Protein AF-A0AB35Q7F8-F1 (afdb_monomer)

InterPro domains:
  IPR011050 Pectin lyase fold/virulence factor [SSF51126] (166-430)
  IPR012334 Pectin lyase fold [G3DSA:2.160.20.10] (144-439)
  IPR040775 Tail spike TSP1/Gp66, N-terminal domain [PF18668] (60-116)

pLDDT: mean 92.56, std 7.73, range [49.47, 98.94]

Secondary structure (DSSP, 8-state):
-PPPP--S---S--PPPPTTS----STT-GGGHHHHHHHHHHHHHHHHHHHHHHHHHHHHH---BTTT-EEE-STT-EEEETTEEEEE-SSSSEEE-TT--TGGGT-BSTTSEEESSSHHHHHHHH--STTSGGGSSEE-SSTTSPPEEHHHHHTSSEEGGGG--GGGTT--HHHHHHHHHH-SEEEE-SEEEE-SSPBPP-TT-EEEESSTTEEEEPPPP-STT-TT---SEEEES-EEEEEES-EEE----TT--S-----SEEEES-EEEEEES-EEES-SS-SEEEES-EEEEEEEEEEEPPSSS--TT--SEEEES-EEEEEEEEEEEESS-SEEEE-SSS-EEEEEEEEEEEEESSS-SEEES--TT----EEEEEEEEEEEPTT--EEEEEEEE--STT--EEEEEEEEEES-EEEEEEEEE-SSEEEEEEE-

Nearest PDB structures (foldseek):
  4oj6-assembly1_C  TM=5.619E-01  e=1.190E-07  Kuttervirus CBA120
  5w6f-assembly1_C  TM=3.553E-01  e=5.410E-10  Kuttervirus CBA120
  5w6h-assembly1_C  TM=2.709E-01  e=2.920E-08  Kuttervirus CBA120
  5w6p-assembly1_A  TM=4.249E-01  e=8.128E-05  Kuttervirus CBA120
  4qnl-assembly1_A  TM=3.389E-01  e=1.756E-04  Escherichia phage vB_EcoP_G7C

Mean predicted aligned error: 9.93 Å

Structure (mmCIF, N/CA/C/O backbone):
data_AF-A0AB35Q7F8-F1
#
_entry.id   AF-A0AB35Q7F8-F1
#
loop_
_atom_site.group_PDB
_atom_site.id
_atom_site.type_symbol
_atom_site.label_atom_id
_atom_site.label_alt_id
_atom_site.label_comp_id
_atom_site.label_asym_id
_atom_site.label_entity_id
_atom_site.label_seq_id
_atom_site.pdbx_PDB_ins_code
_atom_site.Cartn_x
_atom_site.Cartn_y
_atom_site.Cartn_z
_atom_site.occupancy
_atom_site.B_iso_or_equiv
_atom_site.auth_seq_id
_atom_site.auth_comp_id
_atom_site.auth_asym_id
_atom_site.auth_atom_id
_atom_site.pdbx_PDB_model_num
ATOM 1 N N . MET A 1 1 ? -47.088 29.902 85.836 1.00 52.34 1 MET A N 1
ATOM 2 C CA . MET A 1 1 ? -47.839 29.568 84.608 1.00 52.34 1 MET A CA 1
ATOM 3 C C . MET A 1 1 ? -48.102 28.075 84.600 1.00 52.34 1 MET A C 1
ATOM 5 O O . MET A 1 1 ? -47.148 27.317 84.715 1.00 52.34 1 MET A O 1
ATOM 9 N N . THR A 1 2 ? -49.364 27.661 84.511 1.00 67.19 2 THR A N 1
ATOM 10 C CA . THR A 1 2 ? -49.747 26.247 84.367 1.00 67.19 2 THR A CA 1
ATOM 11 C C . THR A 1 2 ? -49.546 25.835 82.907 1.00 67.19 2 THR A C 1
ATOM 13 O O . THR A 1 2 ? -49.981 26.563 82.018 1.00 67.19 2 THR A O 1
ATOM 16 N N . ARG A 1 3 ? -48.850 24.722 82.649 1.00 77.00 3 ARG A N 1
ATOM 17 C CA . ARG A 1 3 ? -48.647 24.178 81.294 1.00 77.00 3 ARG A CA 1
ATOM 18 C C . ARG A 1 3 ? -49.769 23.195 80.959 1.00 77.00 3 ARG A C 1
ATOM 20 O O . ARG A 1 3 ? -50.246 22.498 81.851 1.00 77.00 3 ARG A O 1
ATOM 27 N N . LEU A 1 4 ? -50.173 23.147 79.693 1.00 81.44 4 LEU A N 1
ATOM 28 C CA . LEU A 1 4 ? -51.103 22.138 79.195 1.00 81.44 4 LEU A CA 1
ATOM 29 C C . LEU A 1 4 ? -50.350 20.794 79.100 1.00 81.44 4 LEU A C 1
ATOM 31 O O . LEU A 1 4 ? -49.285 20.765 78.484 1.00 81.44 4 LEU A O 1
ATOM 35 N N . PRO A 1 5 ? -50.823 19.709 79.732 1.00 84.12 5 PRO A N 1
ATOM 36 C CA . PRO A 1 5 ? -50.215 18.398 79.577 1.00 84.12 5 PRO A CA 1
ATOM 37 C C . PRO A 1 5 ? -50.556 17.840 78.196 1.00 84.12 5 PRO A C 1
ATOM 39 O O . PRO A 1 5 ? -51.712 17.872 77.778 1.00 84.12 5 PRO A O 1
ATOM 42 N N . GLU A 1 6 ? -49.542 17.316 77.520 1.00 88.56 6 GLU A N 1
ATOM 43 C CA . GLU A 1 6 ? -49.661 16.653 76.224 1.00 88.56 6 GLU A CA 1
ATOM 44 C C . GLU A 1 6 ? -49.435 15.153 76.410 1.00 88.56 6 GLU A C 1
ATOM 46 O O . GLU A 1 6 ? -48.602 14.734 77.216 1.00 88.56 6 GLU A O 1
ATOM 51 N N . SER A 1 7 ? -50.168 14.331 75.672 1.00 90.12 7 SER A N 1
ATOM 52 C CA . SER A 1 7 ? -49.992 12.879 75.627 1.00 90.12 7 SER A CA 1
ATOM 53 C C . SER A 1 7 ? -50.060 12.404 74.182 1.00 90.12 7 SER A C 1
ATOM 55 O O . SER A 1 7 ? -50.789 12.976 73.376 1.00 90.12 7 SER A O 1
ATOM 57 N N . SER A 1 8 ? -49.282 11.375 73.845 1.00 92.56 8 SER A N 1
ATOM 58 C CA . SER A 1 8 ? -49.269 10.793 72.502 1.00 92.56 8 SER A CA 1
ATOM 59 C C . SER A 1 8 ? -50.540 9.981 72.274 1.00 92.56 8 SER A C 1
ATOM 61 O O . SER A 1 8 ? -50.612 8.796 72.593 1.00 92.56 8 SER A O 1
ATOM 63 N N . LEU A 1 9 ? -51.589 10.662 71.822 1.00 91.38 9 LEU A N 1
ATOM 64 C CA . LEU A 1 9 ? -52.906 10.083 71.605 1.00 91.38 9 LEU A CA 1
ATOM 65 C C . LEU A 1 9 ? -53.560 10.753 70.400 1.00 91.38 9 LEU A C 1
ATOM 67 O O . LEU A 1 9 ? -53.649 11.981 70.326 1.00 91.38 9 LEU A O 1
ATOM 71 N N . TRP A 1 10 ? -54.053 9.938 69.471 1.00 92.75 10 TRP A N 1
ATOM 72 C CA . TRP A 1 10 ? -54.926 10.421 68.414 1.00 92.75 10 TRP A CA 1
ATOM 73 C C . TRP A 1 10 ? -56.357 10.526 68.943 1.00 92.75 10 TRP A C 1
ATOM 75 O O . TRP A 1 10 ? -57.061 9.530 69.077 1.00 92.75 10 TRP A O 1
ATOM 85 N N . GLU A 1 11 ? -56.778 11.740 69.282 1.00 90.44 11 GLU A N 1
ATOM 86 C CA . GLU A 1 11 ? -58.186 12.019 69.581 1.00 90.44 11 GLU A CA 1
ATOM 87 C C . GLU A 1 11 ? -58.996 11.861 68.289 1.00 90.44 11 GLU A C 1
ATOM 89 O O . GLU A 1 11 ? -58.608 12.447 67.285 1.00 90.44 11 GLU A O 1
ATOM 94 N N . GLU A 1 12 ? -60.112 11.135 68.256 1.00 89.94 12 GLU A N 1
ATOM 95 C CA . GLU A 1 12 ? -60.901 10.968 67.014 1.00 89.94 12 GLU A CA 1
ATOM 96 C C . GLU A 1 12 ? -61.709 12.224 66.649 1.00 89.94 12 GLU A C 1
ATOM 98 O O . GLU A 1 12 ? -61.852 12.579 65.477 1.00 89.94 12 GLU A O 1
ATOM 103 N N . GLU A 1 13 ? -62.122 12.998 67.653 1.00 88.00 13 GLU A N 1
ATOM 104 C CA . GLU A 1 13 ? -62.887 14.235 67.486 1.00 88.00 13 GLU A CA 1
ATOM 105 C C . GLU A 1 13 ? -62.293 15.367 68.336 1.00 88.00 13 GLU A C 1
ATOM 107 O O . GLU A 1 13 ? -61.734 15.136 69.406 1.00 88.00 13 GLU A O 1
ATOM 112 N N . ILE A 1 14 ? -62.400 16.610 67.856 1.00 86.62 14 ILE A N 1
ATOM 113 C CA . ILE A 1 14 ? -62.039 17.802 68.634 1.00 86.62 14 ILE A CA 1
ATOM 114 C C . ILE A 1 14 ? -63.333 18.480 69.054 1.00 86.62 14 ILE A C 1
ATOM 116 O O . ILE A 1 14 ? -64.025 19.079 68.229 1.00 86.62 14 ILE A O 1
ATOM 120 N N . GLU A 1 15 ? -63.657 18.379 70.340 1.00 82.69 15 GLU A N 1
ATOM 121 C CA . GLU A 1 15 ? -64.845 19.017 70.897 1.00 82.69 15 GLU A CA 1
ATOM 122 C C . GLU A 1 15 ? -64.782 20.539 70.723 1.00 82.69 15 GLU A C 1
ATOM 124 O O . GLU A 1 15 ? -63.737 21.163 70.912 1.00 82.69 15 GLU A O 1
ATOM 129 N N . LEU A 1 16 ? -65.922 21.147 70.401 1.00 81.62 16 LEU A N 1
ATOM 130 C CA . LEU A 1 16 ? -66.103 22.594 70.447 1.00 81.62 16 LEU A CA 1
ATOM 131 C C . LEU A 1 16 ? -66.788 22.978 71.755 1.00 81.62 16 LEU A C 1
ATOM 133 O O . LEU A 1 16 ? -67.636 22.250 72.265 1.00 81.62 16 LEU A O 1
ATOM 137 N N . ILE A 1 17 ? -66.464 24.165 72.263 1.00 84.06 17 ILE A N 1
ATOM 138 C CA . ILE A 1 17 ? -67.150 24.731 73.426 1.00 84.06 17 ILE A CA 1
ATOM 139 C C . ILE A 1 17 ? -68.630 24.915 73.073 1.00 84.06 17 ILE A C 1
ATOM 141 O O . ILE A 1 17 ? -68.962 25.622 72.114 1.00 84.06 17 ILE A O 1
ATOM 145 N N . SER A 1 18 ? -69.523 24.301 73.847 1.00 81.38 18 SER A N 1
ATOM 146 C CA . SER A 1 18 ? -70.962 24.433 73.624 1.00 81.38 18 SER A CA 1
ATOM 147 C C . SER A 1 18 ? -71.482 25.782 74.128 1.00 81.38 18 SER A C 1
ATOM 149 O O . SER A 1 18 ? -71.013 26.335 75.122 1.00 81.38 18 SER A O 1
ATOM 151 N N . ARG A 1 19 ? -72.538 26.299 73.485 1.00 80.69 19 ARG A N 1
ATOM 152 C CA . ARG A 1 19 ? -73.235 27.525 73.922 1.00 80.69 19 ARG A CA 1
ATOM 153 C C . ARG A 1 19 ? -73.911 27.386 75.291 1.00 80.69 19 ARG A C 1
ATOM 155 O O . ARG A 1 19 ? -74.234 28.400 75.901 1.00 80.69 19 ARG A O 1
ATOM 162 N N . SER A 1 20 ? -74.152 26.158 75.752 1.00 80.25 20 SER A N 1
ATOM 163 C CA . SER A 1 20 ? -74.749 25.866 77.062 1.00 80.25 20 SER A CA 1
ATOM 164 C C . SER A 1 20 ? -73.721 25.761 78.193 1.00 80.25 20 SER A C 1
ATOM 166 O O . SER A 1 20 ? -74.106 25.574 79.345 1.00 80.25 20 SER A O 1
ATOM 168 N N . GLU A 1 21 ? -72.423 25.845 77.892 1.00 80.50 21 GLU A N 1
ATOM 169 C CA . GLU A 1 21 ? -71.356 25.659 78.871 1.00 80.50 21 GLU A CA 1
ATOM 170 C C . GLU A 1 21 ? -70.805 26.995 79.376 1.00 80.50 21 GLU A C 1
ATOM 172 O O . GLU A 1 21 ? -70.596 27.950 78.626 1.00 80.50 21 GLU A O 1
ATOM 177 N N . ARG A 1 22 ? -70.529 27.070 80.682 1.00 80.31 22 ARG A N 1
ATOM 178 C CA . ARG A 1 22 ? -69.882 28.241 81.277 1.00 80.31 22 ARG A CA 1
ATOM 179 C C . ARG A 1 22 ? -68.396 28.226 80.924 1.00 80.31 22 ARG A C 1
ATOM 181 O O . ARG A 1 22 ? -67.696 27.276 81.266 1.00 80.31 22 ARG A O 1
ATOM 188 N N . VAL A 1 23 ? -67.907 29.302 80.309 1.00 81.31 23 VAL A N 1
ATOM 189 C CA . VAL A 1 23 ? -66.478 29.472 80.010 1.00 81.31 23 VAL A CA 1
ATOM 190 C C . VAL A 1 23 ? -65.690 29.485 81.320 1.00 81.31 23 VAL A C 1
ATOM 192 O O . VAL A 1 23 ? -65.812 30.406 82.129 1.00 81.31 23 VAL A O 1
ATOM 195 N N . SER A 1 24 ? -64.892 28.443 81.532 1.00 81.44 24 SER A N 1
ATOM 196 C CA . SER A 1 24 ? -63.991 28.302 82.670 1.00 81.44 24 SER A CA 1
ATOM 197 C C . SER A 1 24 ? -62.565 28.066 82.180 1.00 81.44 24 SER A C 1
ATOM 199 O O . SER A 1 24 ? -62.335 27.340 81.211 1.00 81.44 24 SER A O 1
ATOM 201 N N . GLY A 1 25 ? -61.611 28.730 82.838 1.00 77.56 25 GLY A N 1
ATOM 202 C CA . GLY A 1 25 ? -60.181 28.479 82.670 1.00 77.56 25 GLY A CA 1
ATOM 203 C C . GLY A 1 25 ? -59.683 27.390 83.623 1.00 77.56 25 GLY A C 1
ATOM 204 O O . GLY A 1 25 ? -60.464 26.765 84.336 1.00 77.56 25 GLY A O 1
ATOM 205 N N . GLY A 1 26 ? -58.366 27.193 83.669 1.00 78.19 26 GLY A N 1
ATOM 206 C CA . GLY A 1 26 ? -57.745 26.110 84.440 1.00 78.19 26 GLY A CA 1
ATOM 207 C C . GLY A 1 26 ? -57.553 24.836 83.615 1.00 78.19 26 GLY A C 1
ATOM 208 O O . GLY A 1 26 ? -57.990 24.762 82.468 1.00 78.19 26 GLY A O 1
ATOM 209 N N . LEU A 1 27 ? -56.851 23.856 84.187 1.00 74.00 27 LEU A N 1
ATOM 210 C CA . LEU A 1 27 ? -56.417 22.637 83.492 1.00 74.00 27 LEU A CA 1
ATOM 211 C C . LEU A 1 27 ? -57.580 21.869 82.841 1.00 74.00 27 LEU A C 1
ATOM 213 O O . LEU A 1 27 ? -57.469 21.456 81.691 1.00 74.00 27 LEU A O 1
ATOM 217 N N . ASP A 1 28 ? -58.699 21.771 83.559 1.00 75.50 28 ASP A N 1
ATOM 218 C CA . ASP A 1 28 ? -59.911 21.056 83.134 1.00 75.50 28 ASP A CA 1
ATOM 219 C C . ASP A 1 28 ? -61.050 22.015 82.740 1.00 75.50 28 ASP A C 1
ATOM 221 O O . ASP A 1 28 ? -62.221 21.638 82.667 1.00 75.50 28 ASP A O 1
ATOM 225 N N . GLY A 1 29 ? -60.721 23.291 82.514 1.00 82.81 29 GLY A N 1
ATOM 226 C CA . GLY A 1 29 ? -61.682 24.303 82.095 1.00 82.81 29 GLY A CA 1
ATOM 227 C C . GLY A 1 29 ? -62.241 24.017 80.701 1.00 82.81 29 GLY A C 1
ATOM 228 O O . GLY A 1 29 ? -61.519 23.555 79.816 1.00 82.81 29 GLY A O 1
ATOM 229 N N . VAL A 1 30 ? -63.521 24.341 80.478 1.00 82.19 30 VAL A N 1
ATOM 230 C CA . VAL A 1 30 ? -64.210 24.100 79.193 1.00 82.19 30 VAL A CA 1
ATOM 231 C C . VAL A 1 30 ? -63.458 24.744 78.024 1.00 82.19 30 VAL A C 1
ATOM 233 O O . VAL A 1 30 ? -63.369 24.168 76.945 1.00 82.19 30 VAL A O 1
ATOM 236 N N . ALA A 1 31 ? -62.832 25.901 78.263 1.00 83.94 31 ALA A N 1
ATOM 237 C CA . ALA A 1 31 ? -62.071 26.624 77.250 1.00 83.94 31 ALA A CA 1
ATOM 238 C C . ALA A 1 31 ? -60.832 25.867 76.733 1.00 83.94 31 ALA A C 1
ATOM 240 O O . ALA A 1 31 ? -60.382 26.126 75.620 1.00 83.94 31 ALA A O 1
ATOM 241 N N . ASN A 1 32 ? -60.287 24.933 77.520 1.00 86.31 32 ASN A N 1
ATOM 242 C CA . ASN A 1 32 ? -59.038 24.237 77.212 1.00 86.31 32 ASN A CA 1
ATOM 243 C C . ASN A 1 32 ? -59.239 22.822 76.651 1.00 86.31 32 ASN A C 1
ATOM 245 O O . ASN A 1 32 ? -58.258 22.231 76.204 1.00 86.31 32 ASN A O 1
ATOM 249 N N . ARG A 1 33 ? -60.468 22.278 76.611 1.00 85.88 33 ARG A N 1
ATOM 250 C CA . ARG A 1 33 ? -60.722 20.940 76.034 1.00 85.88 33 ARG A CA 1
ATOM 251 C C . ARG A 1 33 ? -60.317 20.827 74.554 1.00 85.88 33 ARG A C 1
ATOM 253 O O . ARG A 1 33 ? -59.566 19.902 74.245 1.00 85.88 33 ARG A O 1
ATOM 260 N N . PRO A 1 34 ? -60.683 21.774 73.659 1.00 86.62 34 PRO A N 1
ATOM 261 C CA . PRO A 1 34 ? -60.274 21.697 72.253 1.00 86.62 34 PRO A CA 1
ATOM 262 C C . PRO A 1 34 ? -58.750 21.812 72.101 1.00 86.62 34 PRO A C 1
ATOM 264 O O . PRO A 1 34 ? -58.135 21.108 71.304 1.00 86.62 34 PRO A O 1
ATOM 267 N N . LEU A 1 35 ? -58.129 22.680 72.912 1.00 87.62 35 LEU A N 1
ATOM 268 C CA . LEU A 1 35 ? -56.680 22.885 72.929 1.00 87.62 35 LEU A CA 1
ATOM 269 C C . LEU A 1 35 ? -55.939 21.628 73.394 1.00 87.62 35 LEU A C 1
ATOM 271 O O . LEU A 1 35 ? -54.924 21.279 72.801 1.00 87.62 35 LEU A O 1
ATOM 275 N N . LYS A 1 36 ? -56.459 20.922 74.405 1.00 87.19 36 LYS A N 1
ATOM 276 C CA . LYS A 1 36 ? -55.912 19.646 74.885 1.00 87.19 36 LYS A CA 1
ATOM 277 C C . LYS A 1 36 ? -55.981 18.569 73.808 1.00 87.19 36 LYS A C 1
ATOM 279 O O . LYS A 1 36 ? -54.975 17.911 73.563 1.00 87.19 36 LYS A O 1
ATOM 284 N N . GLY A 1 37 ? -57.114 18.456 73.111 1.00 88.94 37 GLY A N 1
ATOM 285 C CA . GLY A 1 37 ? -57.255 17.475 72.038 1.00 88.94 37 GLY A CA 1
ATOM 286 C C . GLY A 1 37 ? -56.316 17.740 70.853 1.00 88.94 37 GLY A C 1
ATOM 287 O O . GLY A 1 37 ? -55.658 16.830 70.350 1.00 88.94 37 GLY A O 1
ATOM 288 N N . LEU A 1 38 ? -56.168 19.008 70.453 1.00 90.94 38 LEU A N 1
ATOM 289 C CA . LEU A 1 38 ? -55.210 19.402 69.414 1.00 90.94 38 LEU A CA 1
ATOM 290 C C . LEU A 1 38 ? -53.756 19.181 69.848 1.00 90.94 38 LEU A C 1
ATOM 292 O O . LEU A 1 38 ? -52.936 18.746 69.038 1.00 90.94 38 LEU A O 1
ATOM 296 N N . ALA A 1 39 ? -53.431 19.453 71.112 1.00 90.75 39 ALA A N 1
ATOM 297 C CA . ALA A 1 39 ? -52.089 19.248 71.641 1.00 90.75 39 ALA A CA 1
ATOM 298 C C . ALA A 1 39 ? -51.718 17.752 71.699 1.00 90.75 39 ALA A C 1
ATOM 300 O O . ALA A 1 39 ? -50.609 17.392 71.309 1.00 90.75 39 ALA A O 1
ATOM 301 N N . ASN A 1 40 ? -52.661 16.872 72.060 1.00 92.50 40 ASN A N 1
ATOM 302 C CA . ASN A 1 40 ? -52.479 15.416 72.012 1.00 92.50 40 ASN A CA 1
ATOM 303 C C . ASN A 1 40 ? -52.257 14.900 70.581 1.00 92.50 40 ASN A C 1
ATOM 305 O O . ASN A 1 40 ? -51.273 14.205 70.327 1.00 92.50 40 ASN A O 1
ATOM 309 N N . ARG A 1 41 ? -53.094 15.315 69.614 1.00 94.56 41 ARG A N 1
ATOM 310 C CA . ARG A 1 41 ? -52.895 14.963 68.194 1.00 94.56 41 ARG A CA 1
ATOM 311 C C . ARG A 1 41 ? -51.551 15.452 67.660 1.00 94.56 41 ARG A C 1
ATOM 313 O O . ARG A 1 41 ? -50.886 14.731 66.924 1.00 94.56 41 ARG A O 1
ATOM 320 N N . THR A 1 42 ? -51.141 16.665 68.033 1.00 93.75 42 THR A N 1
ATOM 321 C CA . THR A 1 42 ? -49.844 17.231 67.627 1.00 93.75 42 THR A CA 1
ATOM 322 C C . THR A 1 42 ? -48.689 16.412 68.200 1.00 93.75 42 THR A C 1
ATOM 324 O O . THR A 1 42 ? -47.736 16.124 67.479 1.00 93.75 42 THR A O 1
ATOM 327 N N . ARG A 1 43 ? -48.787 15.981 69.466 1.00 93.94 43 ARG A N 1
ATOM 328 C CA . ARG A 1 43 ? -47.810 15.083 70.092 1.00 93.94 43 ARG A CA 1
ATOM 329 C C . ARG A 1 43 ? -47.757 13.722 69.393 1.00 93.94 43 ARG A C 1
ATOM 331 O O . ARG A 1 43 ? -46.666 13.274 69.073 1.00 93.94 43 ARG A O 1
ATOM 338 N N . TYR A 1 44 ? -48.908 13.122 69.090 1.00 94.31 44 TYR A N 1
ATOM 339 C CA . TYR A 1 44 ? -48.993 11.859 68.350 1.00 94.31 44 TYR A CA 1
ATOM 340 C C . TYR A 1 44 ? -48.356 11.953 66.958 1.00 94.31 44 TYR A C 1
ATOM 342 O O . TYR A 1 44 ? -47.529 11.125 66.594 1.00 94.31 44 TYR A O 1
ATOM 350 N N . LEU A 1 45 ? -48.690 12.993 66.187 1.00 94.00 45 LEU A N 1
ATOM 351 C CA . LEU A 1 45 ? -48.094 13.214 64.866 1.00 94.00 45 LEU A CA 1
ATOM 352 C C . LEU A 1 45 ? -46.589 13.455 64.951 1.00 94.00 45 LEU A C 1
ATOM 354 O O . LEU A 1 45 ? -45.858 12.999 64.076 1.00 94.00 45 LEU A O 1
ATOM 358 N N . LYS A 1 46 ? -46.127 14.155 65.993 1.00 93.88 46 LYS A N 1
ATOM 359 C CA . LYS A 1 46 ? -44.700 14.329 66.244 1.00 93.88 46 LYS A CA 1
ATOM 360 C C . LYS A 1 46 ? -44.017 12.989 66.502 1.00 93.88 46 LYS A C 1
ATOM 362 O O . LYS A 1 46 ? -42.993 12.738 65.885 1.00 93.88 46 LYS A O 1
ATOM 367 N N . ASP A 1 47 ? -44.581 12.140 67.352 1.00 94.00 47 ASP A N 1
ATOM 368 C CA . ASP A 1 47 ? -43.987 10.838 67.658 1.00 94.00 47 ASP A CA 1
ATOM 369 C C . ASP A 1 47 ? -43.982 9.921 66.420 1.00 94.00 47 ASP A C 1
ATOM 371 O O . ASP A 1 47 ? -42.971 9.287 66.140 1.00 94.00 47 ASP A O 1
ATOM 375 N N . MET A 1 48 ? -45.055 9.923 65.617 1.00 92.62 48 MET A N 1
ATOM 376 C CA . MET A 1 48 ? -45.114 9.200 64.336 1.00 92.62 48 MET A CA 1
ATOM 377 C C . MET A 1 48 ? -44.097 9.728 63.314 1.00 92.62 48 MET A C 1
ATOM 379 O O . MET A 1 48 ? -43.508 8.949 62.563 1.00 92.62 48 MET A O 1
ATOM 383 N N . ALA A 1 49 ? -43.895 11.047 63.258 1.00 91.00 49 ALA A N 1
ATOM 384 C CA . ALA A 1 49 ? -42.884 11.658 62.402 1.00 91.00 49 ALA A CA 1
ATOM 385 C C . ALA A 1 49 ? -41.469 11.308 62.881 1.00 91.00 49 ALA A C 1
ATOM 387 O O . ALA A 1 49 ? -40.656 10.888 62.068 1.00 91.00 49 ALA A O 1
ATOM 388 N N . ASP A 1 50 ? -41.205 11.392 64.188 1.00 90.94 50 ASP A N 1
ATOM 389 C CA . ASP A 1 50 ? -39.922 11.025 64.793 1.00 90.94 50 ASP A CA 1
ATOM 390 C C . ASP A 1 50 ? -39.629 9.514 64.584 1.00 90.94 50 ASP A C 1
ATOM 392 O O . ASP A 1 50 ? -38.492 9.135 64.295 1.00 90.94 50 ASP A O 1
ATOM 396 N N . GLU A 1 51 ? -40.644 8.640 64.653 1.00 90.50 51 GLU A N 1
ATOM 397 C CA . GLU A 1 51 ? -40.529 7.206 64.337 1.00 90.50 51 GLU A CA 1
ATOM 398 C C . GLU A 1 51 ? -40.249 6.968 62.846 1.00 90.50 51 GLU A C 1
ATOM 400 O O . GLU A 1 51 ? -39.353 6.198 62.490 1.00 90.50 51 GLU A O 1
ATOM 405 N N . SER A 1 52 ? -40.972 7.658 61.959 1.00 86.75 52 SER A N 1
ATOM 406 C CA . SER A 1 52 ? -40.724 7.607 60.517 1.00 86.75 52 SER A CA 1
ATOM 407 C C . SER A 1 52 ? -39.308 8.083 60.180 1.00 86.75 52 SER A C 1
ATOM 409 O O . SER A 1 52 ? -38.607 7.421 59.413 1.00 86.75 52 SER A O 1
ATOM 411 N N . ASP A 1 53 ? -38.856 9.185 60.778 1.00 83.50 53 ASP A N 1
ATOM 412 C CA . ASP A 1 53 ? -37.508 9.724 60.600 1.00 83.50 53 ASP A CA 1
ATOM 413 C C . ASP A 1 53 ? -36.448 8.734 61.097 1.00 83.50 53 ASP A C 1
ATOM 415 O O . ASP A 1 53 ? -35.451 8.506 60.408 1.00 83.50 53 ASP A O 1
ATOM 419 N N . ALA A 1 54 ? -36.677 8.069 62.234 1.00 78.06 54 ALA A N 1
ATOM 420 C CA . ALA A 1 54 ? -35.786 7.027 62.741 1.00 78.06 54 ALA A CA 1
ATOM 421 C C . ALA A 1 54 ? -35.713 5.811 61.799 1.00 78.06 54 ALA A C 1
ATOM 423 O O . ALA A 1 54 ? -34.621 5.304 61.520 1.00 78.06 54 ALA A O 1
ATOM 424 N N . LEU A 1 55 ? -36.851 5.361 61.261 1.00 76.19 55 LEU A N 1
ATOM 425 C CA . LEU A 1 55 ? -36.917 4.256 60.299 1.00 76.19 55 LEU A CA 1
ATOM 426 C C . LEU A 1 55 ? -36.225 4.604 58.972 1.00 76.19 55 LEU A C 1
ATOM 428 O O . LEU A 1 55 ? -35.510 3.770 58.406 1.00 76.19 55 LEU A O 1
ATOM 432 N N . VAL A 1 56 ? -36.400 5.831 58.477 1.00 73.88 56 VAL A N 1
ATOM 433 C CA . VAL A 1 56 ? -35.714 6.329 57.275 1.00 73.88 56 VAL A CA 1
ATOM 434 C C . VAL A 1 56 ? -34.211 6.444 57.530 1.00 73.88 56 VAL A C 1
ATOM 436 O O . VAL A 1 56 ? -33.422 5.943 56.731 1.00 73.88 56 VAL A O 1
ATOM 439 N N . ALA A 1 57 ? -33.793 7.015 58.662 1.00 65.25 57 ALA A N 1
ATOM 440 C CA . ALA A 1 57 ? -32.384 7.154 59.027 1.00 65.25 57 ALA A CA 1
ATOM 441 C C . ALA A 1 57 ? -31.667 5.798 59.162 1.00 65.25 57 ALA A C 1
ATOM 443 O O . ALA A 1 57 ? -30.523 5.656 58.725 1.00 65.25 57 ALA A O 1
ATOM 444 N N . GLN A 1 58 ? -32.332 4.770 59.700 1.00 60.81 58 GLN A N 1
ATOM 445 C CA . GLN A 1 58 ? -31.784 3.407 59.746 1.00 60.81 58 GLN A CA 1
ATOM 446 C C . GLN A 1 58 ? -31.621 2.797 58.349 1.00 60.81 58 GLN A C 1
ATOM 448 O O . GLN A 1 58 ? -30.593 2.185 58.062 1.00 60.81 58 GLN A O 1
ATOM 453 N N . LYS A 1 59 ? -32.599 2.991 57.455 1.00 59.28 59 LYS A N 1
ATOM 454 C CA . LYS A 1 59 ? -32.532 2.469 56.081 1.00 59.28 59 LYS A CA 1
ATOM 455 C C . LYS A 1 59 ? -31.526 3.201 55.194 1.00 59.28 59 LYS A C 1
ATOM 457 O O . LYS A 1 59 ? -31.022 2.605 54.249 1.00 59.28 59 LYS A O 1
ATOM 462 N N . VAL A 1 60 ? -31.242 4.469 55.484 1.00 54.31 60 VAL A N 1
ATOM 463 C CA . VAL A 1 60 ? -30.303 5.298 54.714 1.00 54.31 60 VAL A CA 1
ATOM 464 C C . VAL A 1 60 ? -28.867 5.200 55.252 1.00 54.31 60 VAL A C 1
ATOM 466 O O . VAL A 1 60 ? -27.931 5.361 54.473 1.00 54.31 60 VAL A O 1
ATOM 469 N N . SER A 1 61 ? -28.661 4.909 56.545 1.00 49.47 61 SER A N 1
ATOM 470 C CA . SER A 1 61 ? -27.316 4.903 57.155 1.00 49.47 61 SER A CA 1
ATOM 471 C C . SER A 1 61 ? -26.558 3.572 57.069 1.00 49.47 61 SER A C 1
ATOM 473 O O . SER A 1 61 ? -25.329 3.587 57.074 1.00 49.47 61 SER A O 1
ATOM 475 N N . ALA A 1 62 ? -27.236 2.428 56.933 1.00 59.69 62 ALA A N 1
ATOM 476 C CA . ALA A 1 62 ? -26.571 1.130 56.799 1.00 59.69 62 ALA A CA 1
ATOM 477 C C . ALA A 1 62 ? -26.167 0.863 55.340 1.00 59.69 62 ALA A C 1
ATOM 479 O O . ALA A 1 62 ? -26.759 0.028 54.653 1.00 59.69 62 ALA A O 1
ATOM 480 N N . VAL A 1 63 ? -25.168 1.597 54.847 1.00 76.44 63 VAL A N 1
ATOM 481 C CA . VAL A 1 63 ? -24.547 1.311 53.550 1.00 76.44 63 VAL A CA 1
ATOM 482 C C . VAL A 1 63 ? -23.884 -0.064 53.637 1.00 76.44 63 VAL A C 1
ATOM 484 O O . VAL A 1 63 ? -22.803 -0.207 54.192 1.00 76.44 63 VAL A O 1
ATOM 487 N N . LYS A 1 64 ? -24.547 -1.093 53.106 1.00 88.94 64 LYS A N 1
ATOM 488 C CA . LYS A 1 64 ? -23.973 -2.437 52.996 1.00 88.94 64 LYS A CA 1
ATOM 489 C C . LYS A 1 64 ? -22.816 -2.387 52.003 1.00 88.94 64 LYS A C 1
ATOM 491 O O . LYS A 1 64 ? -22.967 -1.833 50.912 1.00 88.94 64 LYS A O 1
ATOM 496 N N . THR A 1 65 ? -21.688 -3.003 52.337 1.00 92.75 65 THR A N 1
ATOM 497 C CA . THR A 1 65 ? -20.521 -3.090 51.448 1.00 92.75 65 THR A CA 1
ATOM 498 C C . THR A 1 65 ? -20.060 -4.536 51.307 1.00 92.75 65 THR A C 1
ATOM 500 O O . THR A 1 65 ? -20.268 -5.364 52.193 1.00 92.75 65 THR A O 1
ATOM 503 N N . PHE A 1 66 ? -19.433 -4.862 50.179 1.00 95.00 66 PHE A N 1
ATOM 504 C CA . PHE A 1 66 ? -18.773 -6.158 50.003 1.00 95.00 66 PHE A CA 1
ATOM 505 C C . PHE A 1 66 ? -17.587 -6.347 50.964 1.00 95.00 66 PHE A C 1
ATOM 507 O O . PHE A 1 66 ? -17.313 -7.476 51.370 1.00 95.00 66 PHE A O 1
ATOM 514 N N . ASP A 1 67 ? -16.917 -5.257 51.353 1.00 94.00 67 ASP A N 1
ATOM 515 C CA . ASP A 1 67 ? -15.751 -5.288 52.242 1.00 94.00 67 ASP A CA 1
ATOM 516 C C . ASP A 1 67 ? -16.131 -5.738 53.657 1.00 94.00 67 ASP A C 1
ATOM 518 O O . ASP A 1 67 ? -15.478 -6.615 54.219 1.00 94.00 67 ASP A O 1
ATOM 522 N N . GLU A 1 68 ? -17.228 -5.212 54.203 1.00 93.50 68 GLU A N 1
ATOM 523 C CA . GLU A 1 68 ? -17.737 -5.587 55.531 1.00 93.50 68 GLU A CA 1
ATOM 524 C C . GLU A 1 68 ? -18.604 -6.854 55.498 1.00 93.50 68 GLU A C 1
ATOM 526 O O . GLU A 1 68 ? -18.779 -7.527 56.516 1.00 93.50 68 GLU A O 1
ATOM 531 N N . GLY A 1 69 ? -19.114 -7.211 54.318 1.00 93.44 69 GLY A N 1
ATOM 532 C CA . GLY A 1 69 ? -20.077 -8.287 54.139 1.00 93.44 69 GLY A CA 1
ATOM 533 C C . GLY A 1 69 ? -21.486 -7.876 54.570 1.00 93.44 69 GLY A C 1
ATOM 534 O O . GLY A 1 69 ? -21.700 -6.939 55.336 1.00 93.44 69 GLY A O 1
ATOM 535 N N . ALA A 1 70 ? -22.488 -8.579 54.048 1.00 93.31 70 ALA A N 1
ATOM 536 C CA . ALA A 1 70 ? -23.887 -8.302 54.354 1.00 93.31 70 ALA A CA 1
ATOM 537 C C . ALA A 1 70 ? -24.793 -9.488 54.017 1.00 93.31 70 ALA A C 1
ATOM 539 O O . ALA A 1 70 ? -24.458 -10.321 53.179 1.00 93.31 70 ALA A O 1
ATOM 540 N N . THR A 1 71 ? -25.991 -9.518 54.598 1.00 94.06 71 THR A N 1
ATOM 541 C CA . THR A 1 71 ? -27.098 -10.333 54.080 1.00 94.06 71 THR A CA 1
ATOM 542 C C . THR A 1 71 ? -28.137 -9.403 53.472 1.00 94.06 71 THR A C 1
ATOM 544 O O . THR A 1 71 ? -28.573 -8.451 54.124 1.00 94.06 71 THR A O 1
ATOM 547 N N . LEU A 1 72 ? -28.490 -9.639 52.211 1.00 92.88 72 LEU A N 1
ATOM 548 C CA . LEU A 1 72 ? -29.600 -8.971 51.541 1.00 92.88 72 LEU A CA 1
ATOM 549 C C . LEU A 1 72 ? -30.854 -9.832 51.703 1.00 92.88 72 LEU A C 1
ATOM 551 O O . LEU A 1 72 ? -30.798 -11.025 51.406 1.00 92.88 72 LEU A O 1
ATOM 555 N N . GLU A 1 73 ? -31.965 -9.249 52.148 1.00 92.50 73 GLU A N 1
ATOM 556 C CA . GLU A 1 73 ? -33.221 -9.978 52.420 1.00 92.50 73 GLU A CA 1
ATOM 557 C C . GLU A 1 73 ? -34.279 -9.762 51.328 1.00 92.50 73 GLU A C 1
ATOM 559 O O . GLU A 1 73 ? -35.250 -10.511 51.225 1.00 92.50 73 GLU A O 1
ATOM 564 N N . SER A 1 74 ? -34.110 -8.740 50.482 1.00 89.62 74 SER A N 1
ATOM 565 C CA . SER A 1 74 ? -35.069 -8.426 49.424 1.00 89.62 74 SER A CA 1
ATOM 566 C C . SER A 1 74 ? -34.440 -7.730 48.207 1.00 89.62 74 SER A C 1
ATOM 568 O O . SER A 1 74 ? -33.378 -7.116 48.329 1.00 89.62 74 SER A O 1
ATOM 570 N N . PRO A 1 75 ? -35.128 -7.715 47.044 1.00 86.38 75 PRO A N 1
ATOM 571 C CA . PRO A 1 75 ? -34.664 -7.022 45.834 1.00 86.38 75 PRO A CA 1
ATOM 572 C C . PRO A 1 75 ? -34.493 -5.503 45.970 1.00 86.38 75 PRO A C 1
ATOM 574 O O . PRO A 1 75 ? -33.992 -4.863 45.052 1.00 86.38 75 PRO A O 1
ATOM 577 N N . ARG A 1 76 ? -34.966 -4.902 47.072 1.00 85.69 76 ARG A N 1
ATOM 578 C CA . ARG A 1 76 ? -34.885 -3.453 47.319 1.00 85.69 76 ARG A CA 1
ATOM 579 C C . ARG A 1 76 ? -33.574 -3.031 47.974 1.00 85.69 76 ARG A C 1
ATOM 581 O O . ARG A 1 76 ? -33.360 -1.840 48.173 1.00 85.69 76 ARG A O 1
ATOM 588 N N . GLU A 1 77 ? -32.749 -3.990 48.373 1.00 88.88 77 GLU A N 1
ATOM 589 C CA . GLU A 1 77 ? -31.520 -3.717 49.100 1.00 88.88 77 GLU A CA 1
ATOM 590 C C . GLU A 1 77 ? -30.335 -3.648 48.143 1.00 88.88 77 GLU A C 1
ATOM 592 O O . GLU A 1 77 ? -30.093 -4.566 47.358 1.00 88.88 77 GLU A O 1
ATOM 597 N N . GLU A 1 78 ? -29.594 -2.549 48.241 1.00 90.25 78 GLU A N 1
ATOM 598 C CA . GLU A 1 78 ? -28.357 -2.334 47.503 1.00 90.25 78 GLU A CA 1
ATOM 599 C C . GLU A 1 78 ? -27.143 -2.669 48.375 1.00 90.25 78 GLU A C 1
ATOM 601 O O . GLU A 1 78 ? -27.180 -2.577 49.605 1.00 90.25 78 GLU A O 1
ATOM 606 N N . ILE A 1 79 ? -26.043 -3.018 47.718 1.00 91.69 79 ILE A N 1
ATOM 607 C CA . ILE A 1 79 ? -24.725 -3.197 48.322 1.00 91.69 79 ILE A CA 1
ATOM 608 C C . ILE A 1 79 ? -23.673 -2.490 47.458 1.00 91.69 79 ILE A C 1
ATOM 610 O O . ILE A 1 79 ? -23.785 -2.465 46.230 1.00 91.69 79 ILE A O 1
ATOM 614 N N . LEU A 1 80 ? -22.656 -1.900 48.086 1.00 90.94 80 LEU A N 1
ATOM 615 C CA . LEU A 1 80 ? -21.547 -1.247 47.392 1.00 90.94 80 LEU A CA 1
ATOM 616 C C . LEU A 1 80 ? -20.361 -2.187 47.174 1.00 90.94 80 LEU A C 1
ATOM 618 O O . LEU A 1 80 ? -19.896 -2.839 48.109 1.00 90.94 80 LEU A O 1
ATOM 622 N N . TYR A 1 81 ? -19.823 -2.178 45.955 1.00 90.31 81 TYR A N 1
ATOM 623 C CA . TYR A 1 81 ? -18.497 -2.702 45.629 1.00 90.31 81 TYR A CA 1
ATOM 624 C C . TYR A 1 81 ? -17.626 -1.552 45.110 1.00 90.31 81 TYR A C 1
ATOM 626 O O . TYR A 1 81 ? -17.848 -1.040 44.007 1.00 90.31 81 TYR A O 1
ATOM 634 N N . GLY A 1 82 ? -16.678 -1.091 45.932 1.00 86.81 82 GLY A N 1
ATOM 635 C CA . GLY A 1 82 ? -15.995 0.182 45.698 1.00 86.81 82 GLY A CA 1
ATOM 636 C C . GLY A 1 82 ? -17.000 1.339 45.645 1.00 86.81 82 GLY A C 1
ATOM 637 O O . GLY A 1 82 ? -17.743 1.567 46.595 1.00 86.81 82 GLY A O 1
ATOM 638 N N . ALA A 1 83 ? -17.056 2.051 44.515 1.00 83.44 83 ALA A N 1
ATOM 639 C CA . ALA A 1 83 ? -17.998 3.155 44.292 1.00 83.44 83 ALA A CA 1
ATOM 640 C C . ALA A 1 83 ? -19.317 2.734 43.609 1.00 83.44 83 ALA A C 1
ATOM 642 O O . ALA A 1 83 ? -20.196 3.571 43.392 1.00 83.44 83 ALA A O 1
ATOM 643 N N . TYR A 1 84 ? -19.466 1.459 43.236 1.00 85.69 84 TYR A N 1
ATOM 644 C CA . TYR A 1 84 ? -20.594 0.988 42.434 1.00 85.69 84 TYR A CA 1
ATOM 645 C C . TYR A 1 84 ? -21.675 0.341 43.294 1.00 85.69 84 TYR A C 1
ATOM 647 O O . TYR A 1 84 ? -21.376 -0.475 44.162 1.00 85.69 84 TYR A O 1
ATOM 655 N N . ARG A 1 85 ? -22.939 0.673 43.010 1.00 89.50 85 ARG A N 1
ATOM 656 C CA . ARG A 1 85 ? -24.125 0.083 43.647 1.00 89.50 85 ARG A CA 1
ATOM 657 C C . ARG A 1 85 ? -24.605 -1.133 42.869 1.00 89.50 85 ARG A C 1
ATOM 659 O O . ARG A 1 85 ? -24.741 -1.071 41.644 1.00 89.50 85 ARG A O 1
ATOM 666 N N . LEU A 1 86 ? -24.871 -2.222 43.584 1.00 91.62 86 LEU A N 1
ATOM 667 C CA . LEU A 1 86 ? -25.397 -3.463 43.033 1.00 91.62 86 LEU A CA 1
ATOM 668 C C . LEU A 1 86 ? -26.623 -3.934 43.810 1.00 91.62 86 LEU A C 1
ATOM 670 O O . LEU A 1 86 ? -26.725 -3.729 45.017 1.00 91.62 86 LEU A O 1
ATOM 674 N N . VAL A 1 87 ? -27.506 -4.641 43.115 1.00 93.06 87 VAL A N 1
ATOM 675 C CA . VAL A 1 87 ? -28.610 -5.419 43.687 1.00 93.06 87 VAL A CA 1
ATOM 676 C C . VAL A 1 87 ? -28.450 -6.887 43.325 1.00 93.06 87 VAL A C 1
ATOM 678 O O . VAL A 1 87 ? -27.877 -7.238 42.288 1.00 93.06 87 VAL A O 1
ATOM 681 N N . TRP A 1 88 ? -28.975 -7.759 44.178 1.00 95.31 88 TRP A N 1
ATOM 682 C CA . TRP A 1 88 ? -29.083 -9.181 43.881 1.00 95.31 88 TRP A CA 1
ATOM 683 C C . TRP A 1 88 ? -30.392 -9.465 43.140 1.00 95.31 88 TRP A C 1
ATOM 685 O O . TRP A 1 88 ? -31.460 -9.039 43.569 1.00 95.31 88 TRP A O 1
ATOM 695 N N . THR A 1 89 ? -30.320 -10.195 42.029 1.00 94.62 89 THR A N 1
ATOM 696 C CA . THR A 1 89 ? -31.493 -10.558 41.208 1.00 94.62 89 THR A CA 1
ATOM 697 C C . THR A 1 89 ? -31.853 -12.043 41.299 1.00 94.62 89 THR A C 1
ATOM 699 O O . THR A 1 89 ? -32.739 -12.514 40.589 1.00 94.62 89 THR A O 1
ATOM 702 N N . GLY A 1 90 ? -31.154 -12.794 42.154 1.00 94.56 90 GLY A N 1
ATOM 703 C CA . GLY A 1 90 ? -31.421 -14.205 42.418 1.00 94.56 90 GLY A CA 1
ATOM 704 C C . GLY A 1 90 ? -32.396 -14.427 43.578 1.00 94.56 90 GLY A C 1
ATOM 705 O O . GLY A 1 90 ? -33.192 -13.561 43.934 1.00 94.56 90 GLY A O 1
ATOM 706 N N . GLN A 1 91 ? -32.321 -15.613 44.184 1.00 95.69 91 GLN A N 1
ATOM 707 C CA . GLN A 1 91 ? -33.126 -15.969 45.359 1.00 95.69 91 GLN A CA 1
ATOM 708 C C . GLN A 1 91 ? -32.588 -15.303 46.631 1.00 95.69 91 GLN A C 1
ATOM 710 O O . GLN A 1 91 ? -31.372 -15.170 46.792 1.00 95.69 91 GLN A O 1
ATOM 715 N N . PHE A 1 92 ? -33.499 -14.915 47.522 1.00 94.38 92 PHE A N 1
ATOM 716 C CA . PHE A 1 92 ? -33.209 -14.321 48.828 1.00 94.38 92 PHE A CA 1
ATOM 717 C C . PHE A 1 92 ? -33.451 -15.343 49.960 1.00 94.38 92 PHE A C 1
ATOM 719 O O . PHE A 1 92 ? -34.301 -16.220 49.788 1.00 94.38 92 PHE A O 1
ATOM 726 N N . PRO A 1 93 ? -32.743 -15.245 51.105 1.00 95.38 93 PRO A N 1
ATOM 727 C CA . PRO A 1 93 ? -31.719 -14.248 51.428 1.00 95.38 93 PRO A CA 1
ATOM 728 C C . PRO A 1 93 ? -30.397 -14.487 50.691 1.00 95.38 93 PRO A C 1
ATOM 730 O O . PRO A 1 93 ? -30.020 -15.621 50.391 1.00 95.38 93 PRO A O 1
ATOM 733 N N . LYS A 1 94 ? -29.662 -13.407 50.418 1.00 96.00 94 LYS A N 1
ATOM 734 C CA . LYS A 1 94 ? -28.330 -13.456 49.812 1.00 96.00 94 LYS A CA 1
ATOM 735 C C . LYS A 1 94 ? -27.271 -13.027 50.815 1.00 96.00 94 LYS A C 1
ATOM 737 O O . LYS A 1 94 ? -27.100 -11.840 51.070 1.00 96.00 94 LYS A O 1
ATOM 742 N N . THR A 1 95 ? -26.506 -13.989 51.321 1.00 96.50 95 THR A N 1
ATOM 743 C CA . THR A 1 95 ? -25.316 -13.719 52.138 1.00 96.50 95 THR A CA 1
ATOM 744 C C . THR A 1 95 ? -24.105 -13.399 51.256 1.00 96.50 95 THR A C 1
ATOM 746 O O . THR A 1 95 ? -23.777 -14.136 50.318 1.00 96.50 95 THR A O 1
ATOM 749 N N . VAL A 1 96 ? -23.442 -12.293 51.579 1.00 96.19 96 VAL A N 1
ATOM 750 C CA . VAL A 1 96 ? -22.208 -11.774 50.986 1.00 96.19 96 VAL A CA 1
ATOM 751 C C . VAL A 1 96 ? -21.132 -11.796 52.072 1.00 96.19 96 VAL A C 1
ATOM 753 O O . VAL A 1 96 ? -21.216 -11.010 53.015 1.00 96.19 96 VAL A O 1
ATOM 756 N N . PRO A 1 97 ? -20.144 -12.701 51.993 1.00 96.56 97 PRO A N 1
ATOM 757 C CA . PRO A 1 97 ? -19.031 -12.715 52.938 1.00 96.56 97 PRO A CA 1
ATOM 758 C C . PRO A 1 97 ? -18.212 -11.418 52.876 1.00 96.56 97 PRO A C 1
ATOM 760 O O . PRO A 1 97 ? -18.075 -10.828 51.802 1.00 96.56 97 PRO A O 1
ATOM 763 N N . ALA A 1 98 ? -17.633 -11.013 54.007 1.00 95.88 98 ALA A N 1
ATOM 764 C CA . ALA A 1 98 ? -16.714 -9.878 54.079 1.00 95.88 98 ALA A CA 1
ATOM 765 C C . ALA A 1 98 ? -15.495 -10.078 53.158 1.00 95.88 98 ALA A C 1
ATOM 767 O O . ALA A 1 98 ? -14.963 -11.187 53.057 1.00 95.88 98 ALA A O 1
ATOM 768 N N . GLY A 1 99 ? -15.073 -9.015 52.472 1.00 94.00 99 GLY A N 1
ATOM 769 C CA . GLY A 1 99 ? -13.961 -9.013 51.515 1.00 94.00 99 GLY A CA 1
ATOM 770 C C . GLY A 1 99 ? -14.209 -9.814 50.229 1.00 94.00 99 GLY A C 1
ATOM 771 O O . GLY A 1 99 ? -13.267 -10.090 49.485 1.00 94.00 99 GLY A O 1
ATOM 772 N N . SER A 1 100 ? -15.449 -10.236 49.965 1.00 95.75 100 SER A N 1
ATOM 773 C CA . SER A 1 100 ? -15.789 -10.969 48.741 1.00 95.75 100 SER A CA 1
ATOM 774 C C . SER A 1 100 ? -16.002 -10.032 47.545 1.00 95.75 100 SER A C 1
ATOM 776 O O . SER A 1 100 ? -16.028 -8.813 47.676 1.00 95.75 100 SER A O 1
ATOM 778 N N . THR A 1 101 ? -16.153 -10.595 46.344 1.00 94.94 101 THR A N 1
ATOM 779 C CA . THR A 1 101 ? -16.399 -9.823 45.116 1.00 94.94 101 THR A CA 1
ATOM 780 C C . THR A 1 101 ? -17.712 -10.239 44.452 1.00 94.94 101 THR A C 1
ATOM 782 O O . THR A 1 101 ? -18.186 -11.366 44.667 1.00 94.94 101 THR A O 1
ATOM 785 N N . PRO A 1 102 ? -18.296 -9.393 43.580 1.00 93.38 102 PRO A N 1
ATOM 786 C CA . PRO A 1 102 ? -19.436 -9.795 42.765 1.00 93.38 102 PRO A CA 1
ATOM 787 C C . PRO A 1 102 ? -19.161 -11.068 41.947 1.00 93.38 102 PRO A C 1
ATOM 789 O O . PRO A 1 102 ? -20.019 -11.950 41.885 1.00 93.38 102 PRO A O 1
ATOM 792 N N . SER A 1 103 ? -17.957 -11.222 41.374 1.00 92.94 103 SER A N 1
ATOM 793 C CA . SER A 1 103 ? -17.588 -12.427 40.611 1.00 92.94 103 SER A CA 1
ATOM 794 C C . SER A 1 103 ? -17.569 -13.684 41.488 1.00 92.94 103 SER A C 1
ATOM 796 O O . SER A 1 103 ? -18.155 -14.696 41.108 1.00 92.94 103 SER A O 1
ATOM 798 N N . GLY A 1 104 ? -16.993 -13.602 42.692 1.00 93.75 104 GLY A N 1
ATOM 799 C CA . GLY A 1 104 ? -16.886 -14.722 43.632 1.00 93.75 104 GLY A CA 1
ATOM 800 C C . GLY A 1 104 ? -18.195 -15.108 44.328 1.00 93.75 104 GLY A C 1
ATOM 801 O O . GLY A 1 104 ? -18.268 -16.163 44.950 1.00 93.75 104 GLY A O 1
ATOM 802 N N . THR A 1 105 ? -19.243 -14.285 44.228 1.00 94.94 105 THR A N 1
ATOM 803 C CA . THR A 1 105 ? -20.510 -14.487 44.956 1.00 94.94 105 THR A CA 1
ATOM 804 C C . THR A 1 105 ? -21.734 -14.632 44.053 1.00 94.94 105 THR A C 1
ATOM 806 O O . THR A 1 105 ? -22.861 -14.556 44.542 1.00 94.94 105 THR A O 1
ATOM 809 N N . GLY A 1 106 ? -21.551 -14.889 42.758 1.00 92.94 106 GLY A N 1
ATOM 810 C CA . GLY A 1 106 ? -22.655 -15.194 41.837 1.00 92.94 106 GLY A CA 1
ATOM 811 C C . GLY A 1 106 ? -22.485 -14.630 40.428 1.00 92.94 106 GLY A C 1
ATOM 812 O O . GLY A 1 106 ? -23.188 -15.068 39.517 1.00 92.94 106 GLY A O 1
ATOM 813 N N . GLY A 1 107 ? -21.534 -13.713 40.236 1.00 92.69 107 GLY A N 1
ATOM 814 C CA . GLY A 1 107 ? -21.279 -13.044 38.964 1.00 92.69 107 GLY A CA 1
ATOM 815 C C . GLY A 1 107 ? -22.318 -11.976 38.623 1.00 92.69 107 GLY A C 1
ATOM 816 O O . GLY A 1 107 ? -23.409 -11.939 39.193 1.00 92.69 107 GLY A O 1
ATOM 817 N N . VAL A 1 108 ? -21.969 -11.104 37.675 1.00 90.38 108 VAL A N 1
ATOM 818 C CA . VAL A 1 108 ? -22.875 -10.084 37.128 1.00 90.38 108 VAL A CA 1
ATOM 819 C C . VAL A 1 108 ? -23.605 -10.681 35.925 1.00 90.38 108 VAL A C 1
ATOM 821 O O . VAL A 1 108 ? -23.007 -10.863 34.868 1.00 90.38 108 VAL A O 1
ATOM 824 N N . LYS A 1 109 ? -24.871 -11.070 36.109 1.00 88.00 109 LYS A N 1
ATOM 825 C CA . LYS A 1 109 ? -25.716 -11.740 35.101 1.00 88.00 109 LYS A CA 1
ATOM 826 C C . LYS A 1 109 ? -27.171 -11.808 35.571 1.00 88.00 109 LYS A C 1
ATOM 828 O O . LYS A 1 109 ? -27.462 -11.546 36.736 1.00 88.00 109 LYS A O 1
ATOM 833 N N . ALA A 1 110 ? -28.075 -12.249 34.696 1.00 87.88 110 ALA A N 1
ATOM 834 C CA . ALA A 1 110 ? -29.445 -12.583 35.086 1.00 87.88 110 ALA A CA 1
ATOM 835 C C . ALA A 1 110 ? -29.463 -13.636 36.215 1.00 87.88 110 ALA A C 1
ATOM 837 O O . ALA A 1 110 ? -28.792 -14.667 36.120 1.00 87.88 110 ALA A O 1
ATOM 838 N N . GLY A 1 111 ? -30.205 -13.360 37.291 1.00 92.25 111 GLY A N 1
ATOM 839 C CA . GLY A 1 111 ? -30.240 -14.198 38.497 1.00 92.25 111 GLY A CA 1
ATOM 840 C C . GLY A 1 111 ? -29.007 -14.062 39.403 1.00 92.25 111 GLY A C 1
ATOM 841 O O . GLY A 1 111 ? -28.906 -14.781 40.395 1.00 92.25 111 GLY A O 1
ATOM 842 N N . GLY A 1 112 ? -28.073 -13.170 39.062 1.00 94.75 112 GLY A N 1
ATOM 843 C CA . GLY A 1 112 ? -26.889 -12.818 39.841 1.00 94.75 112 GLY A CA 1
ATOM 844 C C . GLY A 1 112 ? -26.909 -11.350 40.272 1.00 94.75 112 GLY A C 1
ATOM 845 O O . GLY A 1 112 ? -27.970 -10.774 40.530 1.00 94.75 112 GLY A O 1
ATOM 846 N N . TRP A 1 113 ? -25.733 -10.732 40.341 1.00 94.50 113 TRP A N 1
ATOM 847 C CA . TRP A 1 113 ? -25.601 -9.301 40.605 1.00 94.50 113 TRP A CA 1
ATOM 848 C C . TRP A 1 113 ? -26.000 -8.461 39.390 1.00 94.50 113 TRP A C 1
ATOM 850 O O . TRP A 1 113 ? -25.692 -8.817 38.252 1.00 94.50 113 TRP A O 1
ATOM 860 N N . ALA A 1 114 ? -26.629 -7.317 39.641 1.00 90.69 114 ALA A N 1
ATOM 861 C CA . ALA A 1 114 ? -26.897 -6.289 38.644 1.00 90.69 114 ALA A CA 1
ATOM 862 C C . ALA A 1 114 ? -26.503 -4.917 39.199 1.00 90.69 114 ALA A C 1
ATOM 864 O O . ALA A 1 114 ? -26.799 -4.610 40.352 1.00 90.69 114 ALA A O 1
ATOM 865 N N . TYR A 1 115 ? -25.840 -4.094 38.390 1.00 88.94 115 TYR A N 1
ATOM 866 C CA . TYR A 1 115 ? -25.548 -2.708 38.756 1.00 88.94 115 TYR A CA 1
ATOM 867 C C . TYR A 1 115 ? -26.830 -1.870 38.712 1.00 88.94 115 TYR A C 1
ATOM 869 O O . TYR A 1 115 ? -27.619 -2.009 37.779 1.00 88.94 115 TYR A O 1
ATOM 877 N N . THR A 1 116 ? -27.034 -0.993 39.699 1.00 86.19 116 THR A N 1
ATOM 878 C CA . THR A 1 116 ? -28.186 -0.069 39.717 1.00 86.19 116 THR A CA 1
ATOM 879 C C . THR A 1 116 ? -27.891 1.283 39.072 1.00 86.19 116 THR A C 1
ATOM 881 O O . THR A 1 116 ? -28.807 2.074 38.856 1.00 86.19 116 THR A O 1
ATOM 884 N N . SER A 1 117 ? -26.631 1.540 38.707 1.00 82.62 117 SER A N 1
ATOM 885 C CA . SER A 1 117 ? -26.216 2.704 37.923 1.00 82.62 117 SER A CA 1
ATOM 886 C C . SER A 1 117 ? -25.755 2.313 36.518 1.00 82.62 117 SER A C 1
ATOM 888 O O . SER A 1 117 ? -25.328 1.187 36.262 1.00 82.62 117 SER A O 1
ATOM 890 N N . ASP A 1 118 ? -25.791 3.277 35.599 1.00 84.62 118 ASP A N 1
ATOM 891 C CA . ASP A 1 118 ? -25.290 3.129 34.230 1.00 84.62 118 ASP A CA 1
ATOM 892 C C . ASP A 1 118 ? -23.757 3.255 34.128 1.00 84.62 118 ASP A C 1
ATOM 894 O O . ASP A 1 118 ? -23.196 3.069 33.049 1.00 84.62 118 ASP A O 1
ATOM 898 N N . ALA A 1 119 ? -23.065 3.530 35.240 1.00 80.81 119 ALA A N 1
ATOM 899 C CA . ALA A 1 119 ? -21.628 3.800 35.275 1.00 80.81 119 ALA A CA 1
ATOM 900 C C . ALA A 1 119 ? -20.790 2.657 34.679 1.00 80.81 119 ALA A C 1
ATOM 902 O O . ALA A 1 119 ? -19.864 2.915 33.917 1.00 80.81 119 ALA A O 1
ATOM 903 N N . MET A 1 120 ? -21.152 1.400 34.953 1.00 82.31 120 MET A N 1
ATOM 904 C CA . MET A 1 120 ? -20.454 0.234 34.394 1.00 82.31 120 MET A CA 1
ATOM 905 C C . MET A 1 120 ? -20.741 0.020 32.911 1.00 82.31 120 MET A C 1
ATOM 907 O O . MET A 1 120 ? -19.851 -0.371 32.168 1.00 82.31 120 MET A O 1
ATOM 911 N N . ILE A 1 121 ? -21.962 0.313 32.456 1.00 86.50 121 ILE A N 1
ATOM 912 C CA . ILE A 1 121 ? -22.283 0.268 31.026 1.00 86.50 121 ILE A CA 1
ATOM 913 C C . ILE A 1 121 ? -21.475 1.343 30.298 1.00 86.50 121 ILE A C 1
ATOM 915 O O . ILE A 1 121 ? -20.874 1.052 29.270 1.00 86.50 121 ILE A O 1
ATOM 919 N N . ARG A 1 122 ? -21.400 2.563 30.847 1.00 89.25 122 ARG A N 1
ATOM 920 C CA . ARG A 1 122 ? -20.563 3.637 30.294 1.00 89.25 122 ARG A CA 1
ATOM 921 C C . ARG A 1 122 ? -19.090 3.242 30.267 1.00 89.25 122 ARG A C 1
ATOM 923 O O . ARG A 1 122 ? -18.482 3.405 29.220 1.00 89.25 122 ARG A O 1
ATOM 930 N N . ALA A 1 123 ? -18.565 2.681 31.359 1.00 88.19 123 ALA A N 1
ATOM 931 C CA . ALA A 1 123 ? -17.184 2.207 31.442 1.00 88.19 123 ALA A CA 1
ATOM 932 C C . ALA A 1 123 ? -16.882 1.132 30.384 1.00 88.19 123 ALA A C 1
ATOM 934 O O . ALA A 1 123 ? -15.904 1.254 29.651 1.00 88.19 123 ALA A O 1
ATOM 935 N N . 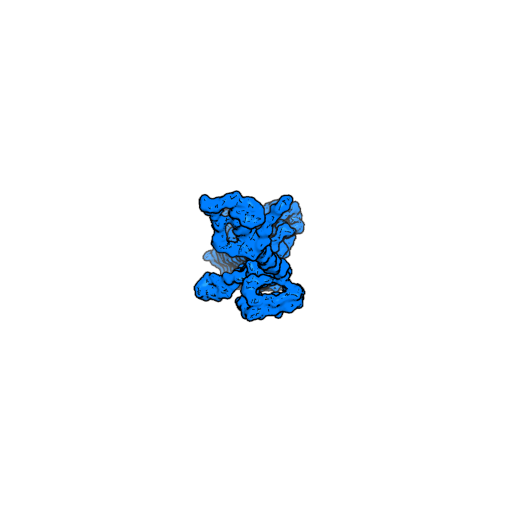ASN A 1 124 ? -17.760 0.134 30.244 1.00 91.69 124 ASN A N 1
ATOM 936 C CA . ASN A 1 124 ? -17.625 -0.923 29.245 1.00 91.69 124 ASN A CA 1
ATOM 937 C C . ASN A 1 124 ? -17.715 -0.377 27.816 1.00 91.69 124 ASN A C 1
ATOM 939 O O . ASN A 1 124 ? -16.939 -0.786 26.965 1.00 91.69 124 ASN A O 1
ATOM 943 N N . LEU A 1 125 ? -18.645 0.542 27.538 1.00 93.25 125 LEU A N 1
ATOM 944 C CA . LEU A 1 125 ? -18.800 1.143 26.209 1.00 93.25 125 LEU A CA 1
ATOM 945 C C . LEU A 1 125 ? -17.645 2.086 25.843 1.00 93.25 125 LEU A C 1
ATOM 947 O O . LEU A 1 125 ? -17.350 2.226 24.660 1.00 93.25 125 LEU A O 1
ATOM 951 N N . SER A 1 126 ? -17.011 2.735 26.826 1.00 94.25 126 SER A N 1
ATOM 952 C CA . SER A 1 126 ? -15.862 3.626 26.614 1.00 94.25 126 SER A CA 1
ATOM 953 C C . SER A 1 126 ? -14.508 2.918 26.606 1.00 94.25 126 SER A C 1
ATOM 955 O O . SER A 1 126 ? -13.509 3.566 26.309 1.00 94.25 126 SER A O 1
ATOM 957 N N . SER A 1 127 ? -14.459 1.640 26.989 1.00 93.94 127 SER A N 1
ATOM 958 C CA . SER A 1 127 ? -13.218 0.865 27.053 1.00 93.94 127 SER A CA 1
ATOM 959 C C . SER A 1 127 ? -12.711 0.511 25.651 1.00 93.94 127 SER A C 1
ATOM 961 O O . SER A 1 127 ? -13.490 0.240 24.732 1.00 93.94 127 SER A O 1
ATOM 963 N N . ASP A 1 128 ? -11.390 0.526 25.509 1.00 91.12 128 ASP A N 1
ATOM 964 C CA . ASP A 1 128 ? -10.619 0.071 24.356 1.00 91.12 128 ASP A CA 1
ATOM 965 C C . ASP A 1 128 ? -10.093 -1.371 24.510 1.00 91.12 128 ASP A C 1
ATOM 967 O O . ASP A 1 128 ? -9.445 -1.887 23.595 1.00 91.12 128 ASP A O 1
ATOM 971 N N . ASP A 1 129 ? -10.414 -2.041 25.622 1.00 92.06 129 ASP A N 1
ATOM 972 C CA . ASP A 1 129 ? -10.044 -3.431 25.881 1.00 92.06 129 ASP A CA 1
ATOM 973 C C . ASP A 1 129 ? -10.771 -4.402 24.934 1.00 92.06 129 ASP A C 1
ATOM 975 O O . ASP A 1 129 ? -11.897 -4.172 24.471 1.00 92.06 129 ASP A O 1
ATOM 979 N N . GLU A 1 130 ? -10.138 -5.547 24.671 1.00 88.69 130 GLU A N 1
ATOM 980 C CA . GLU A 1 130 ? -10.810 -6.652 23.985 1.00 88.69 130 GLU A CA 1
ATOM 981 C C . GLU A 1 130 ? -12.025 -7.134 24.796 1.00 88.69 130 GLU A C 1
ATOM 983 O O . GLU A 1 130 ? -12.052 -7.044 26.019 1.00 88.69 130 GLU A O 1
ATOM 988 N N . GLU A 1 131 ? -13.064 -7.609 24.101 1.00 90.81 131 GLU A N 1
ATOM 989 C CA . GLU A 1 131 ? -14.372 -7.992 24.675 1.00 90.81 131 GLU A CA 1
ATOM 990 C C . GLU A 1 131 ? -15.237 -6.832 25.217 1.00 90.81 131 GLU A C 1
ATOM 992 O O . GLU A 1 131 ? -16.423 -7.043 25.476 1.00 90.81 131 GLU A O 1
ATOM 997 N N . LEU A 1 132 ? -14.713 -5.602 25.294 1.00 93.75 132 LEU A N 1
ATOM 998 C CA . LEU A 1 132 ? -15.446 -4.386 25.665 1.00 93.75 132 LEU A CA 1
ATOM 999 C C . LEU A 1 132 ? -15.596 -3.407 24.479 1.00 93.75 132 LEU A C 1
ATOM 1001 O O . LEU A 1 132 ? -15.240 -3.704 23.336 1.00 93.75 132 LEU A O 1
ATOM 1005 N N . GLY A 1 133 ? -16.235 -2.258 24.702 1.00 95.50 133 GLY A N 1
ATOM 1006 C CA . GLY A 1 133 ? -16.437 -1.226 23.683 1.00 95.50 133 GLY A CA 1
ATOM 1007 C C . GLY A 1 133 ? -17.119 -1.760 22.420 1.00 95.50 133 GLY A C 1
ATOM 1008 O O . GLY A 1 133 ? -18.208 -2.339 22.465 1.00 95.50 133 GLY A O 1
ATOM 1009 N N . ALA A 1 134 ? -16.458 -1.599 21.271 1.00 95.88 134 ALA A N 1
ATOM 1010 C CA . ALA A 1 134 ? -16.952 -2.078 19.978 1.00 95.88 134 ALA A CA 1
ATOM 1011 C C . ALA A 1 134 ? -17.036 -3.616 19.864 1.00 95.88 134 ALA A C 1
ATOM 1013 O O . ALA A 1 134 ? -17.698 -4.122 18.952 1.00 95.88 134 ALA A O 1
ATOM 1014 N N . TRP A 1 135 ? -16.402 -4.375 20.764 1.00 96.12 135 TRP A N 1
ATOM 1015 C CA . TRP A 1 135 ? -16.540 -5.833 20.823 1.00 96.12 135 TRP A CA 1
ATOM 1016 C C . TRP A 1 135 ? -17.889 -6.281 21.389 1.00 96.12 135 TRP A C 1
ATOM 1018 O O . TRP A 1 135 ? -18.365 -7.352 21.025 1.00 96.12 135 TRP A O 1
ATOM 1028 N N . LEU A 1 136 ? -18.547 -5.454 22.207 1.00 94.88 136 LEU A N 1
ATOM 1029 C CA . LEU A 1 136 ? -19.874 -5.759 22.758 1.00 94.88 136 LEU A CA 1
ATOM 1030 C C . LEU A 1 136 ? -21.000 -5.581 21.734 1.00 94.88 136 LEU A C 1
ATOM 1032 O O . LEU A 1 136 ? -22.108 -6.082 21.928 1.00 94.88 136 LEU A O 1
ATOM 1036 N N . VAL A 1 137 ? -20.740 -4.846 20.651 1.00 95.19 137 VAL A N 1
ATOM 1037 C CA . VAL A 1 137 ? -21.757 -4.487 19.664 1.00 95.19 137 VAL A CA 1
ATOM 1038 C C . VAL A 1 137 ? -21.777 -5.527 18.551 1.00 95.19 137 VAL A C 1
ATOM 1040 O O . VAL A 1 137 ? -20.818 -5.661 17.788 1.00 95.19 137 VAL A O 1
ATOM 1043 N N . ALA A 1 138 ? -22.888 -6.254 18.440 1.00 95.38 138 ALA A N 1
ATOM 1044 C CA . ALA A 1 138 ? -23.109 -7.189 17.345 1.00 95.38 138 ALA A CA 1
ATOM 1045 C C . ALA A 1 138 ? -23.216 -6.452 15.998 1.00 95.38 138 ALA A C 1
ATOM 1047 O O . ALA A 1 138 ? -23.818 -5.384 15.890 1.00 95.38 138 ALA A O 1
ATOM 1048 N N . TYR A 1 139 ? -22.658 -7.059 14.958 1.00 96.31 139 TYR A N 1
ATOM 1049 C CA . TYR A 1 139 ? -22.703 -6.613 13.575 1.00 96.31 139 TYR A CA 1
ATOM 1050 C C . TYR A 1 139 ? -23.197 -7.757 12.688 1.00 96.31 139 TYR A C 1
ATOM 1052 O O . TYR A 1 139 ? -22.649 -8.863 12.714 1.00 96.31 139 TYR A O 1
ATOM 1060 N N . LEU A 1 140 ? -24.212 -7.471 11.874 1.00 96.50 140 LEU A N 1
ATOM 1061 C CA . LEU A 1 140 ? -24.757 -8.385 10.879 1.00 96.50 140 LEU A CA 1
ATOM 1062 C C . LEU A 1 140 ? -24.796 -7.662 9.531 1.00 96.50 140 LEU A C 1
ATOM 1064 O O . LEU A 1 140 ? -25.457 -6.637 9.396 1.00 96.50 140 LEU A O 1
ATOM 1068 N N . ALA A 1 141 ? -24.073 -8.182 8.537 1.00 95.12 141 ALA A N 1
ATOM 1069 C CA . ALA A 1 141 ? -23.984 -7.544 7.220 1.00 95.12 141 ALA A CA 1
ATOM 1070 C C . ALA A 1 141 ? -25.287 -7.653 6.398 1.00 95.12 141 ALA A C 1
ATOM 1072 O O . ALA A 1 141 ? -25.482 -6.886 5.460 1.00 95.12 141 ALA A O 1
ATOM 1073 N N . GLY A 1 142 ? -26.163 -8.603 6.739 1.00 94.50 142 GLY A N 1
ATOM 1074 C CA . GLY A 1 142 ? -27.459 -8.840 6.104 1.00 94.50 142 GLY A CA 1
ATOM 1075 C C . GLY A 1 142 ? -28.063 -10.177 6.546 1.00 94.50 142 GLY A C 1
ATOM 1076 O O . GLY A 1 142 ? -27.406 -10.947 7.246 1.00 94.50 142 GLY A O 1
ATOM 1077 N N . ASP A 1 143 ? -29.287 -10.473 6.106 1.00 94.25 143 ASP A N 1
ATOM 1078 C CA . ASP A 1 143 ? -30.120 -11.577 6.624 1.00 94.25 143 ASP A CA 1
ATOM 1079 C C . ASP A 1 143 ? -29.513 -12.988 6.484 1.00 94.25 143 ASP A C 1
ATOM 1081 O O . ASP A 1 143 ? -29.925 -13.912 7.178 1.00 94.25 143 ASP A O 1
ATOM 1085 N N . SER A 1 144 ? -28.531 -13.180 5.595 1.00 94.50 144 SER A N 1
ATOM 1086 C CA . SER A 1 144 ? -27.830 -14.463 5.386 1.00 94.50 144 SER A CA 1
ATOM 1087 C C . SER A 1 144 ? -26.379 -14.471 5.887 1.00 94.50 144 SER A C 1
ATOM 1089 O O . SER A 1 144 ? -25.645 -15.421 5.620 1.00 94.50 144 SER A O 1
ATOM 1091 N N . ALA A 1 145 ? -25.930 -13.413 6.566 1.00 95.81 145 ALA A N 1
ATOM 1092 C CA . ALA A 1 145 ? -24.562 -13.307 7.061 1.00 95.81 145 ALA A CA 1
ATOM 1093 C C . ALA A 1 145 ? -24.393 -13.986 8.430 1.00 95.81 145 ALA A C 1
ATOM 1095 O O . ALA A 1 145 ? -25.325 -14.073 9.225 1.00 95.81 145 ALA A O 1
ATOM 1096 N N . ALA A 1 146 ? -23.172 -14.424 8.738 1.00 96.25 146 ALA A N 1
ATOM 1097 C CA . ALA A 1 146 ? -22.820 -14.795 10.104 1.00 96.25 146 ALA A CA 1
ATOM 1098 C C . ALA A 1 146 ? -22.656 -13.531 10.964 1.00 96.25 146 ALA A C 1
ATOM 1100 O O . ALA A 1 146 ? -21.999 -12.572 10.545 1.00 96.25 146 ALA A O 1
ATOM 1101 N N . THR A 1 147 ? -23.224 -13.538 12.171 1.00 95.88 147 THR A N 1
ATOM 1102 C CA . THR A 1 147 ? -23.051 -12.452 13.145 1.00 95.88 147 THR A CA 1
ATOM 1103 C C . THR A 1 147 ? -21.589 -12.343 13.575 1.00 95.88 147 THR A C 1
ATOM 1105 O O . THR A 1 147 ? -20.941 -13.343 13.880 1.00 95.88 147 THR A O 1
ATOM 1108 N N . ARG A 1 148 ? -21.074 -11.114 13.630 1.00 96.38 148 ARG A N 1
ATOM 1109 C CA . ARG A 1 148 ? -19.739 -10.759 14.139 1.00 96.38 148 ARG A CA 1
ATOM 1110 C C . ARG A 1 148 ? -19.868 -9.615 15.147 1.00 96.38 148 ARG A C 1
ATOM 1112 O O . ARG A 1 148 ? -20.975 -9.167 15.428 1.00 96.38 148 ARG A O 1
ATOM 1119 N N . THR A 1 149 ? -18.757 -9.120 15.679 1.00 96.62 149 THR A N 1
ATOM 1120 C CA . THR A 1 149 ? -18.725 -7.851 16.424 1.00 96.62 149 THR A CA 1
ATOM 1121 C C . THR A 1 149 ? -18.360 -6.697 15.487 1.00 96.62 149 THR A C 1
ATOM 1123 O O . THR A 1 149 ? -17.725 -6.912 14.447 1.00 96.62 149 THR A O 1
ATOM 1126 N N . VAL A 1 150 ? -18.731 -5.465 15.844 1.00 96.50 150 VAL A N 1
ATOM 1127 C CA . VAL A 1 150 ? -18.314 -4.259 15.105 1.00 96.50 150 VAL A CA 1
ATOM 1128 C C . VAL A 1 150 ? -16.787 -4.164 15.059 1.00 96.50 150 VAL A C 1
ATOM 1130 O O . VAL A 1 150 ? -16.227 -3.949 13.985 1.00 9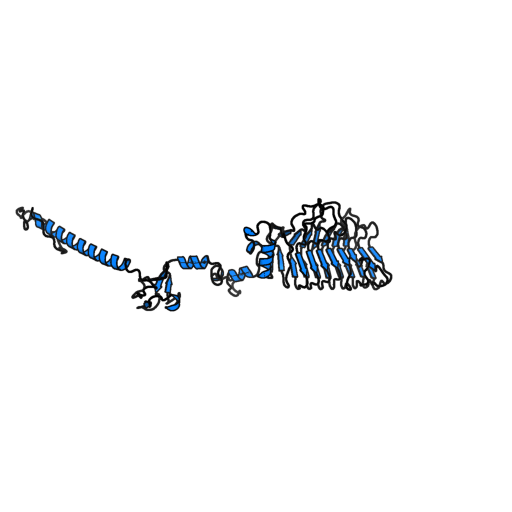6.50 150 VAL A O 1
ATOM 1133 N N . ALA A 1 151 ? -16.103 -4.416 16.182 1.00 94.81 151 ALA A N 1
ATOM 1134 C CA . ALA A 1 151 ? -14.640 -4.435 16.239 1.00 94.81 151 ALA A CA 1
ATOM 1135 C C . ALA A 1 151 ? -14.019 -5.437 15.248 1.00 94.81 151 ALA A C 1
ATOM 1137 O O . ALA A 1 151 ? -13.123 -5.079 14.484 1.00 94.81 151 ALA A O 1
ATOM 1138 N N . ALA A 1 152 ? -14.531 -6.674 15.198 1.00 93.81 152 ALA A N 1
ATOM 1139 C CA . ALA A 1 152 ? -14.031 -7.689 14.274 1.00 93.81 152 ALA A CA 1
ATOM 1140 C C . ALA A 1 152 ? -14.216 -7.271 12.810 1.00 93.81 152 ALA A C 1
ATOM 1142 O O . ALA A 1 152 ? -13.331 -7.502 11.993 1.00 93.81 152 ALA A O 1
ATOM 1143 N N . ARG A 1 153 ? -15.346 -6.636 12.474 1.00 94.38 153 ARG A N 1
ATOM 1144 C CA . ARG A 1 153 ? -15.608 -6.146 11.116 1.00 94.38 153 ARG A CA 1
ATOM 1145 C C . ARG A 1 153 ? -14.670 -5.006 10.719 1.00 94.38 153 ARG A C 1
ATOM 1147 O O . ARG A 1 153 ? -14.226 -4.969 9.572 1.00 94.38 153 ARG A O 1
ATOM 1154 N N . LEU A 1 154 ? -14.397 -4.075 11.631 1.00 92.75 154 LEU A N 1
ATOM 1155 C CA . LEU A 1 154 ? -13.505 -2.940 11.379 1.00 92.75 154 LEU A CA 1
ATOM 1156 C C . LEU A 1 154 ? -12.036 -3.362 11.257 1.00 92.75 154 LEU A C 1
ATOM 1158 O O . LEU A 1 154 ? -11.273 -2.652 10.625 1.00 92.75 154 LEU A O 1
ATOM 1162 N N . ARG A 1 155 ? -11.641 -4.523 11.796 1.00 92.50 155 ARG A N 1
ATOM 1163 C CA . ARG A 1 155 ? -10.272 -5.055 11.676 1.00 92.50 155 ARG A CA 1
ATOM 1164 C C . ARG A 1 155 ? -10.018 -5.902 10.418 1.00 92.50 155 ARG A C 1
ATOM 1166 O O . ARG A 1 155 ? -8.880 -6.302 10.202 1.00 92.50 155 ARG A O 1
ATOM 1173 N N . ASP A 1 156 ? -11.023 -6.151 9.567 1.00 92.75 156 ASP A N 1
ATOM 1174 C CA . ASP A 1 156 ? -10.809 -6.831 8.270 1.00 92.75 156 ASP A CA 1
ATOM 1175 C C . ASP A 1 156 ? -9.828 -6.047 7.372 1.00 92.75 156 ASP A C 1
ATOM 1177 O O . ASP A 1 156 ? -9.012 -6.631 6.654 1.00 92.75 156 ASP A O 1
ATOM 1181 N N . PHE A 1 157 ? -9.913 -4.717 7.445 1.00 94.38 157 PHE A N 1
ATOM 1182 C CA . PHE A 1 157 ? -9.012 -3.754 6.826 1.00 94.38 157 PHE A CA 1
ATOM 1183 C C . PHE A 1 157 ? -8.755 -2.641 7.825 1.00 94.38 157 PHE A C 1
ATOM 1185 O O . PHE A 1 157 ? -9.711 -2.073 8.341 1.00 94.38 157 PHE A O 1
ATOM 1192 N N . VAL A 1 158 ? -7.496 -2.292 8.048 1.00 96.62 158 VAL A N 1
ATOM 1193 C CA . VAL A 1 158 ? -7.151 -1.200 8.960 1.00 96.62 158 VAL A CA 1
ATOM 1194 C C . VAL A 1 158 ? -6.722 0.035 8.180 1.00 96.62 158 VAL A C 1
ATOM 1196 O O . VAL A 1 158 ? -6.130 -0.084 7.110 1.00 96.62 158 VAL A O 1
ATOM 1199 N N . SER A 1 159 ? -7.013 1.227 8.685 1.00 97.25 159 SER A N 1
ATOM 1200 C CA . SER A 1 159 ? -6.587 2.486 8.074 1.00 97.25 159 SER A CA 1
ATOM 1201 C C . SER A 1 159 ? -5.211 2.908 8.585 1.00 97.25 159 SER A C 1
ATOM 1203 O O . SER A 1 159 ? -4.899 2.746 9.762 1.00 97.25 159 SER A O 1
ATOM 1205 N N . LEU A 1 160 ? -4.400 3.543 7.731 1.00 98.06 160 LEU A N 1
ATOM 1206 C CA . LEU A 1 160 ? -3.184 4.247 8.159 1.00 98.06 160 LEU A CA 1
ATOM 1207 C C . LEU A 1 160 ? -3.470 5.219 9.318 1.00 98.06 160 LEU A C 1
ATOM 1209 O O . LEU A 1 160 ? -2.664 5.344 10.239 1.00 98.06 160 LEU A O 1
ATOM 1213 N N . HIS A 1 161 ? -4.615 5.909 9.274 1.00 97.12 161 HIS A N 1
ATOM 1214 C CA . HIS A 1 161 ? -4.991 6.894 10.292 1.00 97.12 161 HIS A CA 1
ATOM 1215 C C . HIS A 1 161 ? -5.367 6.263 11.634 1.00 97.12 161 HIS A C 1
ATOM 1217 O O . HIS A 1 161 ? -5.257 6.952 12.642 1.00 97.12 161 HIS A O 1
ATOM 1223 N N . ASP A 1 162 ? -5.710 4.970 11.680 1.00 96.81 162 ASP A N 1
ATOM 1224 C CA . ASP A 1 162 ? -5.997 4.272 12.944 1.00 96.81 162 ASP A CA 1
ATOM 1225 C C . ASP A 1 162 ? -4.740 4.147 13.827 1.00 96.81 162 ASP A C 1
ATOM 1227 O O . ASP A 1 162 ? -4.842 3.997 15.042 1.00 96.81 162 ASP A O 1
ATOM 1231 N N . TYR A 1 163 ? -3.544 4.227 13.226 1.00 97.38 163 TYR A N 1
ATOM 1232 C CA . TYR A 1 163 ? -2.257 4.050 13.912 1.00 97.38 163 TYR A CA 1
ATOM 1233 C C . TYR A 1 163 ? -1.406 5.319 13.999 1.00 97.38 163 TYR A C 1
ATOM 1235 O O . TYR A 1 163 ? -0.289 5.272 14.531 1.00 97.38 163 TYR A O 1
ATOM 1243 N N . TRP A 1 164 ? -1.909 6.440 13.480 1.00 98.06 164 TRP A N 1
ATOM 1244 C CA . TRP A 1 164 ? -1.243 7.730 13.605 1.00 98.06 164 TRP A CA 1
ATOM 1245 C C . TRP A 1 164 ? -1.550 8.362 14.964 1.00 98.06 164 TRP A C 1
ATOM 1247 O O . TRP A 1 164 ? -2.696 8.422 15.403 1.00 98.06 164 TRP A O 1
ATOM 1257 N N . SER A 1 165 ? -0.513 8.862 15.629 1.00 96.25 165 SER A N 1
ATOM 1258 C CA . SER A 1 165 ? -0.618 9.619 16.875 1.00 96.25 165 SER A CA 1
ATOM 1259 C C . SER A 1 165 ? -0.182 11.070 16.659 1.00 96.25 165 SER A C 1
ATOM 1261 O O . SER A 1 165 ? 0.771 11.303 15.917 1.00 96.25 165 SER A O 1
ATOM 1263 N N . PRO A 1 166 ? -0.741 12.055 17.394 1.00 96.31 166 PRO A N 1
ATOM 1264 C CA . PRO A 1 166 ? -0.221 13.426 17.402 1.00 96.31 166 PRO A CA 1
ATOM 1265 C C . PRO A 1 166 ? 1.284 13.533 17.687 1.00 96.31 166 PRO A C 1
ATOM 1267 O O . PRO A 1 166 ? 1.930 14.482 17.247 1.00 96.31 166 PRO A O 1
ATOM 1270 N N . THR A 1 167 ? 1.853 12.555 18.400 1.00 96.69 167 THR A N 1
ATOM 1271 C CA . THR A 1 167 ? 3.296 12.479 18.682 1.00 96.69 167 THR A CA 1
ATOM 1272 C C . THR A 1 167 ? 4.148 12.100 17.467 1.00 96.69 167 THR A C 1
ATOM 1274 O O . THR A 1 167 ? 5.319 12.472 17.424 1.00 96.69 167 THR A O 1
ATOM 1277 N N . ASP A 1 168 ? 3.570 11.442 16.456 1.00 96.88 168 ASP A N 1
ATOM 1278 C CA . ASP A 1 168 ? 4.240 11.122 15.188 1.00 96.88 168 ASP A CA 1
ATOM 1279 C C . ASP A 1 168 ? 4.424 12.394 14.318 1.00 96.88 168 ASP A C 1
ATOM 1281 O O . ASP A 1 168 ? 5.272 12.467 13.421 1.00 96.88 168 ASP A O 1
ATOM 1285 N N . GLY A 1 169 ? 3.656 13.454 14.607 1.00 96.31 169 GLY A N 1
ATOM 1286 C CA . GLY A 1 169 ? 3.731 14.735 13.915 1.00 96.31 169 GLY A CA 1
ATOM 1287 C C . GLY A 1 169 ? 3.473 14.583 12.414 1.00 96.31 169 GLY A C 1
ATOM 1288 O O . GLY A 1 169 ? 2.443 14.063 11.994 1.00 96.31 169 GLY A O 1
ATOM 1289 N N . ALA A 1 170 ? 4.413 15.056 11.594 1.00 95.69 170 ALA A N 1
ATOM 1290 C CA . ALA A 1 170 ? 4.311 14.966 10.137 1.00 95.69 170 ALA A CA 1
ATOM 1291 C C . ALA A 1 170 ? 4.803 13.627 9.555 1.00 95.69 170 ALA A C 1
ATOM 1293 O O . ALA A 1 170 ? 4.736 13.467 8.342 1.00 95.69 170 ALA A O 1
ATOM 1294 N N . ASP A 1 171 ? 5.352 12.712 10.359 1.00 98.06 171 ASP A N 1
ATOM 1295 C CA . ASP A 1 171 ? 5.859 11.423 9.875 1.00 98.06 171 ASP A CA 1
ATOM 1296 C C . ASP A 1 171 ? 4.810 10.318 10.039 1.00 98.06 171 ASP A C 1
ATOM 1298 O O . ASP A 1 171 ? 4.413 9.976 11.144 1.00 98.06 171 ASP A O 1
ATOM 1302 N N . TYR A 1 172 ? 4.378 9.730 8.931 1.00 98.62 172 TYR A N 1
ATOM 1303 C CA . TYR A 1 172 ? 3.431 8.620 8.891 1.00 98.62 172 TYR A CA 1
ATOM 1304 C C . TYR A 1 172 ? 4.119 7.254 8.805 1.00 98.62 172 TYR A C 1
ATOM 1306 O O . TYR A 1 172 ? 3.435 6.232 8.861 1.00 98.62 172 TYR A O 1
ATOM 1314 N N . ALA A 1 173 ? 5.452 7.191 8.709 1.00 98.38 173 ALA A N 1
ATOM 1315 C CA . ALA A 1 173 ? 6.162 5.913 8.696 1.00 98.38 173 ALA A CA 1
ATOM 1316 C C . ALA A 1 173 ? 5.931 5.079 9.974 1.00 98.38 173 ALA A C 1
ATOM 1318 O O . ALA A 1 173 ? 5.678 3.878 9.842 1.00 98.38 173 ALA A O 1
ATOM 1319 N N . PRO A 1 174 ? 5.920 5.653 11.200 1.00 98.50 174 PRO A N 1
ATOM 1320 C CA . PRO A 1 174 ? 5.567 4.900 12.404 1.00 98.50 174 PRO A CA 1
ATOM 1321 C C . PRO A 1 174 ? 4.151 4.320 12.340 1.00 98.50 174 PRO A C 1
ATOM 1323 O O . PRO A 1 174 ? 3.955 3.155 12.679 1.00 98.50 174 PRO A O 1
ATOM 1326 N N . ALA A 1 175 ? 3.179 5.104 11.867 1.00 98.56 175 ALA A N 1
ATOM 1327 C CA . ALA A 1 175 ? 1.791 4.675 11.720 1.00 98.56 175 ALA A CA 1
ATOM 1328 C C . ALA A 1 175 ? 1.655 3.523 10.713 1.00 98.56 175 ALA A C 1
ATOM 1330 O O . ALA A 1 175 ? 1.024 2.510 11.012 1.00 98.56 175 ALA A O 1
ATOM 1331 N N . LEU A 1 176 ? 2.310 3.629 9.552 1.00 98.44 176 LEU A N 1
ATOM 1332 C CA . LEU A 1 176 ? 2.261 2.587 8.528 1.00 98.44 176 LEU A CA 1
ATOM 1333 C C . LEU A 1 176 ? 2.933 1.289 9.000 1.00 98.44 176 LEU A C 1
ATOM 1335 O O . LEU A 1 176 ? 2.392 0.208 8.780 1.00 98.44 176 LEU A O 1
ATOM 1339 N N . ASN A 1 177 ? 4.064 1.381 9.706 1.00 98.00 177 ASN A N 1
ATOM 1340 C CA . ASN A 1 177 ? 4.721 0.212 10.297 1.00 98.00 177 ASN A CA 1
ATOM 1341 C C . ASN A 1 177 ? 3.836 -0.474 11.353 1.00 98.00 177 ASN A C 1
ATOM 1343 O O . ASN A 1 177 ? 3.728 -1.700 11.355 1.00 98.00 177 ASN A O 1
ATOM 1347 N N . LYS A 1 178 ? 3.162 0.296 12.221 1.00 97.62 178 LYS A N 1
ATOM 1348 C CA . LYS A 1 178 ? 2.198 -0.245 13.197 1.00 97.62 178 LYS A CA 1
ATOM 1349 C C . LYS A 1 178 ? 1.035 -0.943 12.484 1.00 97.62 178 LYS A C 1
ATOM 1351 O O . LYS A 1 178 ? 0.733 -2.083 12.825 1.00 97.62 178 LYS A O 1
ATOM 1356 N N . ALA A 1 179 ? 0.451 -0.320 11.459 1.00 97.62 179 ALA A N 1
ATOM 1357 C CA . ALA A 1 179 ? -0.640 -0.905 10.679 1.00 97.62 179 ALA A CA 1
ATOM 1358 C C . ALA A 1 179 ? -0.239 -2.245 10.036 1.00 97.62 179 ALA A C 1
ATOM 1360 O O . ALA A 1 179 ? -0.928 -3.250 10.209 1.00 97.62 179 ALA A O 1
ATOM 1361 N N . LEU A 1 180 ? 0.922 -2.283 9.372 1.00 96.88 180 LEU A N 1
ATOM 1362 C CA . LEU A 1 180 ? 1.456 -3.492 8.732 1.00 96.88 180 LEU A CA 1
ATOM 1363 C C . LEU A 1 180 ? 1.833 -4.597 9.733 1.00 96.88 180 LEU A C 1
ATOM 1365 O O . LEU A 1 180 ? 1.885 -5.765 9.355 1.00 96.88 180 LEU A O 1
ATOM 1369 N N . SER A 1 181 ? 2.090 -4.255 11.001 1.00 95.94 181 SER A N 1
ATOM 1370 C CA . SER A 1 181 ? 2.416 -5.241 12.044 1.00 95.94 181 SER A CA 1
ATOM 1371 C C . SER A 1 181 ? 1.208 -6.018 12.570 1.00 95.94 181 SER A C 1
ATOM 1373 O O . SER A 1 181 ? 1.374 -7.102 13.126 1.00 95.94 181 SER A O 1
ATOM 1375 N N . VAL A 1 182 ? -0.002 -5.484 12.391 1.00 94.06 182 VAL A N 1
ATOM 1376 C CA . VAL A 1 182 ? -1.239 -6.071 12.931 1.00 94.06 182 VAL A CA 1
ATOM 1377 C C . VAL A 1 182 ? -2.214 -6.521 11.851 1.00 94.06 182 VAL A C 1
ATOM 1379 O O . VAL A 1 182 ? -3.104 -7.320 12.137 1.00 94.06 182 VAL A O 1
ATOM 1382 N N . SER A 1 183 ? -2.056 -6.047 10.613 1.00 94.56 183 SER A N 1
ATOM 1383 C CA . SER A 1 183 ? -2.866 -6.484 9.482 1.00 94.56 183 SER A CA 1
ATOM 1384 C C . SER A 1 183 ? -2.074 -6.437 8.173 1.00 94.56 183 SER A C 1
ATOM 1386 O O . SER A 1 183 ? -1.403 -5.441 7.896 1.00 94.56 183 SER A O 1
ATOM 1388 N N . PRO A 1 184 ? -2.192 -7.461 7.308 1.00 93.75 184 PRO A N 1
ATOM 1389 C CA . PRO A 1 184 ? -1.694 -7.369 5.942 1.00 93.75 184 PRO A CA 1
ATOM 1390 C C . PRO A 1 184 ? -2.548 -6.425 5.081 1.00 93.75 184 PRO A C 1
ATOM 1392 O O . PRO A 1 184 ? -2.075 -5.975 4.045 1.00 93.75 184 PRO A O 1
ATOM 1395 N N . ASN A 1 185 ? -3.784 -6.117 5.487 1.00 96.88 185 ASN A N 1
ATOM 1396 C CA . ASN A 1 185 ? -4.739 -5.319 4.723 1.00 96.88 185 ASN A CA 1
ATOM 1397 C C . ASN A 1 185 ? -4.793 -3.884 5.257 1.00 96.88 185 ASN A C 1
ATOM 1399 O O . ASN A 1 185 ? -5.513 -3.603 6.220 1.00 96.88 185 ASN A O 1
ATOM 1403 N N . VAL A 1 186 ? -4.047 -2.982 4.619 1.00 98.25 186 VAL A N 1
ATOM 1404 C CA . VAL A 1 186 ? -3.908 -1.586 5.045 1.00 98.25 186 VAL A CA 1
ATOM 1405 C C . VAL A 1 186 ? -4.493 -0.641 3.998 1.00 98.25 186 VAL A C 1
ATOM 1407 O O . VAL A 1 186 ? -4.126 -0.660 2.822 1.00 98.25 186 VAL A O 1
ATOM 1410 N N . LEU A 1 187 ? -5.397 0.217 4.453 1.00 98.50 187 LEU A N 1
ATOM 1411 C CA . LEU A 1 187 ? -6.040 1.257 3.670 1.00 98.50 187 LEU A CA 1
ATOM 1412 C C . LEU A 1 187 ? -5.292 2.578 3.843 1.00 98.50 187 LEU A C 1
ATOM 1414 O O . LEU A 1 187 ? -5.009 3.001 4.965 1.00 98.50 187 LEU A O 1
ATOM 1418 N N . ILE A 1 188 ? -5.005 3.250 2.731 1.00 98.56 188 ILE A N 1
ATOM 1419 C CA . ILE A 1 188 ? -4.431 4.594 2.704 1.00 98.56 188 ILE A CA 1
ATOM 1420 C C . ILE A 1 188 ? -5.562 5.588 2.425 1.00 98.56 188 ILE A C 1
ATOM 1422 O O . ILE A 1 188 ? -6.139 5.555 1.335 1.00 98.56 188 ILE A O 1
ATOM 1426 N N . PRO A 1 189 ? -5.914 6.462 3.382 1.00 98.00 189 PRO A N 1
ATOM 1427 C CA . PRO A 1 189 ? -6.901 7.511 3.153 1.00 98.00 189 PRO A CA 1
ATOM 1428 C C . PRO A 1 189 ? -6.422 8.553 2.129 1.00 98.00 189 PRO A C 1
ATOM 1430 O O . PRO A 1 189 ? -5.215 8.695 1.912 1.00 98.00 189 PRO A O 1
ATOM 1433 N N . PRO A 1 190 ? -7.335 9.340 1.532 1.00 97.94 190 PRO A N 1
ATOM 1434 C CA . PRO A 1 190 ? -6.961 10.504 0.738 1.00 97.94 190 PRO A CA 1
ATOM 1435 C C . PRO A 1 190 ? -6.157 11.515 1.564 1.00 97.94 190 PRO A C 1
ATOM 1437 O O . PRO A 1 190 ? -6.508 11.837 2.698 1.00 97.94 190 PRO A O 1
ATOM 1440 N N . GLY A 1 191 ? -5.090 12.045 0.978 1.00 97.62 191 GLY A N 1
ATOM 1441 C CA . GLY A 1 191 ? -4.167 12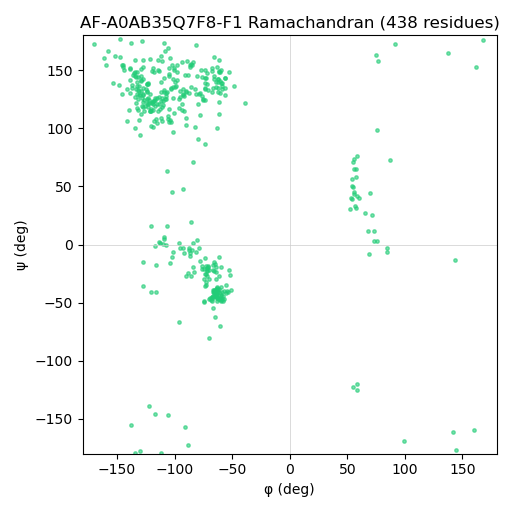.980 1.608 1.00 97.62 191 GLY A CA 1
ATOM 1442 C C . GLY A 1 191 ? -2.709 12.654 1.292 1.00 97.62 191 GLY A C 1
ATOM 1443 O O . GLY A 1 191 ? -2.375 11.560 0.832 1.00 97.62 191 GLY A O 1
ATOM 1444 N N . LYS A 1 192 ? -1.826 13.622 1.559 1.00 97.69 192 LYS A N 1
ATOM 1445 C CA . LYS A 1 192 ? -0.374 13.448 1.459 1.00 97.69 192 LYS A CA 1
ATOM 1446 C C . LYS A 1 192 ? 0.209 13.063 2.813 1.00 97.69 192 LYS A C 1
ATOM 1448 O O . LYS A 1 192 ? 0.166 13.851 3.754 1.00 97.69 192 LYS A O 1
ATOM 1453 N N . HIS A 1 193 ? 0.770 11.860 2.882 1.00 98.31 193 HIS A N 1
ATOM 1454 C CA . HIS A 1 193 ? 1.335 11.264 4.088 1.00 98.31 193 HIS A CA 1
ATOM 1455 C C . HIS A 1 193 ? 2.850 11.163 3.924 1.00 98.31 193 HIS A C 1
ATOM 1457 O O . HIS A 1 193 ? 3.339 10.375 3.110 1.00 98.31 193 HIS A O 1
ATOM 1463 N N . TYR A 1 194 ? 3.603 11.983 4.660 1.00 98.12 194 TYR A N 1
ATOM 1464 C CA . TYR A 1 194 ? 5.059 11.950 4.565 1.00 98.12 194 TYR A CA 1
ATOM 1465 C C . TYR A 1 194 ? 5.624 10.747 5.317 1.00 98.12 194 TYR A C 1
ATOM 1467 O O . TYR A 1 194 ? 5.343 10.583 6.496 1.00 98.12 194 TYR A O 1
ATOM 1475 N N . LEU A 1 195 ? 6.454 9.941 4.664 1.00 98.31 195 LEU A N 1
ATOM 1476 C CA . LEU A 1 195 ? 7.241 8.878 5.275 1.00 98.31 195 LEU A CA 1
ATOM 1477 C C . LEU A 1 195 ? 8.681 9.377 5.407 1.00 98.31 195 LEU A C 1
ATOM 1479 O O . LEU A 1 195 ? 9.398 9.469 4.412 1.00 98.31 195 LEU A O 1
ATOM 1483 N N . LYS A 1 196 ? 9.119 9.723 6.623 1.00 97.25 196 LYS A N 1
ATOM 1484 C CA . LYS A 1 196 ? 10.501 10.188 6.875 1.00 97.25 196 LYS A CA 1
ATOM 1485 C C . LYS A 1 196 ? 11.499 9.044 7.060 1.00 97.25 196 LYS A C 1
ATOM 1487 O O . LYS A 1 196 ? 12.683 9.282 7.287 1.00 97.25 196 LYS A O 1
ATOM 1492 N N . SER A 1 197 ? 11.030 7.807 6.944 1.00 97.81 197 SER A N 1
ATOM 1493 C CA . SER A 1 197 ? 11.848 6.605 6.846 1.00 97.81 197 SER A CA 1
ATOM 1494 C C . SER A 1 197 ? 11.252 5.659 5.806 1.00 97.81 197 SER A C 1
ATOM 1496 O O . SER A 1 197 ? 10.047 5.669 5.553 1.00 97.81 197 SER A O 1
ATOM 1498 N N . THR A 1 198 ? 12.112 4.858 5.177 1.00 98.31 198 THR A N 1
ATOM 1499 C CA . THR A 1 198 ? 11.693 3.806 4.248 1.00 98.31 198 THR A CA 1
ATOM 1500 C C . THR A 1 198 ? 10.838 2.771 4.970 1.00 98.31 198 THR A C 1
ATOM 1502 O O . THR A 1 198 ? 11.251 2.252 6.007 1.00 98.31 198 THR A O 1
ATOM 1505 N N . VAL A 1 199 ? 9.690 2.422 4.389 1.00 98.56 199 VAL A N 1
ATOM 1506 C CA . VAL A 1 199 ? 8.817 1.363 4.907 1.00 98.56 199 VAL A CA 1
ATOM 1507 C C . VAL A 1 199 ? 9.005 0.086 4.094 1.00 98.56 199 VAL A C 1
ATOM 1509 O O . VAL A 1 199 ? 9.066 0.116 2.861 1.00 98.56 199 VAL A O 1
ATOM 1512 N N . SER A 1 200 ? 9.096 -1.046 4.790 1.00 97.81 200 SER A N 1
ATOM 1513 C CA . SER A 1 200 ? 9.161 -2.373 4.178 1.00 97.81 200 SER A CA 1
ATOM 1514 C C . SER A 1 200 ? 7.819 -3.078 4.283 1.00 97.81 200 SER A C 1
ATOM 1516 O O . SER A 1 200 ? 7.194 -3.090 5.339 1.00 97.81 200 SER A O 1
ATOM 1518 N N . LEU A 1 201 ? 7.386 -3.673 3.174 1.00 97.94 201 LEU A N 1
ATOM 1519 C CA . LEU A 1 201 ? 6.166 -4.474 3.120 1.00 97.94 201 LEU A CA 1
ATOM 1520 C C . LEU A 1 201 ? 6.490 -5.916 3.519 1.00 97.94 201 LEU A C 1
ATOM 1522 O O . LEU A 1 201 ? 7.621 -6.376 3.347 1.00 97.94 201 LEU A O 1
ATOM 1526 N N . VAL A 1 202 ? 5.497 -6.634 4.031 1.00 95.50 202 VAL A N 1
ATOM 1527 C CA . VAL A 1 202 ? 5.624 -8.042 4.428 1.00 95.50 202 VAL A CA 1
ATOM 1528 C C . VAL A 1 202 ? 4.864 -8.933 3.449 1.00 95.50 202 VAL A C 1
ATOM 1530 O O . VAL A 1 202 ? 4.088 -8.452 2.622 1.00 95.50 202 VAL A O 1
ATOM 1533 N N . SER A 1 203 ? 5.095 -10.245 3.506 1.00 98.00 203 SER A N 1
ATOM 1534 C CA . SER A 1 203 ? 4.347 -11.164 2.649 1.00 98.00 203 SER A CA 1
ATOM 1535 C C . SER A 1 203 ? 2.843 -11.077 2.924 1.00 98.00 203 SER A C 1
ATOM 1537 O O . SER A 1 203 ? 2.425 -10.984 4.077 1.00 98.00 203 SER A O 1
ATOM 1539 N N . GLY A 1 204 ? 2.032 -11.106 1.868 1.00 98.19 204 GLY A N 1
ATOM 1540 C CA . GLY A 1 204 ? 0.577 -10.972 1.950 1.00 98.19 204 GLY A CA 1
ATOM 1541 C C . GLY A 1 204 ? 0.064 -9.528 1.993 1.00 98.19 204 GLY A C 1
ATOM 1542 O O . GLY A 1 204 ? -1.150 -9.333 1.993 1.00 98.19 204 GLY A O 1
ATOM 1543 N N . THR A 1 205 ? 0.933 -8.505 2.023 1.00 98.50 205 THR A N 1
ATOM 1544 C CA . THR A 1 205 ? 0.488 -7.104 2.118 1.00 98.50 205 THR A CA 1
ATOM 1545 C C . THR A 1 205 ? -0.479 -6.724 0.986 1.00 98.50 205 THR A C 1
ATOM 1547 O O . THR A 1 205 ? -0.240 -6.991 -0.193 1.00 98.50 205 THR A O 1
ATOM 1550 N N . ARG A 1 206 ? -1.567 -6.047 1.355 1.00 98.50 206 ARG A N 1
ATOM 1551 C CA . ARG A 1 206 ? -2.503 -5.314 0.501 1.00 98.50 206 ARG A CA 1
ATOM 1552 C C . ARG A 1 206 ? -2.500 -3.863 0.959 1.00 98.50 206 ARG A C 1
ATOM 1554 O O . ARG A 1 206 ? -3.108 -3.538 1.975 1.00 98.50 206 ARG A O 1
ATOM 1561 N N . LEU A 1 207 ? -1.805 -3.004 0.222 1.00 98.50 207 LEU A N 1
ATOM 1562 C CA . LEU A 1 207 ? -1.778 -1.569 0.474 1.00 98.50 207 LEU A CA 1
ATOM 1563 C C . LEU A 1 207 ? -2.658 -0.876 -0.564 1.00 98.50 207 LEU A C 1
ATOM 1565 O O . LEU A 1 207 ? -2.308 -0.835 -1.745 1.00 98.50 207 LEU A O 1
ATOM 1569 N N . ILE A 1 208 ? -3.820 -0.392 -0.130 1.00 98.62 208 ILE A N 1
ATOM 1570 C CA . ILE A 1 208 ? -4.895 0.040 -1.031 1.00 98.62 208 ILE A CA 1
ATOM 1571 C C . ILE A 1 208 ? -5.279 1.487 -0.728 1.00 98.62 208 ILE A C 1
ATOM 1573 O O . ILE A 1 208 ? -5.623 1.811 0.407 1.00 98.62 208 ILE A O 1
ATOM 1577 N N . GLY A 1 209 ? -5.253 2.359 -1.731 1.00 98.44 209 GLY A N 1
ATOM 1578 C CA . GLY A 1 209 ? -5.792 3.711 -1.616 1.00 98.44 209 GLY A CA 1
ATOM 1579 C C . GLY A 1 209 ? -7.321 3.727 -1.612 1.00 98.44 209 GLY A C 1
ATOM 1580 O O . GLY A 1 209 ? -7.971 3.023 -2.380 1.00 98.44 209 GLY A O 1
ATOM 1581 N N . LEU A 1 210 ? -7.917 4.564 -0.764 1.00 95.94 210 LEU A N 1
ATOM 1582 C CA . LEU A 1 210 ? -9.373 4.727 -0.637 1.00 95.94 210 LEU A CA 1
ATOM 1583 C C . LEU A 1 210 ? -9.987 5.723 -1.635 1.00 95.94 210 LEU A C 1
ATOM 1585 O O . LEU A 1 210 ? -11.093 6.222 -1.422 1.00 95.94 210 LEU A O 1
ATOM 1589 N N . GLY A 1 211 ? -9.282 6.027 -2.723 1.00 89.00 211 GLY A N 1
ATOM 1590 C CA . GLY A 1 211 ? -9.751 6.934 -3.764 1.00 89.00 211 GLY A CA 1
ATOM 1591 C C . GLY A 1 211 ? -8.640 7.818 -4.332 1.00 89.00 211 GLY A C 1
ATOM 1592 O O . GLY A 1 211 ? -7.455 7.514 -4.179 1.00 89.00 211 GLY A O 1
ATOM 1593 N N . PRO A 1 212 ? -8.992 8.927 -5.004 1.00 90.25 212 PRO A N 1
ATOM 1594 C CA . PRO A 1 212 ? -7.992 9.844 -5.533 1.00 90.25 212 PRO A CA 1
ATOM 1595 C C . PRO A 1 212 ? -7.169 10.477 -4.402 1.00 90.25 212 PRO A C 1
ATOM 1597 O O . PRO A 1 212 ? -7.661 10.684 -3.294 1.00 90.25 212 PRO A O 1
ATOM 1600 N N . ASN A 1 213 ? -5.930 10.856 -4.717 1.00 93.38 213 ASN A N 1
ATOM 1601 C CA . ASN A 1 213 ? -5.010 11.552 -3.810 1.00 93.38 213 ASN A CA 1
ATOM 1602 C C . ASN A 1 213 ? -4.565 10.745 -2.576 1.00 93.38 213 ASN A C 1
ATOM 1604 O O . ASN A 1 213 ? -4.216 11.348 -1.567 1.00 93.38 213 ASN A O 1
ATOM 1608 N N . CYS A 1 214 ? -4.535 9.413 -2.634 1.00 98.38 214 CYS A N 1
ATOM 1609 C CA . CYS A 1 214 ? -3.912 8.583 -1.597 1.00 98.38 214 CYS A CA 1
ATOM 1610 C C . CYS A 1 214 ? -2.390 8.558 -1.800 1.00 98.38 214 CYS A C 1
ATOM 1612 O O . CYS A 1 214 ? -1.877 7.744 -2.572 1.00 98.38 214 CYS A O 1
ATOM 1614 N N . ILE A 1 215 ? -1.677 9.498 -1.170 1.00 98.56 215 ILE A N 1
ATOM 1615 C CA . ILE A 1 215 ? -0.264 9.769 -1.459 1.00 98.56 215 ILE A CA 1
ATOM 1616 C C . ILE A 1 215 ? 0.629 9.341 -0.288 1.00 98.56 215 ILE A C 1
ATOM 1618 O O . ILE A 1 215 ? 0.458 9.820 0.838 1.00 98.56 215 ILE A O 1
ATOM 1622 N N . LEU A 1 216 ? 1.628 8.505 -0.578 1.00 98.62 216 LEU A N 1
ATOM 1623 C CA . LEU A 1 216 ? 2.764 8.209 0.299 1.00 98.62 216 LEU A CA 1
ATOM 1624 C C . LEU A 1 216 ? 4.003 8.928 -0.242 1.00 98.62 216 LEU A C 1
ATOM 1626 O O . LEU A 1 216 ? 4.455 8.647 -1.349 1.00 98.62 216 LEU A O 1
ATOM 1630 N N . SER A 1 217 ? 4.560 9.863 0.519 1.00 97.56 217 SER A N 1
ATOM 1631 C CA . SER A 1 217 ? 5.619 10.751 0.026 1.00 97.56 217 SER A CA 1
ATOM 1632 C C . SER A 1 217 ? 6.857 10.679 0.901 1.00 97.56 217 SER A C 1
ATOM 1634 O O . SER A 1 217 ? 6.769 10.878 2.104 1.00 97.56 217 SER A O 1
ATOM 1636 N N . SER A 1 218 ? 8.039 10.526 0.318 1.00 96.38 218 SER A N 1
ATOM 1637 C CA . SER A 1 218 ? 9.255 11.027 0.967 1.00 96.38 218 SER A CA 1
ATOM 1638 C C . SER A 1 218 ? 9.124 12.545 1.169 1.00 96.38 218 SER A C 1
ATOM 1640 O O . SER A 1 218 ? 8.463 13.205 0.360 1.00 96.38 218 SER A O 1
ATOM 1642 N N . PRO A 1 219 ? 9.743 13.139 2.203 1.00 95.31 219 PRO A N 1
ATOM 1643 C CA . PRO A 1 219 ? 9.960 14.578 2.247 1.00 95.31 219 PRO A CA 1
ATOM 1644 C C . PRO A 1 219 ? 10.660 15.073 0.982 1.00 95.31 219 PRO A C 1
ATOM 1646 O O . PRO A 1 219 ? 11.483 14.354 0.404 1.00 95.31 219 PRO A O 1
ATOM 1649 N N . ASP A 1 220 ? 10.348 16.306 0.589 1.00 94.31 220 ASP A N 1
ATOM 1650 C CA . ASP A 1 220 ? 11.030 16.967 -0.516 1.00 94.31 220 ASP A CA 1
ATOM 1651 C C . ASP A 1 220 ? 12.516 17.139 -0.196 1.00 94.31 220 ASP A C 1
ATOM 1653 O O . ASP A 1 220 ? 12.903 17.458 0.932 1.00 94.31 220 ASP A O 1
ATOM 1657 N N . ALA A 1 221 ? 13.348 16.966 -1.216 1.00 93.94 221 ALA A N 1
ATOM 1658 C CA . ALA A 1 221 ? 14.762 17.251 -1.126 1.00 93.94 221 ALA A CA 1
ATOM 1659 C C . ALA A 1 221 ? 14.984 18.737 -0.793 1.00 93.94 221 ALA A C 1
ATOM 1661 O O . ALA A 1 221 ? 14.437 19.631 -1.443 1.00 93.94 221 ALA A O 1
ATOM 1662 N N . VAL A 1 222 ? 15.814 18.998 0.207 1.00 94.56 222 VAL A N 1
ATOM 1663 C CA . VAL A 1 222 ? 16.232 20.329 0.659 1.00 94.56 222 VAL A CA 1
ATOM 1664 C C . VAL A 1 222 ? 17.638 20.685 0.183 1.00 94.56 222 VAL A C 1
ATOM 1666 O O . VAL A 1 222 ? 18.057 21.834 0.314 1.00 94.56 222 VAL A O 1
ATOM 1669 N N . SER A 1 223 ? 18.385 19.719 -0.361 1.00 93.75 223 SER A N 1
ATOM 1670 C CA . SER A 1 223 ? 19.753 19.918 -0.830 1.00 93.75 223 SER A CA 1
ATOM 1671 C C . SER A 1 223 ? 19.907 19.626 -2.320 1.00 93.75 223 SER A C 1
ATOM 1673 O O . SER A 1 223 ? 19.270 18.736 -2.883 1.00 93.75 223 SER A O 1
ATOM 1675 N N . ALA A 1 224 ? 20.841 20.331 -2.964 1.00 93.44 224 ALA A N 1
ATOM 1676 C CA . ALA A 1 224 ? 21.197 20.064 -4.357 1.00 93.44 224 ALA A CA 1
ATOM 1677 C C . ALA A 1 224 ? 21.762 18.651 -4.568 1.00 93.44 224 ALA A C 1
ATOM 1679 O O . ALA A 1 224 ? 21.621 18.060 -5.641 1.00 93.44 224 ALA A O 1
ATOM 1680 N N . SER A 1 225 ? 22.366 18.089 -3.518 1.00 92.81 225 SER A N 1
ATOM 1681 C CA . SER A 1 225 ? 22.857 16.720 -3.502 1.00 92.81 225 SER A CA 1
ATOM 1682 C C . SER A 1 225 ? 21.773 15.684 -3.211 1.00 92.81 225 SER A C 1
ATOM 1684 O O . SER A 1 225 ? 22.105 14.503 -3.255 1.00 92.81 225 SER A O 1
ATOM 1686 N N . GLY A 1 226 ? 20.534 16.074 -2.881 1.00 91.81 226 GLY A N 1
ATOM 1687 C CA . GLY A 1 226 ? 19.436 15.171 -2.516 1.00 91.81 226 GLY A CA 1
ATOM 1688 C C . GLY A 1 226 ? 19.799 14.173 -1.411 1.00 91.81 226 GLY A C 1
ATOM 1689 O O . GLY A 1 226 ? 19.329 13.035 -1.441 1.00 91.81 226 GLY A O 1
ATOM 1690 N N . ALA A 1 227 ? 20.705 14.544 -0.496 1.00 91.25 227 ALA A N 1
ATOM 1691 C CA . ALA A 1 227 ? 21.300 13.666 0.520 1.00 91.25 227 ALA A CA 1
ATOM 1692 C C . ALA A 1 227 ? 20.268 12.919 1.368 1.00 91.25 227 ALA A C 1
ATOM 1694 O O . ALA A 1 227 ? 20.431 11.728 1.622 1.00 91.25 227 ALA A O 1
ATOM 1695 N N . GLU A 1 228 ? 19.218 13.637 1.726 1.00 89.38 228 GLU A N 1
ATOM 1696 C CA . GLU A 1 228 ? 18.085 13.275 2.565 1.00 89.38 228 GLU A CA 1
ATOM 1697 C C . GLU A 1 228 ? 17.018 12.416 1.878 1.00 89.38 228 GLU A C 1
ATOM 1699 O O . GLU A 1 228 ? 16.159 11.864 2.562 1.00 89.38 228 GLU A O 1
ATOM 1704 N N . MET A 1 229 ? 17.048 12.305 0.546 1.00 92.12 229 MET A N 1
ATOM 1705 C CA . MET A 1 229 ? 16.051 11.526 -0.183 1.00 92.12 229 MET A CA 1
ATOM 1706 C C . MET A 1 229 ? 16.141 10.046 0.188 1.00 92.12 229 MET A C 1
ATOM 1708 O O . MET A 1 229 ? 17.234 9.474 0.257 1.00 92.12 229 MET A O 1
ATOM 1712 N N . LEU A 1 230 ? 14.981 9.412 0.328 1.00 95.19 230 LEU A N 1
ATOM 1713 C CA . LEU A 1 230 ? 14.848 8.002 0.674 1.00 95.19 230 LEU A CA 1
ATOM 1714 C C . LEU A 1 230 ? 13.957 7.264 -0.320 1.00 95.19 230 LEU A C 1
ATOM 1716 O O . LEU A 1 230 ? 13.135 7.858 -1.016 1.00 95.19 230 LEU A O 1
ATOM 1720 N N . THR A 1 231 ? 14.119 5.944 -0.374 1.00 97.56 231 THR A N 1
ATOM 1721 C CA . THR A 1 231 ? 13.153 5.090 -1.064 1.00 97.56 231 THR A CA 1
ATOM 1722 C C . THR A 1 231 ? 11.914 4.964 -0.202 1.00 97.56 231 THR A C 1
ATOM 1724 O O . THR A 1 231 ? 12.030 4.581 0.958 1.00 97.56 231 THR A O 1
ATOM 1727 N N . VAL A 1 232 ? 10.743 5.294 -0.744 1.00 98.38 232 VAL A N 1
ATOM 1728 C CA . VAL A 1 232 ? 9.495 5.352 0.029 1.00 98.38 232 VAL A CA 1
ATOM 1729 C C . VAL A 1 232 ? 9.115 3.953 0.499 1.00 98.38 232 VAL A C 1
ATOM 1731 O O . VAL A 1 232 ? 8.993 3.712 1.700 1.00 98.38 232 VAL A O 1
ATOM 1734 N N . LEU A 1 233 ? 9.018 3.016 -0.448 1.00 98.62 233 LEU A N 1
ATOM 1735 C CA . LEU A 1 233 ? 8.725 1.611 -0.180 1.00 98.62 233 LEU A CA 1
ATOM 1736 C C . LEU A 1 233 ? 9.883 0.736 -0.652 1.00 98.62 233 LEU A C 1
ATOM 1738 O O . LEU A 1 233 ? 10.219 0.733 -1.839 1.00 98.62 233 LEU A O 1
ATOM 1742 N N . ARG A 1 234 ? 10.485 -0.025 0.265 1.00 98.50 234 ARG A N 1
ATOM 1743 C CA . ARG A 1 234 ? 11.550 -0.978 -0.067 1.00 98.50 234 ARG A CA 1
ATOM 1744 C C . ARG A 1 234 ? 11.317 -2.315 0.602 1.00 98.50 234 ARG A C 1
ATOM 1746 O O . ARG A 1 234 ? 11.359 -2.411 1.824 1.00 98.50 234 ARG A O 1
ATOM 1753 N N . THR A 1 235 ? 11.221 -3.361 -0.202 1.00 98.56 235 THR A N 1
ATOM 1754 C CA . THR A 1 235 ? 10.928 -4.711 0.283 1.00 98.56 235 THR A CA 1
ATOM 1755 C C . THR A 1 235 ? 11.939 -5.706 -0.261 1.00 98.56 235 THR A C 1
ATOM 1757 O O . THR A 1 235 ? 12.384 -5.599 -1.404 1.00 98.56 235 THR A O 1
ATOM 1760 N N . THR A 1 236 ? 12.354 -6.661 0.571 1.00 98.69 236 THR A N 1
ATOM 1761 C CA . THR A 1 236 ? 13.283 -7.725 0.179 1.00 98.69 236 THR A CA 1
ATOM 1762 C C . THR A 1 236 ? 12.773 -9.078 0.652 1.00 98.69 236 THR A C 1
ATOM 1764 O O . THR A 1 236 ? 12.467 -9.220 1.830 1.00 98.69 236 THR A O 1
ATOM 1767 N N . GLY A 1 237 ? 12.718 -10.072 -0.240 1.00 98.56 237 GLY A N 1
ATOM 1768 C CA . GLY A 1 237 ? 12.423 -11.456 0.149 1.00 98.56 237 GLY A CA 1
ATOM 1769 C C . GLY A 1 237 ? 10.976 -11.733 0.572 1.00 98.56 237 GLY A C 1
ATOM 1770 O O . GLY A 1 237 ? 10.760 -12.654 1.351 1.00 98.56 237 GLY A O 1
ATOM 1771 N N . ALA A 1 238 ? 10.005 -10.948 0.100 1.00 98.44 238 ALA A N 1
ATOM 1772 C CA . ALA A 1 238 ? 8.590 -11.115 0.440 1.00 98.44 238 ALA A CA 1
ATOM 1773 C C . ALA A 1 238 ? 7.759 -11.574 -0.768 1.00 98.44 238 ALA A C 1
ATOM 1775 O O . ALA A 1 238 ? 8.189 -11.449 -1.918 1.00 98.44 238 ALA A O 1
ATOM 1776 N N . SER A 1 239 ? 6.567 -12.107 -0.502 1.00 98.69 239 SER A N 1
ATOM 1777 C CA . SER A 1 239 ? 5.684 -12.659 -1.529 1.00 98.69 239 SER A CA 1
ATOM 1778 C C . SER A 1 239 ? 4.231 -12.222 -1.393 1.00 98.69 239 SER A C 1
ATOM 1780 O O . SER A 1 239 ? 3.799 -11.894 -0.293 1.00 98.69 239 SER A O 1
ATOM 1782 N N . ASP A 1 240 ? 3.462 -12.298 -2.477 1.00 98.69 240 ASP A N 1
ATOM 1783 C CA . ASP A 1 240 ? 2.032 -11.961 -2.503 1.00 98.69 240 ASP A CA 1
ATOM 1784 C C . ASP A 1 240 ? 1.775 -10.528 -2.006 1.00 98.69 240 ASP A C 1
ATOM 1786 O O . ASP A 1 240 ? 1.181 -10.297 -0.952 1.00 98.69 240 ASP A O 1
ATOM 1790 N N . ILE A 1 241 ? 2.276 -9.547 -2.755 1.00 98.88 241 ILE A N 1
ATOM 1791 C CA . ILE A 1 241 ? 2.163 -8.122 -2.429 1.00 98.88 241 ILE A CA 1
ATOM 1792 C C . ILE A 1 241 ? 1.249 -7.442 -3.439 1.00 98.88 241 ILE A C 1
ATOM 1794 O O . ILE A 1 241 ? 1.463 -7.548 -4.644 1.00 98.88 241 ILE A O 1
ATOM 1798 N N . VAL A 1 242 ? 0.280 -6.670 -2.950 1.00 98.88 242 VAL A N 1
ATOM 1799 C CA . VAL A 1 242 ? -0.556 -5.794 -3.776 1.00 98.88 242 VAL A CA 1
ATOM 1800 C C . VAL A 1 242 ? -0.367 -4.347 -3.350 1.00 98.88 242 VAL A C 1
ATOM 1802 O O . VAL A 1 242 ? -0.615 -4.000 -2.195 1.00 98.88 242 VAL A O 1
ATOM 1805 N N . LEU A 1 243 ? 0.018 -3.507 -4.307 1.00 98.81 243 LEU A N 1
ATOM 1806 C CA . LEU A 1 243 ? -0.121 -2.056 -4.235 1.00 98.81 243 LEU A CA 1
ATOM 1807 C C . LEU A 1 243 ? -1.239 -1.650 -5.187 1.00 98.81 243 LEU A C 1
ATOM 1809 O O . LEU A 1 243 ? -1.196 -2.012 -6.365 1.00 98.81 243 LEU A O 1
ATOM 1813 N N . GLN A 1 244 ? -2.237 -0.925 -4.694 1.00 98.75 244 GLN A N 1
ATOM 1814 C CA . GLN A 1 244 ? -3.393 -0.572 -5.505 1.00 98.75 244 GLN A CA 1
ATOM 1815 C C . GLN A 1 244 ? -3.890 0.848 -5.229 1.00 98.75 244 GLN A C 1
ATOM 1817 O O . GLN A 1 244 ? -4.079 1.220 -4.076 1.00 98.75 244 GLN A O 1
ATOM 1822 N N . ASP A 1 245 ? -4.164 1.608 -6.293 1.00 98.62 245 ASP A N 1
ATOM 1823 C CA . ASP A 1 245 ? -4.789 2.939 -6.232 1.00 98.62 245 ASP A CA 1
ATOM 1824 C C . ASP A 1 245 ? -3.976 3.948 -5.381 1.00 98.62 245 ASP A C 1
ATOM 1826 O O . ASP A 1 245 ? -4.520 4.719 -4.590 1.00 98.62 245 ASP A O 1
ATOM 1830 N N . LEU A 1 246 ? -2.644 3.939 -5.533 1.00 98.12 246 LEU A N 1
ATOM 1831 C CA . LEU A 1 246 ? -1.698 4.758 -4.757 1.00 98.12 246 LEU A CA 1
ATOM 1832 C C . LEU A 1 246 ? -0.902 5.728 -5.631 1.00 98.12 246 LEU A C 1
ATOM 1834 O O . LEU A 1 246 ? -0.507 5.395 -6.748 1.00 98.12 246 LEU A O 1
ATOM 1838 N N . VAL A 1 247 ? -0.561 6.880 -5.059 1.00 98.56 247 VAL A N 1
ATOM 1839 C CA . VAL A 1 247 ? 0.490 7.769 -5.568 1.00 98.56 247 VAL A CA 1
ATOM 1840 C C . VAL A 1 247 ? 1.681 7.707 -4.616 1.00 98.56 247 VAL A C 1
ATOM 1842 O O . VAL A 1 247 ? 1.524 7.819 -3.401 1.00 98.56 247 VAL A O 1
ATOM 1845 N N . ILE A 1 248 ? 2.882 7.525 -5.154 1.00 98.62 248 ILE A N 1
ATOM 1846 C CA . ILE A 1 248 ? 4.116 7.419 -4.379 1.00 98.62 248 ILE A CA 1
ATOM 1847 C C . ILE A 1 248 ? 5.104 8.471 -4.876 1.00 98.62 248 ILE A C 1
ATOM 1849 O O . ILE A 1 248 ? 5.469 8.492 -6.049 1.00 98.62 248 ILE A O 1
ATOM 1853 N N . GLU A 1 249 ? 5.547 9.348 -3.980 1.00 97.50 249 GLU A N 1
ATOM 1854 C 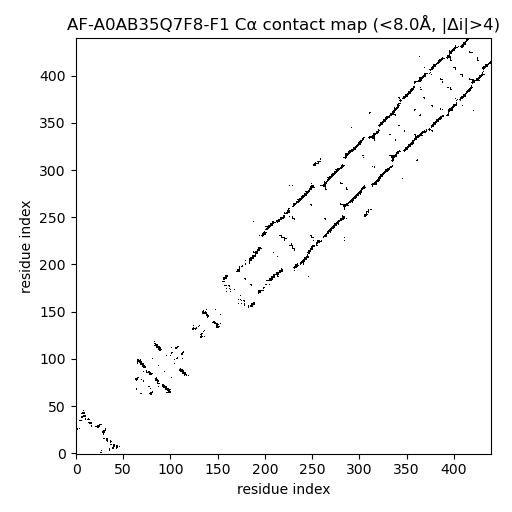CA . GLU A 1 249 ? 6.405 10.482 -4.330 1.00 97.50 249 GLU A CA 1
ATOM 1855 C C . GLU A 1 249 ? 7.788 10.353 -3.689 1.00 97.50 249 GLU A C 1
ATOM 1857 O O . GLU A 1 249 ? 7.919 10.309 -2.468 1.00 97.50 249 GLU A O 1
ATOM 1862 N N . GLY A 1 250 ? 8.846 10.321 -4.501 1.00 95.50 250 GLY A N 1
ATOM 1863 C CA . GLY A 1 250 ? 10.228 10.157 -4.027 1.00 95.50 250 GLY A CA 1
ATOM 1864 C C . GLY A 1 250 ? 10.908 11.428 -3.494 1.00 95.50 250 GLY A C 1
ATOM 1865 O O . GLY A 1 250 ? 12.094 11.381 -3.175 1.00 95.50 250 GLY A O 1
ATOM 1866 N N . GLY A 1 251 ? 10.200 12.563 -3.425 1.00 93.94 251 GLY A N 1
ATOM 1867 C CA . GLY A 1 251 ? 10.714 13.836 -2.897 1.00 93.94 251 GLY A CA 1
ATOM 1868 C C . GLY A 1 251 ? 11.712 14.587 -3.794 1.00 93.94 251 GLY A C 1
ATOM 1869 O O . GLY A 1 251 ? 12.230 15.633 -3.410 1.00 93.94 251 GLY A O 1
ATOM 1870 N N . CYS A 1 252 ? 12.015 14.100 -4.997 1.00 94.50 252 CYS A N 1
ATOM 1871 C CA . CYS A 1 252 ? 12.897 14.790 -5.936 1.00 94.50 252 CYS A CA 1
ATOM 1872 C C . CYS A 1 252 ? 12.220 16.034 -6.520 1.00 94.50 252 CYS A C 1
ATOM 1874 O O . CYS A 1 252 ? 11.119 15.962 -7.064 1.00 94.50 252 CYS A O 1
ATOM 1876 N N . ASN A 1 253 ? 12.936 17.156 -6.527 1.00 93.44 253 ASN A N 1
ATOM 1877 C CA . ASN A 1 253 ? 12.484 18.412 -7.121 1.00 93.44 253 ASN A CA 1
ATOM 1878 C C . ASN A 1 253 ? 13.58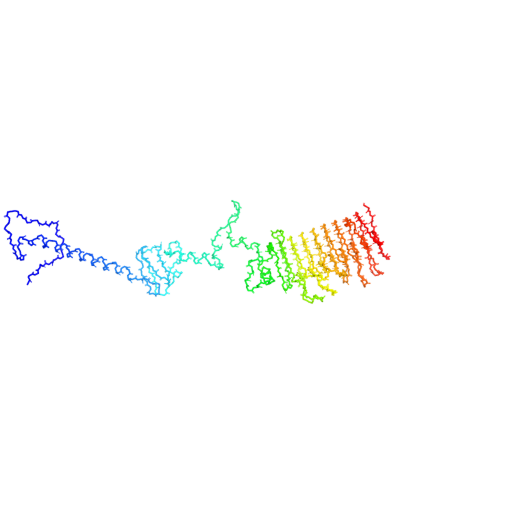8 19.055 -7.982 1.00 93.44 253 ASN A C 1
ATOM 1880 O O . ASN A 1 253 ? 14.686 18.513 -8.113 1.00 93.44 253 ASN A O 1
ATOM 1884 N N . ALA A 1 254 ? 13.292 20.216 -8.575 1.00 93.25 254 ALA A N 1
ATOM 1885 C CA . ALA A 1 254 ? 14.209 20.927 -9.469 1.00 93.25 254 ALA A CA 1
ATOM 1886 C C . ALA A 1 254 ? 15.497 21.430 -8.790 1.00 93.25 254 ALA A C 1
ATOM 1888 O O . ALA A 1 254 ? 16.457 21.748 -9.488 1.00 93.25 254 ALA A O 1
ATOM 1889 N N . GLY A 1 255 ? 15.525 21.497 -7.456 1.00 93.19 255 GLY A N 1
ATOM 1890 C CA . GLY A 1 255 ? 16.717 21.841 -6.690 1.00 93.19 255 GLY A CA 1
ATOM 1891 C C . GLY A 1 255 ? 17.774 20.737 -6.694 1.00 93.19 255 GLY A C 1
ATOM 1892 O O . GLY A 1 255 ? 18.945 21.044 -6.502 1.00 93.19 255 GLY A O 1
ATOM 1893 N N . VAL A 1 256 ? 17.396 19.479 -6.954 1.00 93.38 256 VAL A N 1
ATOM 1894 C CA . VAL A 1 256 ? 18.323 18.338 -6.990 1.00 93.38 256 VAL A CA 1
ATOM 1895 C C . VAL A 1 256 ? 19.094 18.332 -8.310 1.00 93.38 256 VAL A C 1
ATOM 1897 O O . VAL A 1 256 ? 18.531 18.049 -9.370 1.00 93.38 256 VAL A O 1
ATOM 1900 N N . THR A 1 257 ? 20.396 18.606 -8.239 1.00 92.12 257 THR A N 1
ATOM 1901 C CA . THR A 1 257 ? 21.303 18.714 -9.396 1.00 92.12 257 THR A CA 1
ATOM 1902 C C . THR A 1 257 ? 22.416 17.667 -9.411 1.00 92.12 257 THR A C 1
ATOM 1904 O O . THR A 1 257 ? 23.156 17.586 -10.391 1.00 92.12 257 THR A O 1
ATOM 1907 N N . SER A 1 258 ? 22.485 16.794 -8.401 1.00 91.56 258 SER A N 1
ATOM 1908 C CA . SER A 1 258 ? 23.355 15.607 -8.397 1.00 91.56 258 SER A CA 1
ATOM 1909 C C . SER A 1 258 ? 22.577 14.310 -8.638 1.00 91.56 258 SER A C 1
ATOM 1911 O O . SER A 1 258 ? 21.452 14.152 -8.161 1.00 91.56 258 SER A O 1
ATOM 1913 N N . LYS A 1 259 ? 23.189 13.349 -9.349 1.00 88.88 259 LYS A N 1
ATOM 1914 C CA . LYS A 1 259 ? 22.605 12.012 -9.556 1.00 88.88 259 LYS A CA 1
ATOM 1915 C C . LYS A 1 259 ? 22.430 11.292 -8.215 1.00 88.88 259 LYS A C 1
ATOM 1917 O O . LYS A 1 259 ? 23.303 11.363 -7.347 1.00 88.88 259 LYS A O 1
ATOM 1922 N N . ARG A 1 260 ? 21.313 10.580 -8.058 1.00 89.62 260 ARG A N 1
ATOM 1923 C CA . ARG A 1 260 ? 20.981 9.815 -6.854 1.00 89.62 260 ARG A CA 1
ATOM 1924 C C . ARG A 1 260 ? 20.547 8.425 -7.214 1.00 89.62 260 ARG A C 1
ATOM 1926 O O . ARG A 1 260 ? 19.694 8.294 -8.066 1.00 89.62 260 ARG A O 1
ATOM 1933 N N . ASN A 1 261 ? 21.045 7.441 -6.470 1.00 90.31 261 ASN A N 1
ATOM 1934 C CA . ASN A 1 261 ? 20.674 6.041 -6.641 1.00 90.31 261 ASN A CA 1
ATOM 1935 C C . ASN A 1 261 ? 19.506 5.644 -5.726 1.00 90.31 261 ASN A C 1
ATOM 1937 O O . ASN A 1 261 ? 19.567 4.640 -5.019 1.00 90.31 261 ASN A O 1
ATOM 1941 N N . ILE A 1 262 ? 18.447 6.459 -5.709 1.00 91.88 262 ILE A N 1
ATOM 1942 C CA . ILE A 1 262 ? 17.288 6.301 -4.820 1.00 91.88 262 ILE A CA 1
ATOM 1943 C C . ILE A 1 262 ? 16.018 6.155 -5.658 1.00 91.88 262 ILE A C 1
ATOM 1945 O O . ILE A 1 262 ? 15.612 7.085 -6.356 1.00 91.88 262 ILE A O 1
ATOM 1949 N N . ARG A 1 263 ? 15.402 4.972 -5.567 1.00 95.00 263 ARG A N 1
ATOM 1950 C CA . ARG A 1 263 ? 14.128 4.648 -6.223 1.00 95.00 263 ARG A CA 1
ATOM 1951 C C . ARG A 1 263 ? 12.949 5.127 -5.385 1.00 95.00 263 ARG A C 1
ATOM 1953 O O . ARG A 1 263 ? 13.112 5.260 -4.178 1.00 95.00 263 ARG A O 1
ATOM 1960 N N . GLY A 1 264 ? 11.778 5.348 -5.979 1.00 96.75 264 GLY A N 1
ATOM 1961 C CA . GLY A 1 264 ? 10.545 5.609 -5.223 1.00 96.75 264 GLY A CA 1
ATOM 1962 C C . GLY A 1 264 ? 10.005 4.330 -4.581 1.00 96.75 264 GLY A C 1
ATOM 1963 O O . GLY A 1 264 ? 9.785 4.280 -3.370 1.00 96.75 264 GLY A O 1
ATOM 1964 N N . VAL A 1 265 ? 9.893 3.274 -5.389 1.00 98.75 265 VAL A N 1
ATOM 1965 C CA . VAL A 1 265 ? 9.493 1.923 -4.973 1.00 98.75 265 VAL A CA 1
ATOM 1966 C C . VAL A 1 265 ? 10.554 0.920 -5.410 1.00 98.75 265 VAL A C 1
ATOM 1968 O O . VAL A 1 265 ? 11.011 0.961 -6.550 1.00 98.75 265 VAL A O 1
ATOM 1971 N N . ARG A 1 266 ? 10.959 0.017 -4.514 1.00 98.75 266 ARG A N 1
ATOM 1972 C CA . ARG A 1 266 ? 12.012 -0.969 -4.784 1.00 98.75 266 ARG A CA 1
ATOM 1973 C C . ARG A 1 266 ? 11.679 -2.337 -4.204 1.00 98.75 266 ARG A C 1
ATOM 1975 O O . ARG A 1 266 ? 11.671 -2.516 -2.985 1.00 98.75 266 ARG A O 1
ATOM 1982 N N . PHE A 1 267 ? 11.502 -3.320 -5.074 1.00 98.88 267 PHE A N 1
ATOM 1983 C CA . PHE A 1 267 ? 11.353 -4.725 -4.708 1.00 98.88 267 PHE A CA 1
ATOM 1984 C C . PHE A 1 267 ? 12.618 -5.498 -5.057 1.00 98.88 267 PHE A C 1
ATOM 1986 O O . PHE A 1 267 ? 13.122 -5.394 -6.171 1.00 98.88 267 PHE A O 1
ATOM 1993 N N . ILE A 1 268 ? 13.132 -6.280 -4.109 1.00 98.81 268 ILE A N 1
ATOM 1994 C CA . ILE A 1 268 ? 14.338 -7.090 -4.294 1.00 98.81 268 ILE A CA 1
ATOM 1995 C C . ILE A 1 268 ? 14.018 -8.536 -3.930 1.00 98.81 268 ILE A C 1
ATOM 1997 O O . ILE A 1 268 ? 13.594 -8.813 -2.812 1.00 98.81 268 ILE A O 1
ATOM 2001 N N . ASN A 1 269 ? 14.255 -9.481 -4.836 1.00 98.69 269 ASN A N 1
ATOM 2002 C CA . ASN A 1 269 ? 14.072 -10.909 -4.570 1.00 98.69 269 ASN A CA 1
ATOM 2003 C C . ASN A 1 269 ? 12.666 -11.246 -4.024 1.00 98.69 269 ASN A C 1
ATOM 2005 O O . ASN A 1 269 ? 12.536 -12.012 -3.072 1.00 98.69 269 ASN A O 1
ATOM 2009 N N . CYS A 1 270 ? 11.634 -10.593 -4.564 1.00 98.88 270 CYS A N 1
ATOM 2010 C CA . CYS A 1 270 ? 10.236 -10.774 -4.170 1.00 98.88 270 CYS A CA 1
ATOM 2011 C C . CYS A 1 270 ? 9.480 -11.613 -5.216 1.00 98.88 270 CYS A C 1
ATOM 2013 O O . CYS A 1 270 ? 9.937 -11.750 -6.353 1.00 98.88 270 CYS A O 1
ATOM 2015 N N . THR A 1 271 ? 8.343 -12.205 -4.849 1.00 98.88 271 THR A N 1
ATOM 2016 C CA . THR A 1 271 ? 7.536 -13.052 -5.756 1.00 98.88 271 THR A CA 1
ATOM 2017 C C . THR A 1 271 ? 6.052 -12.709 -5.676 1.00 98.88 271 THR A C 1
ATOM 2019 O O . THR A 1 271 ? 5.595 -12.331 -4.608 1.00 98.88 271 THR A O 1
ATOM 2022 N N . ASP A 1 272 ? 5.291 -12.845 -6.762 1.00 98.88 272 ASP A N 1
ATOM 2023 C CA . ASP A 1 272 ? 3.852 -12.524 -6.796 1.00 98.88 272 ASP A CA 1
ATOM 2024 C C . ASP A 1 272 ? 3.580 -11.080 -6.340 1.00 98.88 272 ASP A C 1
ATOM 2026 O O . ASP A 1 272 ? 3.112 -10.805 -5.233 1.00 98.88 272 ASP A O 1
ATOM 2030 N N . ILE A 1 273 ? 3.967 -10.131 -7.193 1.00 98.94 273 ILE A N 1
ATOM 2031 C CA . ILE A 1 273 ? 3.796 -8.700 -6.932 1.00 98.94 273 ILE A CA 1
ATOM 2032 C C . ILE A 1 273 ? 2.802 -8.135 -7.931 1.00 98.94 273 ILE A C 1
ATOM 2034 O O . ILE A 1 273 ? 2.987 -8.254 -9.141 1.00 98.94 273 ILE A O 1
ATOM 2038 N N . ARG A 1 274 ? 1.771 -7.461 -7.427 1.00 98.94 274 ARG A N 1
ATOM 2039 C CA . ARG A 1 274 ? 0.737 -6.806 -8.224 1.00 98.94 274 ARG A CA 1
ATOM 2040 C C . ARG A 1 274 ? 0.714 -5.313 -7.915 1.00 98.94 274 ARG A C 1
ATOM 2042 O O . ARG A 1 274 ? 0.416 -4.915 -6.794 1.00 98.94 274 ARG A O 1
ATOM 2049 N N . MET A 1 275 ? 1.019 -4.482 -8.908 1.00 98.81 275 MET A N 1
ATOM 2050 C CA . MET A 1 275 ? 0.854 -3.026 -8.831 1.00 98.81 275 MET A CA 1
ATOM 2051 C C . MET A 1 275 ? -0.272 -2.603 -9.771 1.00 98.81 275 MET A C 1
ATOM 2053 O O . MET A 1 275 ? -0.180 -2.832 -10.975 1.00 98.81 275 MET A O 1
ATOM 2057 N N . ILE A 1 276 ? -1.342 -2.021 -9.233 1.00 98.81 276 ILE A N 1
ATOM 2058 C CA . ILE A 1 276 ? -2.579 -1.738 -9.969 1.00 98.81 276 ILE A CA 1
ATOM 2059 C C . ILE A 1 276 ? -2.943 -0.266 -9.790 1.00 98.81 276 ILE A C 1
ATOM 2061 O O . ILE A 1 276 ? -3.130 0.192 -8.667 1.00 98.81 276 ILE A O 1
ATOM 2065 N N . ASN A 1 277 ? -3.075 0.476 -10.891 1.00 98.56 277 ASN A N 1
ATOM 2066 C CA . ASN A 1 277 ? -3.441 1.898 -10.875 1.00 98.56 277 ASN A CA 1
ATOM 2067 C C . ASN A 1 277 ? -2.514 2.745 -9.975 1.00 98.56 277 ASN A C 1
ATOM 2069 O O . ASN A 1 277 ? -2.973 3.627 -9.248 1.00 98.56 277 ASN A O 1
ATOM 2073 N N . CYS A 1 278 ? -1.211 2.453 -9.979 1.00 98.62 278 CYS A N 1
ATOM 2074 C CA . CYS A 1 278 ? -0.237 3.181 -9.169 1.00 98.62 278 CYS A CA 1
ATOM 2075 C C . CYS A 1 278 ? 0.477 4.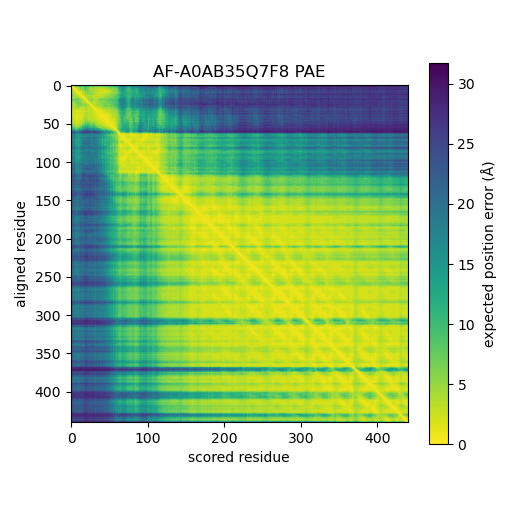263 -9.982 1.00 98.62 278 CYS A C 1
ATOM 2077 O O . CYS A 1 278 ? 0.868 4.036 -11.128 1.00 98.62 278 CYS A O 1
ATOM 2079 N N . GLU A 1 279 ? 0.729 5.406 -9.349 1.00 98.69 279 GLU A N 1
ATOM 2080 C CA . GLU A 1 279 ? 1.652 6.425 -9.839 1.00 98.69 279 GLU A CA 1
ATOM 2081 C C . GLU A 1 279 ? 2.904 6.464 -8.961 1.00 98.69 279 GLU A C 1
ATOM 2083 O O . GLU A 1 279 ? 2.790 6.514 -7.738 1.00 98.69 279 GLU A O 1
ATOM 2088 N N . VAL A 1 280 ? 4.093 6.478 -9.565 1.00 98.56 280 VAL A N 1
ATOM 2089 C CA . VAL A 1 280 ? 5.347 6.720 -8.838 1.00 98.56 280 VAL A CA 1
ATOM 2090 C C . VAL A 1 280 ? 6.098 7.852 -9.518 1.00 98.56 280 VAL A C 1
ATOM 2092 O O . VAL A 1 280 ? 6.518 7.714 -10.662 1.00 98.56 280 VAL A O 1
ATOM 2095 N N . SER A 1 281 ? 6.259 8.975 -8.826 1.00 96.19 281 SER A N 1
ATOM 2096 C CA . SER A 1 281 ? 6.750 10.239 -9.392 1.00 96.19 281 SER A CA 1
ATOM 2097 C C . SER A 1 281 ? 7.744 10.914 -8.441 1.00 96.19 281 SER A C 1
ATOM 2099 O O . SER A 1 281 ? 7.977 10.452 -7.321 1.00 96.19 281 SER A O 1
ATOM 2101 N N . HIS A 1 282 ? 8.367 12.010 -8.885 1.00 94.38 282 HIS A N 1
ATOM 2102 C CA . HIS A 1 282 ? 9.324 12.774 -8.073 1.00 94.38 282 HIS A CA 1
ATOM 2103 C C . HIS A 1 282 ? 10.486 11.910 -7.542 1.00 94.38 282 HIS A C 1
ATOM 2105 O O . HIS A 1 282 ? 10.856 12.002 -6.377 1.00 94.38 282 HIS A O 1
ATOM 2111 N N . THR A 1 283 ? 11.072 11.037 -8.362 1.00 93.62 283 THR A N 1
ATOM 2112 C CA . THR A 1 283 ? 12.158 10.128 -7.954 1.00 93.62 283 THR A CA 1
ATOM 2113 C C . THR A 1 283 ? 13.542 10.618 -8.385 1.00 93.62 283 THR A C 1
ATOM 2115 O O . THR A 1 283 ? 13.695 11.373 -9.350 1.00 93.62 283 THR A O 1
ATOM 2118 N N . GLY A 1 284 ? 14.571 10.240 -7.619 1.00 91.38 284 GLY A N 1
ATOM 2119 C CA . GLY A 1 284 ? 15.963 10.633 -7.880 1.00 91.38 284 GLY A CA 1
ATOM 2120 C C . GLY A 1 284 ? 16.671 9.760 -8.919 1.00 91.38 284 GLY A C 1
ATOM 2121 O O . GLY A 1 284 ? 17.611 10.236 -9.557 1.00 91.38 284 GLY A O 1
ATOM 2122 N N . ASP A 1 285 ? 16.174 8.533 -9.086 1.00 93.31 285 ASP A N 1
ATOM 2123 C CA . ASP A 1 285 ? 16.599 7.489 -10.026 1.00 93.31 285 ASP A CA 1
ATOM 2124 C C . ASP A 1 285 ? 15.352 6.807 -10.642 1.00 93.31 285 ASP A C 1
ATOM 2126 O O . ASP A 1 285 ? 14.268 7.406 -10.633 1.00 93.31 285 ASP A O 1
ATOM 2130 N N . TRP A 1 286 ? 15.480 5.552 -11.101 1.00 96.00 286 TRP A N 1
ATOM 2131 C CA . TRP A 1 286 ? 14.398 4.645 -11.490 1.00 96.00 286 TRP A CA 1
ATOM 2132 C C . TRP A 1 286 ? 13.210 4.783 -10.541 1.00 96.00 286 TRP A C 1
ATOM 2134 O O . TRP A 1 286 ? 13.350 4.609 -9.327 1.00 96.00 286 TRP A O 1
ATOM 2144 N N . ALA A 1 287 ? 12.032 5.116 -11.062 1.00 97.69 287 ALA A N 1
ATOM 2145 C CA . ALA A 1 287 ? 10.919 5.437 -10.180 1.00 97.69 287 ALA A CA 1
ATOM 2146 C C . ALA A 1 287 ? 10.434 4.200 -9.417 1.00 97.69 287 ALA A C 1
ATOM 2148 O O . ALA A 1 287 ? 10.341 4.218 -8.187 1.00 97.69 287 ALA A O 1
ATOM 2149 N N . THR A 1 288 ? 10.237 3.107 -10.150 1.00 98.69 288 THR A N 1
ATOM 2150 C CA . THR A 1 288 ? 9.920 1.784 -9.610 1.00 98.69 288 THR A CA 1
ATOM 2151 C C . THR A 1 288 ? 10.947 0.778 -10.101 1.00 98.69 288 THR A C 1
ATOM 2153 O O . THR A 1 288 ? 11.193 0.715 -11.304 1.00 98.69 288 THR A O 1
ATOM 2156 N N . SER A 1 289 ? 11.519 -0.031 -9.206 1.00 98.62 289 SER A N 1
ATOM 2157 C CA . SER A 1 289 ? 12.377 -1.152 -9.594 1.00 98.62 289 SER A CA 1
ATOM 2158 C C . SER A 1 289 ? 11.911 -2.492 -9.036 1.00 98.62 289 SER A C 1
ATOM 2160 O O . SER A 1 289 ? 11.540 -2.620 -7.865 1.00 98.62 289 SER A O 1
ATOM 2162 N N . PHE A 1 290 ? 11.981 -3.503 -9.897 1.00 98.81 290 PHE A N 1
ATOM 2163 C CA . PHE A 1 290 ? 11.865 -4.913 -9.558 1.00 98.81 290 PHE A CA 1
ATOM 2164 C C . PHE A 1 290 ? 13.206 -5.568 -9.840 1.00 98.81 290 PHE A C 1
ATOM 2166 O O . PHE A 1 290 ? 13.645 -5.619 -10.981 1.00 98.81 290 PHE A O 1
ATOM 2173 N N . GLU A 1 291 ? 13.873 -6.048 -8.801 1.00 98.38 291 GLU A N 1
ATOM 2174 C CA . GLU A 1 291 ? 15.240 -6.549 -8.889 1.00 98.38 291 GLU A CA 1
ATOM 2175 C C . GLU A 1 291 ? 15.247 -8.007 -8.447 1.00 98.38 291 GLU A C 1
ATOM 2177 O O . GLU A 1 291 ? 14.950 -8.317 -7.292 1.00 98.38 291 GLU A O 1
ATOM 2182 N N . LYS A 1 292 ? 15.556 -8.928 -9.360 1.00 98.31 292 LYS A N 1
ATOM 2183 C CA . LYS A 1 292 ? 15.502 -10.379 -9.124 1.00 98.31 292 LYS A CA 1
ATOM 2184 C C . LYS A 1 292 ? 14.123 -10.862 -8.654 1.00 98.31 292 LYS A C 1
ATOM 2186 O O . LYS A 1 292 ? 14.030 -11.800 -7.863 1.00 98.31 292 LYS A O 1
ATOM 2191 N N . CYS A 1 293 ? 13.051 -10.230 -9.123 1.00 98.81 293 CYS A N 1
ATOM 2192 C CA . CYS A 1 293 ? 11.689 -10.628 -8.774 1.00 98.81 293 CYS A CA 1
ATOM 2193 C C . CYS A 1 293 ? 11.137 -11.684 -9.744 1.00 98.81 293 CYS A C 1
ATOM 2195 O O . CYS A 1 293 ? 11.622 -11.819 -10.871 1.00 98.81 293 CYS A O 1
ATOM 2197 N N . THR A 1 294 ? 10.136 -12.434 -9.292 1.00 98.88 294 THR A N 1
ATOM 2198 C CA . THR A 1 294 ? 9.432 -13.440 -10.100 1.00 98.88 294 THR A CA 1
ATOM 2199 C C . THR A 1 294 ? 7.925 -13.214 -10.014 1.00 98.88 294 THR A C 1
ATOM 2201 O O . THR A 1 294 ? 7.439 -12.811 -8.962 1.00 98.88 294 THR A O 1
ATOM 2204 N N . ASP A 1 295 ? 7.183 -13.461 -11.091 1.00 98.88 295 ASP A N 1
ATOM 2205 C CA . ASP A 1 295 ? 5.720 -13.312 -11.135 1.00 98.88 295 ASP A CA 1
ATOM 2206 C C . ASP A 1 295 ? 5.281 -11.883 -10.759 1.00 98.88 295 ASP A C 1
ATOM 2208 O O . ASP A 1 295 ? 4.663 -11.626 -9.727 1.00 98.88 295 ASP A O 1
ATOM 2212 N N . VAL A 1 296 ? 5.657 -10.918 -11.602 1.00 98.94 296 VAL A N 1
ATOM 2213 C CA . VAL A 1 296 ? 5.342 -9.494 -11.412 1.00 98.94 296 VAL A CA 1
ATOM 2214 C C . VAL A 1 296 ? 4.272 -9.051 -12.409 1.00 98.94 296 VAL A C 1
ATOM 2216 O O . VAL A 1 296 ? 4.397 -9.254 -13.614 1.00 98.94 296 VAL A O 1
ATOM 2219 N N . SER A 1 297 ? 3.224 -8.391 -11.929 1.00 98.88 297 SER A N 1
ATOM 2220 C CA . SER A 1 297 ? 2.161 -7.828 -12.760 1.00 98.88 297 SER A CA 1
ATOM 2221 C C . SER A 1 297 ? 1.943 -6.360 -12.433 1.00 98.88 297 SER A C 1
ATOM 2223 O O . SER A 1 297 ? 1.530 -6.009 -11.329 1.00 98.88 297 SER A O 1
ATOM 2225 N N . VAL A 1 298 ? 2.159 -5.497 -13.419 1.00 98.94 298 VAL A N 1
ATOM 2226 C CA . VAL A 1 298 ? 1.935 -4.057 -13.304 1.00 98.94 298 VAL A CA 1
ATOM 2227 C C . VAL A 1 298 ? 0.856 -3.635 -14.295 1.00 98.94 298 VAL A C 1
ATOM 2229 O O . VAL A 1 298 ? 0.982 -3.869 -15.496 1.00 98.94 298 VAL A O 1
ATOM 2232 N N . VAL A 1 299 ? -0.214 -3.017 -13.797 1.00 98.88 299 VAL A N 1
ATOM 2233 C CA . VAL A 1 299 ? -1.386 -2.629 -14.589 1.00 98.88 299 VAL A CA 1
ATOM 2234 C C . VAL A 1 299 ? -1.732 -1.167 -14.338 1.00 98.88 299 VAL A C 1
ATOM 2236 O O . VAL A 1 299 ? -1.837 -0.748 -13.186 1.00 98.88 299 VAL A O 1
ATOM 2239 N N . ASN A 1 300 ? -1.956 -0.403 -15.411 1.00 98.69 300 ASN A N 1
ATOM 2240 C CA . ASN A 1 300 ? -2.325 1.019 -15.364 1.00 98.69 300 ASN A CA 1
ATOM 2241 C C . ASN A 1 300 ? -1.333 1.870 -14.551 1.00 98.69 300 ASN A C 1
ATOM 2243 O O . ASN A 1 300 ? -1.716 2.631 -13.662 1.00 98.69 300 ASN A O 1
ATOM 2247 N N . TYR A 1 301 ? -0.043 1.720 -14.843 1.00 98.88 301 TYR A N 1
ATOM 2248 C CA . TYR A 1 301 ? 1.024 2.449 -14.161 1.00 98.88 301 TYR A CA 1
ATOM 2249 C C . TYR A 1 301 ? 1.182 3.868 -14.700 1.00 98.88 301 TYR A C 1
ATOM 2251 O O . TYR A 1 301 ? 1.068 4.107 -15.904 1.00 98.88 301 TYR A O 1
ATOM 2259 N N . ARG A 1 302 ? 1.520 4.813 -13.827 1.00 98.75 302 ARG A N 1
ATOM 2260 C CA . ARG A 1 302 ? 1.870 6.172 -14.231 1.00 98.75 302 ARG A CA 1
ATOM 2261 C C . ARG A 1 302 ? 3.212 6.598 -13.652 1.00 98.75 302 ARG A C 1
ATOM 2263 O O . ARG A 1 302 ? 3.530 6.314 -12.503 1.00 98.75 302 ARG A O 1
ATOM 2270 N N . HIS A 1 303 ? 3.970 7.339 -14.448 1.00 98.50 303 HIS A N 1
ATOM 2271 C CA . HIS A 1 303 ? 5.156 8.047 -13.988 1.00 98.50 303 HIS A CA 1
ATOM 2272 C C . HIS A 1 303 ? 5.192 9.450 -14.584 1.00 98.50 303 HIS A C 1
ATOM 2274 O O . HIS A 1 303 ? 4.919 9.643 -15.777 1.00 98.50 303 HIS A O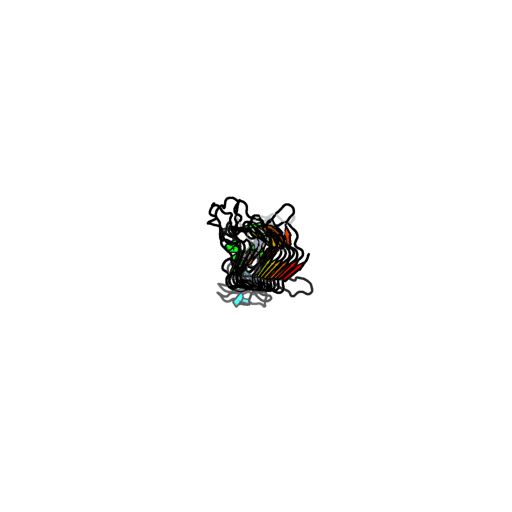 1
ATOM 2280 N N . ARG A 1 304 ? 5.546 10.427 -13.749 1.00 96.19 304 ARG A N 1
ATOM 2281 C CA . ARG A 1 304 ? 5.873 11.789 -14.162 1.00 96.19 304 ARG A CA 1
ATOM 2282 C C . ARG A 1 304 ? 7.284 12.127 -13.712 1.00 96.19 304 ARG A C 1
ATOM 2284 O O . ARG A 1 304 ? 7.640 11.962 -12.542 1.00 96.19 304 ARG A O 1
ATOM 2291 N N . LYS A 1 305 ? 8.073 12.629 -14.659 1.00 90.88 305 LYS A N 1
ATOM 2292 C CA . LYS A 1 305 ? 9.464 13.004 -14.440 1.00 90.88 305 LYS A CA 1
ATOM 2293 C C . LYS A 1 305 ? 9.586 14.020 -13.312 1.00 90.88 305 LYS A C 1
ATOM 2295 O O . LYS A 1 305 ? 8.794 14.955 -13.191 1.00 90.88 305 LYS A O 1
ATOM 2300 N N . SER A 1 306 ? 10.655 13.881 -12.545 1.00 88.44 306 SER A N 1
ATOM 2301 C CA . SER A 1 306 ? 11.060 14.884 -11.567 1.00 88.44 306 SER A CA 1
ATOM 2302 C C . SER A 1 306 ? 11.374 16.221 -12.245 1.00 88.44 306 SER A C 1
ATOM 2304 O O . SER A 1 306 ? 11.841 16.272 -13.388 1.00 88.44 306 SER A O 1
ATOM 2306 N N . GLY A 1 307 ? 11.145 17.320 -11.525 1.00 82.31 307 GLY A N 1
ATOM 2307 C CA . GLY A 1 307 ? 11.562 18.648 -11.972 1.00 82.31 307 GLY A CA 1
ATOM 2308 C C . GLY A 1 307 ? 13.084 18.759 -12.149 1.00 82.31 307 GLY A C 1
ATOM 2309 O O . GLY A 1 307 ? 13.854 17.996 -11.562 1.00 82.31 307 GLY A O 1
ATOM 2310 N N . GLY A 1 308 ? 13.518 19.744 -12.940 1.00 84.25 308 GLY A N 1
ATOM 2311 C CA . GLY A 1 308 ? 14.934 20.045 -13.182 1.00 84.25 308 GLY A CA 1
ATOM 2312 C C . GLY A 1 308 ? 15.484 19.483 -14.497 1.00 84.25 308 GLY A C 1
ATOM 2313 O O . GLY A 1 308 ? 14.733 19.057 -15.372 1.00 84.25 308 GLY A O 1
ATOM 2314 N N . THR A 1 309 ? 16.811 19.534 -14.638 1.00 82.50 309 THR A N 1
ATOM 2315 C CA . THR A 1 309 ? 17.551 19.188 -15.870 1.00 82.50 309 THR A CA 1
ATOM 2316 C C . THR A 1 309 ? 18.321 17.871 -15.778 1.00 82.50 309 THR A C 1
ATOM 2318 O O . THR A 1 309 ? 18.977 17.467 -16.737 1.00 82.50 309 THR A O 1
ATOM 2321 N N . LEU A 1 310 ? 18.255 17.189 -14.633 1.00 85.69 310 LEU A N 1
ATOM 2322 C CA . LEU A 1 310 ? 18.812 15.853 -14.479 1.00 85.69 310 LEU A CA 1
ATOM 2323 C C . LEU A 1 310 ? 17.862 14.810 -15.064 1.00 85.69 310 LEU A C 1
ATOM 2325 O O . LEU A 1 310 ? 16.724 14.675 -14.611 1.00 85.69 310 LEU A O 1
ATOM 2329 N N . TYR A 1 311 ? 18.356 14.052 -16.036 1.00 85.50 311 TYR A N 1
ATOM 2330 C CA . TYR A 1 311 ? 17.572 13.037 -16.738 1.00 85.50 311 TYR A CA 1
ATOM 2331 C C . TYR A 1 311 ? 18.160 11.630 -16.597 1.00 85.50 311 TYR A C 1
ATOM 2333 O O . TYR A 1 311 ? 17.406 10.697 -16.355 1.00 85.50 311 TYR A O 1
ATOM 2341 N N . GLY A 1 312 ? 19.488 11.483 -16.670 1.00 85.81 312 GLY A N 1
ATOM 2342 C CA . GLY A 1 312 ? 20.147 10.173 -16.649 1.00 85.81 312 GLY A CA 1
ATOM 2343 C C . GLY A 1 312 ? 19.920 9.371 -15.359 1.00 85.81 312 GLY A C 1
ATOM 2344 O O . GLY A 1 312 ? 20.069 9.897 -14.253 1.00 85.81 312 GLY A O 1
ATOM 2345 N N . GLY A 1 313 ? 19.616 8.084 -15.513 1.00 85.81 313 GLY A N 1
ATOM 2346 C CA . GLY A 1 313 ? 19.228 7.140 -14.468 1.00 85.81 313 GLY A CA 1
ATOM 2347 C C . GLY A 1 313 ? 17.815 7.339 -13.922 1.00 85.81 313 GLY A C 1
ATOM 2348 O O . GLY A 1 313 ? 17.516 6.798 -12.870 1.00 85.81 313 GLY A O 1
ATOM 2349 N N . ARG A 1 314 ? 16.955 8.149 -14.551 1.00 92.69 314 ARG A N 1
ATOM 2350 C CA . ARG A 1 314 ? 15.573 8.394 -14.096 1.00 92.69 314 ARG A CA 1
ATOM 2351 C C . ARG A 1 314 ? 14.564 7.690 -14.988 1.00 92.69 314 ARG A C 1
ATOM 2353 O O . ARG A 1 314 ? 13.766 8.340 -15.671 1.00 92.69 314 ARG A O 1
ATOM 2360 N N . ASP A 1 315 ? 14.648 6.370 -14.981 1.00 96.19 315 ASP A N 1
ATOM 2361 C CA . ASP A 1 315 ? 13.730 5.495 -15.692 1.00 96.19 315 ASP A CA 1
ATOM 2362 C C . ASP A 1 315 ? 12.334 5.566 -15.069 1.00 96.19 315 ASP A C 1
ATOM 2364 O O . ASP A 1 315 ? 12.186 5.743 -13.854 1.00 96.19 315 ASP A O 1
ATOM 2368 N N . GLY A 1 316 ? 11.294 5.371 -15.877 1.00 97.94 316 GLY A N 1
ATOM 2369 C CA . GLY A 1 316 ? 9.930 5.311 -15.352 1.00 97.94 316 GLY A CA 1
ATOM 2370 C C . GLY A 1 316 ? 9.679 4.056 -14.519 1.00 97.94 316 GLY A C 1
ATOM 2371 O O . GLY A 1 316 ? 9.119 4.124 -13.425 1.00 97.94 316 GLY A O 1
ATOM 2372 N N . ILE A 1 317 ? 10.094 2.901 -15.026 1.00 98.69 317 ILE A N 1
ATOM 2373 C CA . ILE A 1 317 ? 9.981 1.603 -14.357 1.00 98.69 317 ILE A CA 1
ATOM 2374 C C . ILE A 1 317 ? 11.081 0.678 -14.870 1.00 98.69 317 ILE A C 1
ATOM 2376 O O . ILE A 1 317 ? 11.367 0.671 -16.065 1.00 98.69 317 ILE A O 1
ATOM 2380 N N . HIS A 1 318 ? 11.692 -0.094 -13.974 1.00 98.38 318 HIS A N 1
ATOM 2381 C CA . HIS A 1 318 ? 12.846 -0.922 -14.297 1.00 98.38 318 HIS A CA 1
ATOM 2382 C C . HIS A 1 318 ? 12.681 -2.358 -13.785 1.00 98.38 318 HIS A C 1
ATOM 2384 O O . HIS A 1 318 ? 12.469 -2.591 -12.593 1.00 98.38 318 HIS A O 1
ATOM 2390 N N . PHE A 1 319 ? 12.808 -3.326 -14.687 1.00 98.50 319 PHE A N 1
ATOM 2391 C CA . PHE A 1 319 ? 12.863 -4.754 -14.394 1.00 98.50 319 PHE A CA 1
ATOM 2392 C C . PHE A 1 319 ? 14.306 -5.223 -14.559 1.00 98.50 319 PHE A C 1
ATOM 2394 O O . PHE A 1 319 ? 14.833 -5.250 -15.664 1.00 98.50 319 PHE A O 1
ATOM 2401 N N . LEU A 1 320 ? 14.951 -5.559 -13.451 1.00 97.19 320 LEU A N 1
ATOM 2402 C CA . LEU A 1 320 ? 16.310 -6.075 -13.420 1.00 97.19 320 LEU A CA 1
ATOM 2403 C C . LEU A 1 320 ? 16.249 -7.544 -13.013 1.00 97.19 320 LEU A C 1
ATOM 2405 O O . LEU A 1 320 ? 15.711 -7.871 -11.951 1.00 97.19 320 LEU A O 1
ATOM 2409 N N . ASP A 1 321 ? 16.800 -8.436 -13.835 1.00 96.50 321 ASP A N 1
ATOM 2410 C CA . ASP A 1 321 ? 16.892 -9.871 -13.540 1.00 96.50 321 ASP A CA 1
ATOM 2411 C C . ASP A 1 321 ? 15.523 -10.545 -13.275 1.00 96.50 321 ASP A C 1
ATOM 2413 O O . ASP A 1 321 ? 15.414 -11.459 -12.448 1.00 96.50 321 ASP A O 1
ATOM 2417 N N . CYS A 1 322 ? 14.432 -10.088 -13.894 1.00 98.38 322 CYS A N 1
ATOM 2418 C CA . CYS A 1 322 ? 13.086 -10.581 -13.572 1.00 98.38 322 CYS A CA 1
ATOM 2419 C C . CYS A 1 322 ? 12.680 -11.846 -14.355 1.00 98.38 322 CYS A C 1
ATOM 2421 O O . CYS A 1 322 ? 13.138 -12.101 -15.465 1.00 98.38 322 CYS A O 1
ATOM 2423 N N . VAL A 1 323 ? 11.790 -12.660 -13.788 1.00 98.62 323 VAL A N 1
ATOM 2424 C CA . VAL A 1 323 ? 11.208 -13.830 -14.475 1.00 98.62 323 VAL A CA 1
ATOM 2425 C C . VAL A 1 323 ? 9.690 -13.757 -14.386 1.00 98.62 323 VAL A C 1
ATOM 2427 O O . VAL A 1 323 ? 9.167 -13.500 -13.309 1.00 98.62 323 VAL A O 1
ATOM 2430 N N . ASN A 1 324 ? 8.987 -13.997 -15.495 1.00 98.75 324 ASN A N 1
ATOM 2431 C CA . ASN A 1 324 ? 7.524 -13.909 -15.580 1.00 98.75 324 ASN A CA 1
ATOM 2432 C C . ASN A 1 324 ? 7.017 -12.533 -15.132 1.00 98.75 324 ASN A C 1
ATOM 2434 O O . ASN A 1 324 ? 6.472 -12.378 -14.040 1.00 98.75 324 ASN A O 1
ATOM 2438 N N . PHE A 1 325 ? 7.215 -11.512 -15.959 1.00 98.81 325 PHE A N 1
ATOM 2439 C CA . PHE A 1 325 ? 6.792 -10.162 -15.604 1.00 98.81 325 PHE A CA 1
ATOM 2440 C C . PHE A 1 325 ? 6.016 -9.488 -16.721 1.00 98.81 325 PHE A C 1
ATOM 2442 O O . PHE A 1 325 ? 6.285 -9.671 -17.911 1.00 98.81 325 PHE A O 1
ATOM 2449 N N . THR A 1 326 ? 5.028 -8.701 -16.310 1.00 98.88 326 THR A N 1
ATOM 2450 C CA . THR A 1 326 ? 4.117 -8.017 -17.214 1.00 98.88 326 THR A CA 1
ATOM 2451 C C . THR A 1 326 ? 3.948 -6.552 -16.829 1.00 98.88 326 THR A C 1
ATOM 2453 O O . THR A 1 326 ? 3.842 -6.209 -15.650 1.00 98.88 326 THR A O 1
ATOM 2456 N N . LEU A 1 327 ? 3.897 -5.693 -17.843 1.00 98.94 327 LEU A N 1
ATOM 2457 C CA . LEU A 1 327 ? 3.449 -4.310 -17.749 1.00 98.94 327 LEU A CA 1
ATOM 2458 C C . LEU A 1 327 ? 2.340 -4.120 -18.780 1.00 98.94 327 LEU A C 1
ATOM 2460 O O . LEU A 1 327 ? 2.582 -4.305 -19.970 1.00 98.94 327 LEU A O 1
ATOM 2464 N N . HIS A 1 328 ? 1.134 -3.769 -18.345 1.00 98.81 328 HIS A N 1
ATOM 2465 C CA . HIS A 1 328 ? -0.008 -3.568 -19.232 1.00 98.81 328 HIS A CA 1
ATOM 2466 C C . HIS A 1 328 ? -0.730 -2.256 -18.925 1.00 98.81 328 HIS A C 1
ATOM 2468 O O . HIS A 1 328 ? -1.336 -2.100 -17.866 1.00 98.81 328 HIS A O 1
ATOM 2474 N N . GLY A 1 329 ? -0.706 -1.332 -19.885 1.00 98.69 329 GLY A N 1
ATOM 2475 C CA . GLY A 1 329 ? -1.270 -0.000 -19.702 1.00 98.69 329 GLY A CA 1
ATOM 2476 C C . GLY A 1 329 ? -0.339 0.843 -18.841 1.00 98.69 329 GLY A C 1
ATOM 2477 O O . GLY A 1 329 ? -0.348 0.736 -17.617 1.00 98.69 329 GLY A O 1
ATOM 2478 N N . ALA A 1 330 ? 0.478 1.682 -19.469 1.00 98.81 330 ALA A N 1
ATOM 2479 C CA . ALA A 1 330 ? 1.334 2.609 -18.741 1.00 98.81 330 ALA A CA 1
ATOM 2480 C C . ALA A 1 330 ? 1.367 3.983 -19.407 1.00 98.81 330 ALA A C 1
ATOM 2482 O O . ALA A 1 330 ? 1.401 4.074 -20.631 1.00 98.81 330 ALA A O 1
ATOM 2483 N N . ASP A 1 331 ? 1.387 5.040 -18.599 1.00 98.88 331 ASP A N 1
ATOM 2484 C CA . ASP A 1 331 ? 1.603 6.417 -19.040 1.00 98.88 331 ASP A CA 1
ATOM 2485 C C . ASP A 1 331 ? 2.866 6.973 -18.368 1.00 98.88 331 ASP A C 1
ATOM 2487 O O . ASP A 1 331 ? 2.842 7.332 -17.188 1.00 98.88 331 ASP A O 1
ATOM 2491 N N . ILE A 1 332 ? 3.978 7.015 -19.103 1.00 98.81 332 ILE A N 1
ATOM 2492 C CA . ILE A 1 332 ? 5.309 7.276 -18.543 1.00 98.81 332 ILE A CA 1
ATOM 2493 C C . ILE A 1 332 ? 5.961 8.484 -19.213 1.00 98.81 332 ILE A C 1
ATOM 2495 O O . ILE A 1 332 ? 6.226 8.492 -20.410 1.00 98.81 332 ILE A O 1
ATOM 2499 N N . GLU A 1 333 ? 6.285 9.495 -18.418 1.00 97.75 333 GLU A N 1
ATOM 2500 C CA . GLU A 1 333 ? 7.145 10.604 -18.829 1.00 97.75 333 GLU A CA 1
ATOM 2501 C C . GLU A 1 333 ? 8.408 10.537 -17.985 1.00 97.75 333 GLU A C 1
ATOM 2503 O O . GLU A 1 333 ? 8.351 10.858 -16.802 1.00 97.75 333 GLU A O 1
ATOM 2508 N N . SER A 1 334 ? 9.518 10.078 -18.556 1.00 96.44 334 SER A N 1
ATOM 2509 C CA . SER A 1 334 ? 10.745 9.757 -17.818 1.00 96.44 334 SER A CA 1
ATOM 2510 C C . SER A 1 334 ? 11.906 10.675 -18.196 1.00 96.44 334 SER A C 1
ATOM 2512 O O . SER A 1 334 ? 11.916 11.319 -19.248 1.00 96.44 334 SER A O 1
ATOM 2514 N N . GLY A 1 335 ? 12.903 10.763 -17.313 1.00 94.88 335 GLY A N 1
ATOM 2515 C CA . GLY A 1 335 ? 14.169 11.418 -17.646 1.00 94.88 335 GLY A CA 1
ATOM 2516 C C . GLY A 1 335 ? 15.014 10.538 -18.566 1.00 94.88 335 GLY A C 1
ATOM 2517 O O . GLY A 1 335 ? 15.480 10.997 -19.605 1.00 94.88 335 GLY A O 1
ATOM 2518 N N . ASP A 1 336 ? 15.156 9.271 -18.195 1.00 94.75 336 ASP A N 1
ATOM 2519 C CA . ASP A 1 336 ? 15.876 8.243 -18.948 1.00 94.75 336 ASP A CA 1
ATOM 2520 C C . ASP A 1 336 ? 14.860 7.292 -19.607 1.00 94.75 336 ASP A C 1
ATOM 2522 O O . ASP A 1 336 ? 13.789 7.762 -19.998 1.00 94.75 336 ASP A O 1
ATOM 2526 N N . ASP A 1 337 ? 15.125 5.999 -19.771 1.00 97.31 337 ASP A N 1
ATOM 2527 C CA . ASP A 1 337 ? 14.197 5.082 -20.447 1.00 97.31 337 ASP A CA 1
ATOM 2528 C C . ASP A 1 337 ? 12.788 5.061 -19.814 1.00 97.31 337 ASP A C 1
ATOM 2530 O O . ASP A 1 337 ? 12.619 5.164 -18.596 1.00 97.31 337 ASP A O 1
ATOM 2534 N N . MET A 1 338 ? 11.731 4.934 -20.625 1.00 98.56 338 MET A N 1
ATOM 2535 C CA . MET A 1 338 ? 10.381 4.811 -20.053 1.00 98.56 338 MET A CA 1
ATOM 2536 C C . MET A 1 338 ? 10.248 3.477 -19.308 1.00 98.56 338 MET A C 1
ATOM 2538 O O . MET A 1 338 ? 9.801 3.447 -18.160 1.00 98.56 338 MET A O 1
ATOM 2542 N N . VAL A 1 339 ? 10.666 2.387 -19.956 1.00 98.75 339 VAL A N 1
ATOM 2543 C CA . VAL A 1 339 ? 10.683 1.029 -19.402 1.00 98.75 339 VAL A CA 1
ATOM 2544 C C . VAL A 1 339 ? 12.064 0.412 -19.617 1.00 98.75 339 VAL A C 1
ATOM 2546 O O . VAL A 1 339 ? 12.440 0.106 -20.751 1.00 98.75 339 VAL A O 1
ATOM 2549 N N . GLY A 1 340 ? 12.787 0.202 -18.520 1.00 97.44 340 GLY A N 1
ATOM 2550 C CA . GLY A 1 340 ? 14.053 -0.520 -18.480 1.00 97.44 340 GLY A CA 1
ATOM 2551 C C . GLY A 1 340 ? 13.835 -2.009 -18.222 1.00 97.44 340 GLY A C 1
ATOM 2552 O O . GLY A 1 340 ? 13.085 -2.373 -17.318 1.00 97.44 340 GLY A O 1
ATOM 2553 N N . CYS A 1 341 ? 14.451 -2.885 -19.012 1.00 96.75 341 CYS A N 1
ATOM 2554 C CA . CYS A 1 341 ? 14.465 -4.327 -18.758 1.00 96.75 341 CYS A CA 1
ATOM 2555 C C . CYS A 1 341 ? 15.888 -4.859 -18.948 1.00 96.75 341 CYS A C 1
ATOM 2557 O O . CYS A 1 341 ? 16.313 -5.094 -20.079 1.00 96.75 341 CYS A O 1
ATOM 2559 N N . THR A 1 342 ? 16.636 -5.081 -17.874 1.00 94.19 342 THR A N 1
ATOM 2560 C CA . THR A 1 342 ? 18.056 -5.450 -17.948 1.00 94.19 342 THR A CA 1
ATOM 2561 C C . THR A 1 342 ? 18.392 -6.692 -17.125 1.00 94.19 342 THR A C 1
ATOM 2563 O O . THR A 1 342 ? 17.545 -7.285 -16.452 1.00 94.19 342 THR A O 1
ATOM 2566 N N . THR A 1 343 ? 19.641 -7.138 -17.237 1.00 92.12 343 THR A N 1
ATOM 2567 C CA . THR A 1 343 ? 20.168 -8.288 -16.501 1.00 92.12 343 THR A CA 1
ATOM 2568 C C . THR A 1 343 ? 21.557 -7.977 -15.975 1.00 92.12 343 THR A C 1
ATOM 2570 O O . THR A 1 343 ? 22.409 -7.548 -16.749 1.00 92.12 343 THR A O 1
ATOM 2573 N N . GLU A 1 344 ? 21.829 -8.312 -14.721 1.00 91.44 344 GLU A N 1
ATOM 2574 C CA . GLU A 1 344 ? 23.140 -8.186 -14.076 1.00 91.44 344 GLU A CA 1
ATOM 2575 C C . GLU A 1 344 ? 23.607 -9.488 -13.433 1.00 91.44 344 GLU A C 1
ATOM 2577 O O . GLU A 1 344 ? 24.808 -9.756 -13.422 1.00 91.44 344 GLU A O 1
ATOM 2582 N N . THR A 1 345 ? 22.691 -10.286 -12.870 1.00 92.44 345 THR A N 1
ATOM 2583 C CA . THR A 1 345 ? 23.058 -11.436 -12.025 1.00 92.44 345 THR A CA 1
ATOM 2584 C C . THR A 1 345 ? 22.415 -12.758 -12.426 1.00 92.44 345 THR A C 1
ATOM 2586 O O . THR A 1 345 ? 22.860 -13.810 -11.961 1.00 92.44 345 THR A O 1
ATOM 2589 N N . ARG A 1 346 ? 21.378 -12.737 -13.270 1.00 93.19 346 ARG A N 1
ATOM 2590 C CA . ARG A 1 346 ? 20.742 -13.942 -13.821 1.00 93.19 346 ARG A CA 1
ATOM 2591 C C . ARG A 1 346 ? 19.999 -13.628 -15.114 1.00 93.19 346 ARG A C 1
ATOM 2593 O O . ARG A 1 346 ? 19.742 -12.474 -15.433 1.00 93.19 346 ARG A O 1
ATOM 2600 N N . ASP A 1 347 ? 19.616 -14.674 -15.840 1.00 93.44 347 ASP A N 1
ATOM 2601 C CA . ASP A 1 347 ? 18.784 -14.516 -17.032 1.00 93.44 347 ASP A CA 1
ATOM 2602 C C . ASP A 1 347 ? 17.418 -13.907 -16.692 1.00 93.44 347 ASP A C 1
ATOM 2604 O O . ASP A 1 347 ? 16.780 -14.284 -15.704 1.00 93.44 347 ASP A O 1
ATOM 2608 N N . GLN A 1 348 ? 16.940 -13.042 -17.581 1.00 94.88 348 GLN A N 1
ATOM 2609 C CA . GLN A 1 348 ? 15.596 -12.479 -17.558 1.00 94.88 348 GLN A CA 1
ATOM 2610 C C . GLN A 1 348 ? 14.698 -13.225 -18.549 1.00 94.88 348 GLN A C 1
ATOM 2612 O O . GLN A 1 348 ? 15.119 -13.545 -19.663 1.00 94.88 348 GLN A O 1
ATOM 2617 N N . ARG A 1 349 ? 13.466 -13.563 -18.154 1.00 96.19 349 ARG A N 1
ATOM 2618 C CA . ARG A 1 349 ? 12.607 -14.461 -18.951 1.00 96.19 349 ARG A CA 1
ATOM 2619 C C . ARG A 1 349 ? 11.134 -14.078 -18.905 1.00 96.19 349 ARG A C 1
ATOM 2621 O O . ARG A 1 349 ? 10.658 -13.621 -17.867 1.00 96.19 349 ARG A O 1
ATOM 2628 N N . ASN A 1 350 ? 10.413 -14.376 -19.987 1.00 97.88 350 ASN A N 1
ATOM 2629 C CA . ASN A 1 350 ? 8.954 -14.261 -20.088 1.00 97.88 350 ASN A CA 1
ATOM 2630 C C . ASN A 1 350 ? 8.470 -12.834 -19.791 1.00 97.88 350 ASN A C 1
ATOM 2632 O O . ASN A 1 350 ? 7.696 -12.598 -18.859 1.00 97.88 350 ASN A O 1
ATOM 2636 N N . ALA A 1 351 ? 8.984 -11.887 -20.572 1.00 98.25 351 ALA A N 1
ATOM 2637 C CA . ALA A 1 351 ? 8.691 -10.468 -20.450 1.00 98.25 351 ALA A CA 1
ATOM 2638 C C . ALA A 1 351 ? 7.530 -10.077 -21.366 1.00 98.25 351 ALA A C 1
ATOM 2640 O O . ALA A 1 351 ? 7.572 -10.346 -22.568 1.00 98.25 351 ALA A O 1
ATOM 2641 N N . VAL A 1 352 ? 6.517 -9.396 -20.831 1.00 98.75 352 VAL A N 1
ATOM 2642 C CA . VAL A 1 352 ? 5.380 -8.910 -21.624 1.00 98.75 352 VAL A CA 1
ATOM 2643 C C . VAL A 1 352 ? 5.106 -7.440 -21.326 1.00 98.75 352 VAL A C 1
ATOM 2645 O O . VAL A 1 352 ? 4.567 -7.099 -20.277 1.00 98.75 352 VAL A O 1
ATOM 2648 N N . ILE A 1 353 ? 5.433 -6.563 -22.271 1.00 98.81 353 ILE A N 1
ATOM 2649 C CA . ILE A 1 353 ? 5.243 -5.114 -22.166 1.00 98.81 353 ILE A CA 1
ATOM 2650 C C . ILE A 1 353 ? 4.187 -4.686 -23.179 1.00 98.81 353 ILE A C 1
ATOM 2652 O O . ILE A 1 353 ? 4.378 -4.838 -24.386 1.00 98.81 353 ILE A O 1
ATOM 2656 N N . ARG A 1 354 ? 3.057 -4.167 -22.696 1.00 98.69 354 ARG A N 1
ATOM 2657 C CA . ARG A 1 354 ? 1.902 -3.830 -23.525 1.00 98.69 354 ARG A CA 1
ATOM 2658 C C . ARG A 1 354 ? 1.306 -2.467 -23.222 1.00 98.69 354 ARG A C 1
ATOM 2660 O O . ARG A 1 354 ? 1.178 -2.085 -22.060 1.00 98.69 354 ARG A O 1
ATOM 2667 N N . ASN A 1 355 ? 0.818 -1.803 -24.267 1.00 98.69 355 ASN A N 1
ATOM 2668 C CA . ASN A 1 355 ? 0.030 -0.571 -24.164 1.00 98.69 355 ASN A CA 1
ATOM 2669 C C . ASN A 1 355 ? 0.739 0.520 -23.339 1.00 98.69 355 ASN A C 1
ATOM 2671 O O . ASN A 1 355 ? 0.176 1.082 -22.398 1.00 98.69 355 ASN A O 1
ATOM 2675 N N . VAL A 1 356 ? 1.997 0.794 -23.677 1.00 98.81 356 VAL A N 1
ATOM 2676 C CA . VAL A 1 356 ? 2.816 1.831 -23.043 1.00 98.81 356 VAL A CA 1
ATOM 2677 C C . VAL A 1 356 ? 2.740 3.107 -23.876 1.00 98.81 356 VAL A 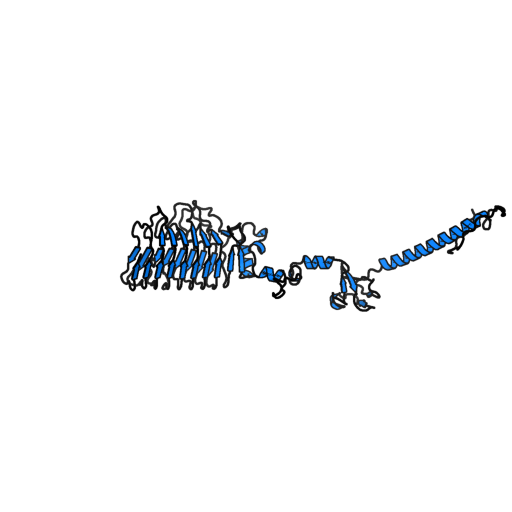C 1
ATOM 2679 O O . VAL A 1 356 ? 3.039 3.099 -25.068 1.00 98.81 356 VAL A O 1
ATOM 2682 N N . ILE A 1 357 ? 2.360 4.218 -23.252 1.00 98.81 357 ILE A N 1
ATOM 2683 C CA . ILE A 1 357 ? 2.253 5.540 -23.874 1.00 98.81 357 ILE A CA 1
ATOM 2684 C C . ILE A 1 357 ? 3.140 6.514 -23.102 1.00 98.81 357 ILE A C 1
ATOM 2686 O O . ILE A 1 357 ? 3.159 6.492 -21.875 1.00 98.81 357 ILE A O 1
ATOM 2690 N N . GLY A 1 358 ? 3.881 7.389 -23.777 1.00 98.50 358 GLY A N 1
ATOM 2691 C CA . GLY A 1 358 ? 4.759 8.305 -23.051 1.00 98.50 358 GLY A CA 1
ATOM 2692 C C . GLY A 1 358 ? 5.885 8.912 -23.860 1.00 98.50 358 GLY A C 1
ATOM 2693 O O . GLY A 1 358 ? 5.801 8.975 -25.081 1.00 98.50 358 GLY A O 1
ATOM 2694 N N . TYR A 1 359 ? 6.917 9.394 -23.180 1.00 98.31 359 TYR A N 1
ATOM 2695 C CA . TYR A 1 359 ? 8.182 9.771 -23.804 1.00 98.31 359 TYR A CA 1
ATOM 2696 C C . TYR A 1 359 ? 9.314 9.797 -22.769 1.00 98.31 359 TYR A C 1
ATOM 2698 O O . TYR A 1 359 ? 9.087 10.013 -21.578 1.00 98.31 359 TYR A O 1
ATOM 2706 N N . SER A 1 360 ? 10.535 9.605 -23.256 1.00 97.19 360 SER A N 1
ATOM 2707 C CA . SER A 1 360 ? 11.776 9.823 -22.515 1.00 97.19 360 SER A CA 1
ATOM 2708 C C . SER A 1 360 ? 12.397 11.161 -22.917 1.00 97.19 360 SER A C 1
ATOM 2710 O O . SER A 1 360 ? 12.350 11.532 -24.091 1.00 97.19 360 SER A O 1
ATOM 2712 N N . MET A 1 361 ? 12.987 11.887 -21.963 1.00 95.06 361 MET A N 1
ATOM 2713 C CA . MET A 1 361 ? 13.719 13.130 -22.246 1.00 95.06 361 MET A CA 1
ATOM 2714 C C . MET A 1 361 ? 15.081 12.885 -22.912 1.00 95.06 361 MET A C 1
ATOM 2716 O O . MET A 1 361 ? 15.518 13.708 -23.716 1.00 95.06 361 MET A O 1
ATOM 2720 N N . LEU A 1 362 ? 15.780 11.810 -22.536 1.00 93.38 362 LEU A N 1
ATOM 2721 C CA . LEU A 1 362 ? 17.171 11.551 -22.931 1.00 93.38 362 LEU A CA 1
ATOM 2722 C C . LEU A 1 362 ? 17.321 10.282 -23.785 1.00 93.38 362 LEU A C 1
ATOM 2724 O O . LEU A 1 362 ? 18.103 10.261 -24.740 1.00 93.38 362 LEU A O 1
ATOM 2728 N N . ALA A 1 363 ? 16.594 9.229 -23.425 1.00 95.12 363 ALA A N 1
ATOM 2729 C CA . ALA A 1 363 ? 16.819 7.867 -23.883 1.00 95.12 363 ALA A CA 1
ATOM 2730 C C . ALA A 1 363 ? 15.573 7.298 -24.567 1.00 95.12 363 ALA A C 1
ATOM 2732 O O . ALA A 1 363 ? 14.981 7.969 -25.410 1.00 95.12 363 ALA A O 1
ATOM 2733 N N . SER A 1 364 ? 15.229 6.041 -24.318 1.00 97.44 364 SER A N 1
ATOM 2734 C CA . SER A 1 364 ? 14.360 5.239 -25.184 1.00 97.44 364 SER A CA 1
ATOM 2735 C C . SER A 1 364 ? 12.961 5.066 -24.596 1.00 97.44 364 SER A C 1
ATOM 2737 O O . SER A 1 364 ? 12.697 5.376 -23.436 1.00 97.44 364 SER A O 1
ATOM 2739 N N . GLY A 1 365 ? 12.039 4.550 -25.408 1.00 98.31 365 GLY A N 1
ATOM 2740 C CA . GLY A 1 365 ? 10.745 4.095 -24.914 1.00 98.31 365 GLY A CA 1
ATOM 2741 C C . GLY A 1 365 ? 10.900 2.825 -24.079 1.00 98.31 365 GLY A C 1
ATOM 2742 O O . GLY A 1 365 ? 10.929 2.871 -22.853 1.00 98.31 365 GLY A O 1
ATOM 2743 N N . VAL A 1 366 ? 11.018 1.681 -24.744 1.00 98.44 366 VAL A N 1
ATOM 2744 C CA . VAL A 1 366 ? 11.193 0.379 -24.080 1.00 98.44 366 VAL A CA 1
ATOM 2745 C C . VAL A 1 366 ? 12.540 -0.210 -24.470 1.00 98.44 366 VAL A C 1
ATOM 2747 O O . VAL A 1 366 ? 12.804 -0.358 -25.665 1.00 98.44 366 VAL A O 1
ATOM 2750 N N . ILE A 1 367 ? 13.365 -0.572 -23.487 1.00 96.38 367 ILE A N 1
ATOM 2751 C CA . ILE A 1 367 ? 14.658 -1.225 -23.720 1.00 96.38 367 ILE A CA 1
ATOM 2752 C C . ILE A 1 367 ? 14.690 -2.651 -23.173 1.00 96.38 367 ILE A C 1
ATOM 2754 O O . ILE A 1 367 ? 14.057 -2.955 -22.166 1.00 96.38 367 ILE A O 1
ATOM 2758 N N . PHE A 1 368 ? 15.486 -3.508 -23.808 1.00 94.44 368 PHE A N 1
ATOM 2759 C CA . PHE A 1 368 ? 15.837 -4.832 -23.309 1.00 94.44 368 PHE A CA 1
ATOM 2760 C C . PHE A 1 368 ? 17.334 -5.100 -23.420 1.00 94.44 368 PHE A C 1
ATOM 2762 O O . PHE A 1 368 ? 17.924 -4.939 -24.494 1.00 94.44 368 PHE A O 1
ATOM 2769 N N . ASN A 1 369 ? 17.886 -5.630 -22.326 1.00 83.69 369 ASN A N 1
ATOM 2770 C CA . ASN A 1 369 ? 19.223 -6.202 -22.222 1.00 83.69 369 ASN A CA 1
ATOM 2771 C C . ASN A 1 369 ? 20.350 -5.200 -22.551 1.00 83.69 369 ASN A C 1
ATOM 2773 O O . ASN A 1 369 ? 21.332 -5.552 -23.196 1.00 83.69 369 ASN A O 1
ATOM 2777 N N . GLU A 1 370 ? 20.209 -3.947 -22.097 1.00 75.62 370 GLU A N 1
ATOM 2778 C CA . GLU A 1 370 ? 21.178 -2.857 -22.310 1.00 75.62 370 GLU A CA 1
ATOM 2779 C C . GLU A 1 370 ? 22.050 -2.563 -21.064 1.00 75.62 370 GLU A C 1
ATOM 2781 O O . GLU A 1 370 ? 22.270 -1.417 -20.690 1.00 75.62 370 GLU A O 1
ATOM 2786 N N . GLU A 1 371 ? 22.577 -3.603 -20.412 1.00 70.06 371 GLU A N 1
ATOM 2787 C CA . GLU A 1 371 ? 23.535 -3.482 -19.300 1.00 70.06 371 GLU A CA 1
ATOM 2788 C C . GLU A 1 371 ? 24.958 -3.843 -19.769 1.00 70.06 371 GLU A C 1
ATOM 2790 O O . GLU A 1 371 ? 25.273 -5.010 -20.002 1.00 70.06 371 GLU A O 1
ATOM 2795 N N . GLY A 1 372 ? 25.832 -2.844 -19.947 1.00 64.81 372 GLY A N 1
ATOM 2796 C CA . GLY A 1 372 ? 27.077 -2.936 -20.736 1.00 64.81 372 GLY A CA 1
ATOM 2797 C C . GLY A 1 372 ? 28.063 -4.075 -20.410 1.00 64.81 372 GLY A C 1
ATOM 2798 O O . GLY A 1 372 ? 28.870 -4.439 -21.265 1.00 64.81 372 GLY A O 1
ATOM 2799 N N . ALA A 1 373 ? 28.009 -4.646 -19.205 1.00 71.00 373 ALA A N 1
ATOM 2800 C CA . ALA A 1 373 ? 28.917 -5.700 -18.740 1.00 71.00 373 ALA A CA 1
ATOM 2801 C C . ALA A 1 373 ? 28.255 -7.083 -18.588 1.00 71.00 373 ALA A C 1
ATOM 2803 O O . ALA A 1 373 ? 28.920 -8.035 -18.176 1.00 71.00 373 ALA A O 1
ATOM 2804 N N . THR A 1 374 ? 26.960 -7.212 -18.884 1.00 78.94 374 THR A N 1
ATOM 2805 C CA . THR A 1 374 ? 26.223 -8.441 -18.580 1.00 78.94 374 THR A CA 1
ATOM 2806 C C . THR A 1 374 ? 26.612 -9.609 -19.479 1.00 78.94 374 THR A C 1
ATOM 2808 O O . THR A 1 374 ? 26.945 -9.430 -20.647 1.00 78.94 374 THR A O 1
ATOM 2811 N N . THR A 1 375 ? 26.563 -10.825 -18.938 1.00 84.75 375 THR A N 1
ATOM 2812 C CA . THR A 1 375 ? 26.696 -12.082 -19.704 1.00 84.75 375 THR A CA 1
ATOM 2813 C C . THR A 1 375 ? 25.404 -12.897 -19.691 1.00 84.75 375 THR A C 1
ATOM 2815 O O . THR A 1 375 ? 25.345 -13.981 -20.270 1.00 84.75 375 THR A O 1
ATOM 2818 N N . PHE A 1 376 ? 24.364 -12.366 -19.050 1.00 90.38 376 PHE A N 1
ATOM 2819 C CA . PHE A 1 376 ? 23.074 -13.016 -18.903 1.00 90.38 376 PHE A CA 1
ATOM 2820 C C . PHE A 1 376 ? 22.178 -12.740 -20.109 1.00 90.38 376 PHE A C 1
ATOM 2822 O O . PHE A 1 376 ? 22.371 -11.794 -20.871 1.00 90.38 376 PHE A O 1
ATOM 2829 N N . SER A 1 377 ? 21.237 -13.646 -20.344 1.00 89.25 377 SER A N 1
ATOM 2830 C CA . SER A 1 377 ? 20.353 -13.613 -21.505 1.00 89.25 377 SER A CA 1
ATOM 2831 C C . SER A 1 377 ? 18.983 -13.055 -21.140 1.00 89.25 377 SER A C 1
ATOM 2833 O O . SER A 1 377 ? 18.491 -13.269 -20.032 1.00 89.25 377 SER A O 1
ATOM 2835 N N . THR A 1 378 ? 18.323 -12.417 -22.108 1.00 90.56 378 THR A N 1
ATOM 2836 C CA . THR A 1 378 ? 16.892 -12.108 -22.011 1.00 90.56 378 THR A CA 1
ATOM 2837 C C . THR A 1 378 ? 16.110 -12.931 -23.030 1.00 90.56 378 THR A C 1
ATOM 2839 O O . THR A 1 378 ? 16.404 -12.905 -24.226 1.00 90.56 378 THR A O 1
ATOM 2842 N N . VAL A 1 379 ? 15.125 -13.699 -22.568 1.00 92.19 379 VAL A N 1
ATOM 2843 C CA . VAL A 1 379 ? 14.444 -14.715 -23.383 1.00 92.19 379 VAL A CA 1
ATOM 2844 C C . VAL A 1 379 ? 12.928 -14.561 -23.312 1.00 92.19 379 VAL A C 1
ATOM 2846 O O . VAL A 1 379 ? 12.385 -14.289 -22.246 1.00 92.19 379 VAL A O 1
ATOM 2849 N N . ASP A 1 380 ? 12.265 -14.783 -24.447 1.00 95.25 380 ASP A N 1
ATOM 2850 C CA . ASP A 1 380 ? 10.811 -14.740 -24.616 1.00 95.25 380 ASP A CA 1
ATOM 2851 C C . ASP A 1 380 ? 10.247 -13.359 -24.230 1.00 95.25 380 ASP A C 1
ATOM 2853 O O . ASP A 1 380 ? 9.695 -13.140 -23.150 1.00 95.25 380 ASP A O 1
ATOM 2857 N N . ILE A 1 381 ? 10.456 -12.407 -25.142 1.00 96.31 381 ILE A N 1
ATOM 2858 C CA . ILE A 1 381 ? 10.079 -10.998 -25.023 1.00 96.31 381 ILE A CA 1
ATOM 2859 C C . ILE A 1 381 ? 8.891 -10.721 -25.940 1.00 96.31 381 ILE A C 1
ATOM 2861 O O . ILE A 1 381 ? 8.963 -10.948 -27.149 1.00 96.31 381 ILE A O 1
ATOM 2865 N N . LEU A 1 382 ? 7.839 -10.126 -25.388 1.00 98.12 382 LEU A N 1
ATOM 2866 C CA . LEU A 1 382 ? 6.761 -9.515 -26.151 1.00 98.12 382 LEU A CA 1
ATOM 2867 C C . LEU A 1 382 ? 6.662 -8.024 -25.827 1.00 98.12 382 LEU A C 1
ATOM 2869 O O . LEU A 1 382 ? 6.421 -7.650 -24.681 1.00 98.12 382 LEU A O 1
ATOM 2873 N N . VAL A 1 383 ? 6.778 -7.192 -26.858 1.00 98.56 383 VAL A N 1
ATOM 2874 C CA . VAL A 1 383 ? 6.462 -5.763 -26.826 1.00 98.56 383 VAL A CA 1
ATOM 2875 C C . VAL A 1 383 ? 5.315 -5.506 -27.794 1.00 98.56 383 VAL A C 1
ATOM 2877 O O . VAL A 1 383 ? 5.445 -5.764 -28.987 1.00 98.56 383 VAL A O 1
ATOM 2880 N N . ASP A 1 384 ? 4.188 -5.015 -27.290 1.00 98.62 384 ASP A N 1
ATOM 2881 C CA . ASP A 1 384 ? 2.964 -4.854 -28.078 1.00 98.62 384 ASP A CA 1
ATOM 2882 C C . ASP A 1 384 ? 2.228 -3.563 -27.705 1.00 98.62 384 ASP A C 1
ATOM 2884 O O . ASP A 1 384 ? 1.629 -3.449 -26.636 1.00 98.62 384 ASP A O 1
ATOM 2888 N N . GLY A 1 385 ? 2.286 -2.563 -28.583 1.00 98.19 385 GLY A N 1
ATOM 2889 C CA . GLY A 1 385 ? 1.623 -1.281 -28.352 1.00 98.19 385 GLY A CA 1
ATOM 2890 C C . GLY A 1 385 ? 2.490 -0.310 -27.557 1.00 98.19 385 GLY A C 1
ATOM 2891 O O . GLY A 1 385 ? 2.205 -0.030 -26.394 1.00 98.19 385 GLY A O 1
ATOM 2892 N N . VAL A 1 386 ? 3.534 0.237 -28.184 1.00 98.69 386 VAL A N 1
ATOM 2893 C CA . VAL A 1 386 ? 4.340 1.337 -27.619 1.00 98.69 386 VAL A CA 1
ATOM 2894 C C . VAL A 1 386 ? 4.067 2.599 -28.422 1.00 98.69 386 VAL A C 1
ATOM 2896 O O . VAL A 1 386 ? 4.289 2.615 -29.628 1.00 98.69 386 VAL A O 1
ATOM 2899 N N . THR A 1 387 ? 3.573 3.653 -27.772 1.00 98.62 387 THR A N 1
ATOM 2900 C CA . THR A 1 387 ? 3.231 4.925 -28.421 1.00 98.62 387 THR A CA 1
ATOM 2901 C C . THR A 1 387 ? 3.977 6.099 -27.794 1.00 98.62 387 THR A C 1
ATOM 2903 O O . THR A 1 387 ? 3.759 6.434 -26.630 1.00 98.62 387 THR A O 1
ATOM 2906 N N . ILE A 1 388 ? 4.804 6.791 -28.579 1.00 98.69 388 ILE A N 1
ATOM 2907 C CA . ILE A 1 388 ? 5.407 8.056 -28.149 1.00 98.69 388 ILE A CA 1
ATOM 2908 C C . ILE A 1 388 ? 4.381 9.183 -28.267 1.00 98.69 388 ILE A C 1
ATOM 2910 O O . ILE A 1 388 ? 3.737 9.344 -29.307 1.00 98.69 388 ILE A O 1
ATOM 2914 N N . LYS A 1 389 ? 4.218 9.976 -27.201 1.00 98.25 389 LYS A N 1
ATOM 2915 C CA . LYS A 1 389 ? 3.299 11.121 -27.177 1.00 98.25 389 LYS A CA 1
ATOM 2916 C C . LYS A 1 389 ? 3.665 12.119 -28.277 1.00 98.25 389 LYS A C 1
ATOM 2918 O O . LYS A 1 389 ? 4.826 12.503 -28.417 1.00 98.25 389 LYS A O 1
ATOM 2923 N N . SER A 1 390 ? 2.651 12.575 -29.013 1.00 96.81 390 SER A N 1
ATOM 2924 C CA . SER A 1 390 ? 2.801 13.498 -30.145 1.00 96.81 390 SER A CA 1
ATOM 2925 C C . SER A 1 390 ? 3.683 14.704 -29.807 1.00 96.81 390 SER A C 1
ATOM 2927 O O . SER A 1 390 ? 3.540 15.304 -28.744 1.00 96.81 390 SER A O 1
ATOM 2929 N N . GLY A 1 391 ? 4.575 15.064 -30.732 1.00 96.06 391 GLY A N 1
ATOM 2930 C CA . GLY A 1 391 ? 5.515 16.179 -30.578 1.00 96.06 391 GLY A CA 1
ATOM 2931 C C . GLY A 1 391 ? 6.807 15.841 -29.828 1.00 96.06 391 GLY A C 1
ATOM 2932 O O . GLY A 1 391 ? 7.701 16.681 -29.797 1.00 96.06 391 GLY A O 1
ATOM 2933 N N . ASN A 1 392 ? 6.938 14.633 -29.270 1.00 97.94 392 ASN A N 1
ATOM 2934 C CA . ASN A 1 392 ? 8.162 14.184 -28.609 1.00 97.94 392 ASN A CA 1
ATOM 2935 C C . ASN A 1 392 ? 8.972 13.242 -29.504 1.00 97.94 392 ASN A C 1
ATOM 2937 O O . ASN A 1 392 ? 8.432 12.560 -30.377 1.00 97.94 392 ASN A O 1
ATOM 2941 N N . VAL A 1 393 ? 10.279 13.202 -29.253 1.00 97.50 393 VAL A N 1
ATOM 2942 C CA . VAL A 1 393 ? 11.229 12.310 -29.918 1.00 97.50 393 VAL A CA 1
ATOM 2943 C C . VAL A 1 393 ? 12.066 11.636 -28.841 1.00 97.50 393 VAL A C 1
ATOM 2945 O O . VAL A 1 393 ? 12.572 12.310 -27.949 1.00 97.50 393 VAL A O 1
ATOM 2948 N N . VAL A 1 394 ? 12.205 10.318 -28.933 1.00 98.06 394 VAL A N 1
ATOM 2949 C CA . VAL A 1 394 ? 13.050 9.509 -28.039 1.00 98.06 394 VAL A CA 1
ATOM 2950 C C . VAL A 1 394 ? 14.281 9.007 -28.795 1.00 98.06 394 VAL A C 1
ATOM 2952 O O . VAL A 1 394 ? 14.374 9.194 -30.005 1.00 98.06 394 VAL A O 1
ATOM 2955 N N . ARG A 1 395 ? 15.239 8.368 -28.122 1.00 97.12 395 ARG A N 1
ATOM 2956 C CA . ARG A 1 395 ? 16.395 7.712 -28.756 1.00 97.12 395 ARG A CA 1
ATOM 2957 C C . ARG A 1 395 ? 15.933 6.619 -29.702 1.00 97.12 395 ARG A C 1
ATOM 2959 O O . ARG A 1 395 ? 15.990 6.782 -30.918 1.00 97.12 395 ARG A O 1
ATOM 2966 N N . ASP A 1 396 ? 15.417 5.546 -29.126 1.00 97.75 396 ASP A N 1
ATOM 2967 C CA . ASP A 1 396 ? 14.779 4.452 -29.837 1.00 97.75 396 ASP A CA 1
ATOM 2968 C C . ASP A 1 396 ? 13.358 4.286 -29.274 1.00 97.75 396 ASP A C 1
ATOM 2970 O O . ASP A 1 396 ? 13.169 4.410 -28.061 1.00 97.75 396 ASP A O 1
ATOM 2974 N N . VAL A 1 397 ? 12.336 4.036 -30.101 1.00 98.31 397 VAL A N 1
ATOM 2975 C CA . VAL A 1 397 ? 10.983 3.790 -29.551 1.00 98.31 397 VAL A CA 1
ATOM 2976 C C . VAL A 1 397 ? 10.955 2.437 -28.841 1.00 98.31 397 VAL A C 1
ATOM 2978 O O . VAL A 1 397 ? 10.521 2.346 -27.692 1.00 98.31 397 VAL A O 1
ATOM 2981 N N . VAL A 1 398 ? 11.492 1.404 -29.491 1.00 98.19 398 VAL A N 1
ATOM 2982 C CA . VAL A 1 398 ? 11.761 0.095 -28.885 1.00 98.19 398 VAL A CA 1
ATOM 2983 C C . VAL A 1 398 ? 13.177 -0.339 -29.228 1.00 98.19 398 VAL A C 1
ATOM 2985 O O . VAL A 1 398 ? 13.582 -0.302 -30.391 1.00 98.19 398 VAL A O 1
ATOM 298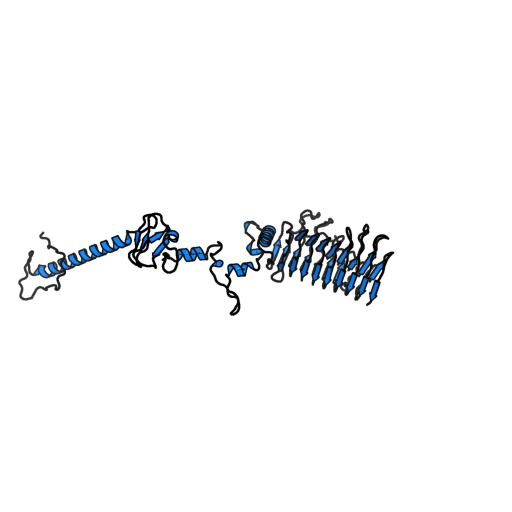8 N N . ARG A 1 399 ? 13.920 -0.794 -28.221 1.00 95.25 399 ARG A N 1
ATOM 2989 C CA . ARG A 1 399 ? 15.297 -1.254 -28.359 1.00 95.25 399 ARG A CA 1
ATOM 2990 C C . ARG A 1 399 ? 15.483 -2.616 -27.705 1.00 95.25 399 ARG A C 1
ATOM 2992 O O . ARG A 1 399 ? 15.157 -2.803 -26.541 1.00 95.25 399 ARG A O 1
ATOM 2999 N N . VAL A 1 400 ? 16.048 -3.565 -28.436 1.00 93.75 400 VAL A N 1
ATOM 3000 C CA . VAL A 1 400 ? 16.394 -4.893 -27.924 1.00 93.75 400 VAL A CA 1
ATOM 3001 C C . VAL A 1 400 ? 17.816 -5.217 -28.362 1.00 93.75 400 VAL A C 1
ATOM 3003 O O . VAL A 1 400 ? 18.097 -5.296 -29.559 1.00 93.75 400 VAL A O 1
ATOM 3006 N N . GLN A 1 401 ? 18.732 -5.389 -27.411 1.00 88.94 401 GLN A N 1
ATOM 3007 C CA . GLN A 1 401 ? 20.150 -5.536 -27.731 1.00 88.94 401 GLN A CA 1
ATOM 3008 C C . GLN A 1 401 ? 20.789 -6.732 -27.025 1.00 88.94 401 GLN A C 1
ATOM 3010 O O . GLN A 1 401 ? 20.728 -6.853 -25.813 1.00 88.94 401 GLN A O 1
ATOM 3015 N N . ALA A 1 402 ? 21.476 -7.600 -27.766 1.00 85.38 402 ALA A N 1
ATOM 3016 C CA . ALA A 1 402 ? 22.488 -8.485 -27.189 1.00 85.38 402 ALA A CA 1
ATOM 3017 C C . ALA A 1 402 ? 23.839 -7.759 -27.236 1.00 85.38 402 ALA A C 1
ATOM 3019 O O . ALA A 1 402 ? 24.381 -7.532 -28.320 1.00 85.38 402 ALA A O 1
ATOM 3020 N N . ILE A 1 403 ? 24.354 -7.338 -26.078 1.00 78.81 403 ILE A N 1
ATOM 3021 C CA . ILE A 1 403 ? 25.516 -6.437 -26.002 1.00 78.81 403 ILE A CA 1
ATOM 3022 C C . ILE A 1 403 ? 26.825 -7.141 -26.369 1.00 78.81 403 ILE A C 1
ATOM 3024 O O . ILE A 1 403 ? 27.724 -6.515 -26.929 1.00 78.81 403 ILE A O 1
ATOM 3028 N N . ASN A 1 404 ? 26.954 -8.434 -26.077 1.00 81.06 404 ASN A N 1
ATOM 3029 C CA . ASN A 1 404 ? 28.173 -9.186 -26.362 1.00 81.06 404 ASN A CA 1
ATOM 3030 C C . ASN A 1 404 ? 27.889 -10.658 -26.700 1.00 81.06 404 ASN A C 1
ATOM 3032 O O . ASN A 1 404 ? 26.753 -11.128 -26.655 1.00 81.06 404 ASN A O 1
ATOM 3036 N N . ASP A 1 405 ? 28.950 -11.389 -27.041 1.00 82.75 405 ASP A N 1
ATOM 3037 C CA . ASP A 1 405 ? 28.897 -12.768 -27.544 1.00 82.75 405 ASP A CA 1
ATOM 3038 C C . ASP A 1 405 ? 28.409 -13.793 -26.507 1.00 82.75 405 ASP A C 1
ATOM 3040 O O . ASP A 1 405 ? 28.027 -14.909 -26.885 1.00 82.75 405 ASP A O 1
ATOM 3044 N N . ALA A 1 406 ? 28.437 -13.425 -25.221 1.00 82.88 406 ALA A N 1
ATOM 3045 C CA . ALA A 1 406 ? 27.951 -14.249 -24.121 1.00 82.88 406 ALA A CA 1
ATOM 3046 C C . ALA A 1 406 ? 26.439 -14.084 -23.890 1.00 82.88 406 ALA A C 1
ATOM 3048 O O . ALA A 1 406 ? 25.790 -15.027 -23.446 1.00 82.88 406 ALA A O 1
ATOM 3049 N N . THR A 1 407 ? 25.865 -12.930 -24.246 1.00 83.75 407 THR A N 1
ATOM 3050 C CA . THR A 1 407 ? 24.432 -12.649 -24.077 1.00 83.75 407 THR A CA 1
ATOM 3051 C C . THR A 1 407 ? 23.613 -13.160 -25.257 1.00 83.75 407 THR A C 1
ATOM 3053 O O . THR A 1 407 ? 23.970 -12.930 -26.415 1.00 83.75 407 THR A O 1
ATOM 3056 N N . ASN A 1 408 ? 22.477 -13.804 -24.983 1.00 83.44 408 ASN A N 1
ATOM 3057 C CA . ASN A 1 408 ? 21.496 -14.143 -26.010 1.00 83.44 408 ASN A CA 1
ATOM 3058 C C . ASN A 1 408 ? 20.216 -13.334 -25.806 1.00 83.44 408 ASN A C 1
ATOM 3060 O O . ASN A 1 408 ? 19.728 -13.194 -24.684 1.00 83.44 408 ASN A O 1
ATOM 3064 N N . VAL A 1 409 ? 19.635 -12.880 -26.915 1.00 85.38 409 VAL A N 1
ATOM 3065 C CA . VAL A 1 409 ? 18.271 -12.352 -26.942 1.00 85.38 409 VAL A CA 1
ATOM 3066 C C . VAL A 1 409 ? 17.462 -13.193 -27.923 1.00 85.38 409 VAL A C 1
ATOM 3068 O O . VAL A 1 409 ? 17.777 -13.255 -29.113 1.00 85.38 409 VAL A O 1
ATOM 3071 N N . THR A 1 410 ? 16.461 -13.919 -27.421 1.00 87.94 410 THR A N 1
ATOM 3072 C CA . THR A 1 410 ? 15.704 -14.891 -28.232 1.00 87.94 410 THR A CA 1
ATOM 3073 C C . THR A 1 410 ? 14.212 -14.845 -27.941 1.00 87.94 410 THR A C 1
ATOM 3075 O O . THR A 1 410 ? 13.820 -14.521 -26.825 1.00 87.94 410 THR A O 1
ATOM 3078 N N . GLY A 1 411 ? 13.383 -15.203 -28.926 1.00 92.50 411 GLY A N 1
ATOM 3079 C CA . GLY A 1 411 ? 11.924 -15.185 -28.769 1.00 92.50 411 GLY A CA 1
ATOM 3080 C C . GLY A 1 411 ? 11.375 -13.763 -28.673 1.00 92.50 411 GLY A C 1
ATOM 3081 O O . GLY A 1 411 ? 10.584 -13.477 -27.786 1.00 92.50 411 GLY A O 1
ATOM 3082 N N . VAL A 1 412 ? 11.846 -12.863 -29.537 1.00 95.00 412 VAL A N 1
ATOM 3083 C CA . VAL A 1 412 ? 11.481 -11.442 -29.519 1.00 95.00 412 VAL A CA 1
ATOM 3084 C C . VAL A 1 412 ? 10.314 -11.207 -30.463 1.00 95.00 412 VAL A C 1
ATOM 3086 O O . VAL A 1 412 ? 10.437 -11.443 -31.660 1.00 95.00 412 VAL A O 1
ATOM 3089 N N . THR A 1 413 ? 9.206 -10.693 -29.946 1.00 97.62 413 THR A N 1
ATOM 3090 C CA . THR A 1 413 ? 8.088 -10.192 -30.748 1.00 97.62 413 THR A CA 1
ATOM 3091 C C . THR A 1 413 ? 7.888 -8.716 -30.440 1.00 97.62 413 THR A C 1
ATOM 3093 O O . THR A 1 413 ? 7.669 -8.361 -29.284 1.00 97.62 413 THR A O 1
ATOM 3096 N N . VAL A 1 414 ? 7.978 -7.862 -31.458 1.00 98.06 414 VAL A N 1
ATOM 3097 C CA . VAL A 1 414 ? 7.700 -6.423 -31.351 1.00 98.06 414 VAL A CA 1
ATOM 3098 C C . VAL A 1 414 ? 6.596 -6.067 -32.334 1.00 98.06 414 VAL A C 1
ATOM 3100 O O . VAL A 1 414 ? 6.733 -6.334 -33.526 1.00 98.06 414 VAL A O 1
ATOM 3103 N N . GLN A 1 415 ? 5.517 -5.464 -31.847 1.00 98.19 415 GLN A N 1
ATOM 3104 C CA . GLN A 1 415 ? 4.389 -5.079 -32.689 1.00 98.19 415 GLN A CA 1
ATOM 3105 C C . GLN A 1 415 ? 3.675 -3.811 -32.217 1.00 98.19 415 GLN A C 1
ATOM 3107 O O . GLN A 1 415 ? 3.818 -3.400 -31.060 1.00 98.19 415 GLN A O 1
ATOM 3112 N N . ASN A 1 416 ? 2.899 -3.186 -33.109 1.00 97.88 416 ASN A N 1
ATOM 3113 C CA . ASN A 1 416 ? 2.101 -1.994 -32.815 1.00 97.88 416 ASN A CA 1
ATOM 3114 C C . ASN A 1 416 ? 2.932 -0.822 -32.240 1.00 97.88 416 ASN A C 1
ATOM 3116 O O . ASN A 1 416 ? 2.541 -0.185 -31.256 1.00 97.88 416 ASN A O 1
ATOM 3120 N N . VAL A 1 417 ? 4.097 -0.526 -32.825 1.00 97.94 417 VAL A N 1
ATOM 3121 C CA . VAL A 1 417 ? 4.980 0.568 -32.377 1.00 97.94 417 VAL A CA 1
ATOM 3122 C C . VAL A 1 417 ? 4.666 1.862 -33.130 1.00 97.94 417 VAL A C 1
ATOM 3124 O O . VAL A 1 417 ? 4.635 1.889 -34.356 1.00 97.94 417 VAL A O 1
ATOM 3127 N N . LYS A 1 418 ? 4.443 2.962 -32.405 1.00 97.69 418 LYS A N 1
ATOM 3128 C CA . LYS A 1 418 ? 4.078 4.273 -32.964 1.00 97.69 418 LYS A CA 1
ATOM 3129 C C . LYS A 1 418 ? 4.904 5.380 -32.322 1.00 97.69 418 LYS A C 1
ATOM 3131 O O . LYS A 1 418 ? 4.910 5.529 -31.106 1.00 97.69 418 LYS A O 1
ATOM 3136 N N . GLY A 1 419 ? 5.564 6.210 -33.119 1.00 96.62 419 GLY A N 1
ATOM 3137 C CA . GLY A 1 419 ? 6.317 7.351 -32.602 1.00 96.62 419 GLY A CA 1
ATOM 3138 C C . GLY A 1 419 ? 7.584 7.642 -33.387 1.00 96.62 419 GLY A C 1
ATOM 3139 O O . GLY A 1 419 ? 7.883 6.972 -34.373 1.00 96.62 419 GLY A O 1
ATOM 3140 N N . THR A 1 420 ? 8.336 8.634 -32.916 1.00 96.81 420 THR A N 1
ATOM 3141 C CA . THR A 1 420 ? 9.578 9.079 -33.551 1.00 96.81 420 THR A CA 1
ATOM 3142 C C . THR A 1 420 ? 10.760 8.777 -32.639 1.00 96.81 420 THR A C 1
ATOM 3144 O O . THR A 1 420 ? 10.825 9.278 -31.515 1.00 96.81 420 THR A O 1
ATOM 3147 N N . GLY A 1 421 ? 11.703 7.981 -33.140 1.00 97.06 421 GLY A N 1
ATOM 3148 C CA . GLY A 1 421 ? 13.035 7.843 -32.560 1.00 97.06 421 GLY A CA 1
ATOM 3149 C C . GLY A 1 421 ? 14.055 8.632 -33.382 1.00 97.06 421 GLY A C 1
ATOM 3150 O O . GLY A 1 421 ? 14.017 8.553 -34.609 1.00 97.06 421 GLY A O 1
ATOM 3151 N N . TYR A 1 422 ? 14.953 9.392 -32.746 1.00 97.31 422 TYR A N 1
ATOM 3152 C CA . TYR A 1 422 ? 16.044 10.080 -33.456 1.00 97.31 422 TYR A CA 1
ATOM 3153 C C . TYR A 1 422 ? 17.155 9.118 -33.896 1.00 97.31 422 TYR A C 1
ATOM 3155 O O . TYR A 1 422 ? 17.926 9.448 -34.794 1.00 97.31 422 TYR A O 1
ATOM 3163 N N . SER A 1 423 ? 17.248 7.951 -33.251 1.00 96.81 423 SER A N 1
ATOM 3164 C CA . SER A 1 423 ? 18.134 6.850 -33.624 1.00 96.81 423 SER A CA 1
ATOM 3165 C C . SER A 1 423 ? 17.343 5.841 -34.464 1.00 96.81 423 SER A C 1
ATOM 3167 O O . SER A 1 423 ? 17.566 5.753 -35.670 1.00 96.81 423 SER A O 1
ATOM 3169 N N . HIS A 1 424 ? 16.350 5.154 -33.881 1.00 96.94 424 HIS A N 1
ATOM 3170 C CA . HIS A 1 424 ? 15.480 4.221 -34.612 1.00 96.94 424 HIS A CA 1
ATOM 3171 C C . HIS A 1 424 ? 14.039 4.218 -34.083 1.00 96.94 424 HIS A C 1
ATOM 3173 O O . HIS A 1 424 ? 13.780 4.462 -32.908 1.00 96.94 424 HIS A O 1
ATOM 3179 N N . GLY A 1 425 ? 13.075 3.850 -34.930 1.00 96.19 425 GLY A N 1
ATOM 3180 C CA . GLY A 1 425 ? 11.754 3.433 -34.446 1.00 96.19 425 GLY A CA 1
ATOM 3181 C C . GLY A 1 425 ? 11.880 2.144 -33.629 1.00 96.19 425 GLY A C 1
ATOM 3182 O O . GLY A 1 425 ? 11.670 2.129 -32.421 1.00 96.19 425 GLY A O 1
ATOM 3183 N N . VAL A 1 426 ? 12.326 1.073 -34.281 1.00 96.81 426 VAL A N 1
ATOM 3184 C CA . VAL A 1 426 ? 12.635 -0.207 -33.637 1.00 96.81 426 VAL A CA 1
ATOM 3185 C C . VAL A 1 426 ? 14.087 -0.566 -33.936 1.00 96.81 426 VAL A C 1
ATOM 3187 O O . VAL A 1 426 ? 14.483 -0.617 -35.099 1.00 96.81 426 VAL A O 1
ATOM 3190 N N . PHE A 1 427 ? 14.876 -0.828 -32.896 1.00 94.56 427 PHE A N 1
ATOM 3191 C CA . PHE A 1 427 ? 16.254 -1.300 -33.012 1.00 94.56 427 PHE A CA 1
ATOM 3192 C C . PHE A 1 427 ? 16.398 -2.668 -32.357 1.00 94.56 427 PHE A C 1
ATOM 3194 O O . PHE A 1 427 ? 16.266 -2.802 -31.143 1.00 94.56 427 PHE A O 1
ATOM 3201 N N . ILE A 1 428 ? 16.710 -3.686 -33.158 1.00 92.69 428 ILE A N 1
ATOM 3202 C CA . ILE A 1 428 ? 17.018 -5.030 -32.667 1.00 92.69 428 ILE A CA 1
ATOM 3203 C C . ILE A 1 428 ? 18.409 -5.399 -33.168 1.00 92.69 428 ILE A C 1
ATOM 3205 O O . ILE A 1 428 ? 18.656 -5.397 -34.373 1.00 92.69 428 ILE A O 1
ATOM 3209 N N . SER A 1 429 ? 19.331 -5.704 -32.255 1.00 88.62 429 SER A N 1
ATOM 3210 C CA . SER A 1 429 ? 20.710 -6.050 -32.620 1.00 88.62 429 SER A CA 1
ATOM 3211 C C . SER A 1 429 ? 21.314 -7.107 -31.703 1.00 88.62 429 SER A C 1
ATOM 3213 O O . SER A 1 429 ? 20.931 -7.248 -30.544 1.00 88.62 429 SER A O 1
ATOM 3215 N N . GLY A 1 430 ? 22.269 -7.870 -32.229 1.00 79.50 430 GLY A N 1
ATOM 3216 C CA . GLY A 1 430 ? 22.973 -8.903 -31.480 1.00 79.50 430 GLY A CA 1
ATOM 3217 C C . GLY A 1 430 ? 23.677 -9.895 -32.396 1.00 79.50 430 GLY A C 1
ATOM 3218 O O . GLY A 1 430 ? 23.234 -10.119 -33.520 1.00 79.50 430 GLY A O 1
ATOM 3219 N N . LYS A 1 431 ? 24.761 -10.526 -31.920 1.00 70.62 431 LYS A N 1
ATOM 3220 C CA . LYS A 1 431 ? 25.437 -11.591 -32.688 1.00 70.62 431 LYS A CA 1
ATOM 3221 C C . LYS A 1 431 ? 24.639 -12.900 -32.730 1.00 70.62 431 LYS A C 1
ATOM 3223 O O . LYS A 1 431 ? 24.815 -13.686 -33.656 1.00 70.62 431 LYS A O 1
ATOM 3228 N N . LYS A 1 432 ? 23.772 -13.137 -31.738 1.00 75.00 432 LYS A N 1
ATOM 3229 C CA . LYS A 1 432 ? 22.884 -14.305 -31.641 1.00 75.00 432 LYS A CA 1
ATOM 3230 C C . LYS A 1 432 ? 21.451 -13.849 -31.364 1.00 75.00 432 LYS A C 1
ATOM 3232 O O . LYS A 1 432 ? 21.068 -13.638 -30.217 1.00 75.00 432 LYS A O 1
ATOM 3237 N N . LEU A 1 433 ? 20.677 -13.708 -32.438 1.00 77.25 433 LEU A N 1
ATOM 3238 C CA . LEU A 1 433 ? 19.247 -13.407 -32.411 1.00 77.25 433 LEU A CA 1
ATOM 3239 C C . LEU A 1 433 ? 18.489 -14.576 -33.043 1.00 77.25 433 LEU A C 1
ATOM 3241 O O . LEU A 1 433 ? 18.770 -14.957 -34.177 1.00 77.25 433 LEU A O 1
ATOM 3245 N N . THR A 1 434 ? 17.535 -15.163 -32.319 1.00 82.19 434 THR A N 1
ATOM 3246 C CA . THR A 1 434 ? 16.696 -16.255 -32.845 1.00 82.19 434 THR A CA 1
ATOM 3247 C C . THR A 1 434 ? 15.233 -16.032 -32.486 1.00 82.19 434 THR A C 1
ATOM 3249 O O . THR A 1 434 ? 14.930 -15.489 -31.423 1.00 82.19 434 THR A O 1
ATOM 3252 N N . ARG A 1 435 ? 14.320 -16.473 -33.366 1.00 88.00 435 ARG A N 1
ATOM 3253 C CA . ARG A 1 435 ? 12.864 -16.296 -33.206 1.00 88.00 435 ARG A CA 1
ATOM 3254 C C . ARG A 1 435 ? 12.495 -14.818 -32.994 1.00 88.00 435 ARG A C 1
ATOM 3256 O O . ARG A 1 435 ? 11.923 -14.468 -31.968 1.00 88.00 435 ARG A O 1
ATOM 3263 N N . VAL A 1 436 ? 12.895 -13.961 -33.936 1.00 91.06 436 VAL A N 1
ATOM 3264 C CA . VAL A 1 436 ? 12.571 -12.526 -33.934 1.00 91.06 436 VAL A CA 1
ATOM 3265 C C . VAL A 1 436 ? 11.438 -12.269 -34.924 1.00 91.06 436 VAL A C 1
ATOM 3267 O O . VAL A 1 436 ? 11.553 -12.648 -36.088 1.00 91.06 436 VAL A O 1
ATOM 3270 N N . SER A 1 437 ? 10.370 -11.626 -34.462 1.00 94.38 437 SER A N 1
ATOM 3271 C CA . SER A 1 437 ? 9.229 -11.189 -35.264 1.00 94.38 437 SER A CA 1
ATOM 3272 C C . SER A 1 437 ? 8.977 -9.706 -35.023 1.00 94.38 437 SER A C 1
ATOM 3274 O O . SER A 1 437 ? 8.881 -9.271 -33.875 1.00 94.38 437 SER A O 1
ATOM 3276 N N . VAL A 1 438 ? 8.868 -8.936 -36.104 1.00 93.25 438 VAL A N 1
ATOM 3277 C CA . VAL A 1 438 ? 8.486 -7.521 -36.067 1.00 93.25 438 VAL A CA 1
ATOM 3278 C C . VAL A 1 438 ? 7.345 -7.320 -37.052 1.00 93.25 438 VAL A C 1
ATOM 3280 O O . VAL A 1 438 ? 7.469 -7.712 -38.213 1.00 93.25 438 VAL A O 1
ATOM 3283 N N . SER A 1 439 ? 6.240 -6.748 -36.591 1.00 91.56 439 SER A N 1
ATOM 3284 C CA . SER A 1 439 ? 5.057 -6.480 -37.412 1.00 91.56 439 SER A CA 1
ATOM 3285 C C . SER A 1 439 ? 4.393 -5.179 -36.988 1.00 91.56 439 SER A C 1
ATOM 3287 O O . SER A 1 439 ? 4.515 -4.781 -35.834 1.00 91.56 439 SER A O 1
ATOM 3289 N N . ASP A 1 440 ? 3.677 -4.537 -37.903 1.00 79.19 440 ASP A N 1
ATOM 3290 C CA . ASP A 1 440 ? 2.895 -3.342 -37.576 1.00 79.19 440 ASP A CA 1
ATOM 3291 C C . ASP A 1 440 ? 1.566 -3.679 -36.906 1.00 79.19 440 ASP A C 1
ATOM 3293 O O . ASP A 1 440 ? 0.878 -4.620 -37.376 1.00 79.19 440 ASP A O 1
#

Organism: NCBI:txid1134687

Sequence (440 aa):
MTRLPESSLWEEEIELISRSERVSGGLDGVANRPLKGLANRTRYLKDMADESDALVAQKVSAVKTFDEGATLESPREEILYGAYRLVWTGQFPKTVPAGSTPSGTGGVKAGGWAYTSDAMIRANLSSDDEELGAWLVAYLAGDSAATRTVAARLRDFVSLHDYWSPTDGADYAPALNKALSVSPNVLIPPGKHYLKSTVSLVSGTRLIGLGPNCILSSPDAVSASGAEMLTVLRTTGASDIVLQDLVIEGGCNAGVTSKRNIRGVRFINCTDIRMINCEVSHTGDWATSFEKCTDVSVVNYRHRKSGGTLYGGRDGIHFLDCVNFTLHGADIESGDDMVGCTTETRDQRNAVIRNVIGYSMLASGVIFNEEGATTFSTVDILVDGVTIKSGNVVRDVVRVQAINDATNVTGVTVQNVKGTGYSHGVFISGKKLTRVSVSD

Radius of gyration: 43.02 Å; Cα contacts (8 Å, |Δi|>4): 1188; chains: 1; bounding box: 104×46×122 Å

Solvent-accessible surface area (backbone atoms only — not comparable to full-atom values): 21831 Å² total; per-residue (Å²): 134,88,78,86,80,68,49,78,38,79,58,96,66,71,62,75,81,55,94,90,57,75,88,33,75,66,92,86,12,57,71,37,51,37,55,41,37,53,42,10,34,50,42,27,52,48,51,52,48,54,49,50,50,52,54,49,49,55,71,69,65,65,75,36,30,31,63,76,25,44,72,39,76,51,76,86,45,63,35,31,57,90,93,44,48,30,28,58,57,47,77,70,69,40,78,42,59,56,67,49,48,63,68,82,72,64,24,80,45,92,58,15,34,43,66,79,56,66,63,62,59,50,50,38,56,70,35,88,50,88,77,26,20,50,44,65,38,79,34,65,90,49,99,88,50,75,76,44,27,44,43,63,61,56,62,70,50,38,46,38,72,79,46,54,48,86,87,49,65,75,38,41,34,67,11,46,53,52,38,57,72,78,34,46,34,35,33,35,60,64,44,82,41,30,26,82,48,64,42,64,67,55,59,55,23,33,43,34,29,74,47,78,63,12,29,47,23,20,54,66,46,87,38,43,64,36,79,84,45,41,34,36,38,45,32,68,68,34,38,47,34,36,43,28,39,32,37,33,30,10,18,33,38,54,65,34,76,48,87,40,98,31,31,16,32,37,39,32,49,26,34,42,37,37,38,35,48,31,34,34,26,20,24,47,10,31,12,30,37,35,35,48,23,34,45,36,42,36,32,48,36,35,23,47,53,38,49,58,88,70,25,79,60,19,21,27,32,33,36,30,22,28,32,44,34,39,38,41,37,32,44,23,35,13,21,12,28,23,33,39,34,31,28,82,86,40,58,20,34,47,37,39,42,29,45,35,35,30,44,12,73,68,26,24,32,38,43,33,38,81,42,97,84,40,57,45,31,42,36,40,37,39,39,41,31,40,35,44,45,86,97,53,61,21,34,23,42,33,35,37,38,25,84,42,92,68,16,40,38,32,41,36,38,42,30,45,72,43,63,48,26,80,74,27,50,72,42,78,51,49,92,49,71,45,65,73,46,78,51,117

Foldseek 3Di:
DDDADEAQDQDPDQDDQDPPDDQDDDNPGSVCRNVRNVRNNVNNVVVVVVVVVVVVCVLVVPAAELQQWDWAADQVDWHDDPNWIKGAQADDGQTRDHPDDQCRRAHDDHNGIDTPDCVVVVVQCPDPDPCGNQQVAWDDPDDPGDIGTSVVVQLQADELVVQDDVVCPQASQRSVQVRQVRDLHYEQEADEREHQAEHEHAAQHDYEYPAPRSEYEHAAQPALQSPSFAQNYEYEQYEQYEDYQYEFARNAAQSHNDQDPHENEYYYLYENYEYYLYEFERHRAAHYEDALYENEEYEQYEYDYHYHDDQPRWEPYAYENYEQYEHEHYEAEGSEEPYHYEYDPEAYENYYYYQYEYAYNEAEHYEHHPDQPDLYEYEQYHAYHQEYPPPDEHQEHYYYDDNDPSYAYENAEHENQYDHHPNYPYYHDDPHYYNHYYYD